Protein AF-0000000066935241 (afdb_homodimer)

Structure (mmCIF, N/CA/C/O backbone):
data_AF-0000000066935241-model_v1
#
loop_
_entity.id
_entity.type
_entity.pdbx_description
1 polymer '2-dehydropantoate 2-reductase'
#
loop_
_atom_site.group_PDB
_atom_site.id
_atom_site.type_symbol
_atom_site.label_atom_id
_atom_site.label_alt_id
_atom_site.label_comp_id
_atom_site.label_asym_id
_atom_site.label_entity_id
_atom_site.label_seq_id
_atom_site.pdbx_PDB_ins_code
_atom_site.Cartn_x
_atom_site.Cartn_y
_atom_site.Cartn_z
_atom_site.occupancy
_atom_site.B_iso_or_equiv
_atom_site.auth_seq_id
_atom_site.auth_comp_id
_atom_site.auth_asym_id
_atom_site.auth_atom_id
_atom_site.pdbx_PDB_model_num
ATOM 1 N N . MET A 1 1 ? -4.367 -52.125 -23.484 1 45.72 1 MET A N 1
ATOM 2 C CA . MET A 1 1 ? -5.031 -51.281 -22.484 1 45.72 1 MET A CA 1
ATOM 3 C C . MET A 1 1 ? -4.117 -50.156 -22.047 1 45.72 1 MET A C 1
ATOM 5 O O . MET A 1 1 ? -2.904 -50.312 -21.922 1 45.72 1 MET A O 1
ATOM 9 N N . ALA A 1 2 ? -4.574 -48.906 -22.266 1 66.19 2 ALA A N 1
ATOM 10 C CA . ALA A 1 2 ? -3.631 -47.844 -21.953 1 66.19 2 ALA A CA 1
ATOM 11 C C . ALA A 1 2 ? -3.115 -47.969 -20.516 1 66.19 2 ALA A C 1
ATOM 13 O O . ALA A 1 2 ? -3.828 -48.438 -19.641 1 66.19 2 ALA A O 1
ATOM 14 N N . GLN A 1 3 ? -1.865 -47.875 -20.266 1 82.25 3 GLN A N 1
ATOM 15 C CA . GLN A 1 3 ? -1.154 -48.062 -19 1 82.25 3 GLN A CA 1
ATOM 16 C C . GLN A 1 3 ? -1.685 -47.125 -17.922 1 82.25 3 GLN A C 1
ATOM 18 O O . GLN A 1 3 ? -1.908 -45.938 -18.172 1 82.25 3 GLN A O 1
ATOM 23 N N . ALA A 1 4 ? -2.121 -47.719 -16.844 1 93.06 4 ALA A N 1
ATOM 24 C CA . ALA A 1 4 ? -2.566 -46.969 -15.664 1 93.06 4 ALA A CA 1
ATOM 25 C C . ALA A 1 4 ? -1.464 -46.031 -15.156 1 93.06 4 ALA A C 1
ATOM 27 O O . ALA A 1 4 ? -0.285 -46.406 -15.172 1 93.06 4 ALA A O 1
ATOM 28 N N . LEU A 1 5 ? -1.83 -44.844 -14.805 1 98 5 LEU A N 1
ATOM 29 C CA . LEU A 1 5 ? -0.884 -43.844 -14.297 1 98 5 LEU A CA 1
ATOM 30 C C . LEU A 1 5 ? -1.206 -43.469 -12.859 1 98 5 LEU A C 1
ATOM 32 O O . LEU A 1 5 ? -2.336 -43.094 -12.547 1 98 5 LEU A O 1
ATOM 36 N N . ASN A 1 6 ? -0.258 -43.656 -11.984 1 98.38 6 ASN A N 1
ATOM 37 C CA . ASN A 1 6 ? -0.378 -43.125 -10.625 1 98.38 6 ASN A CA 1
ATOM 38 C C . ASN A 1 6 ? 0.001 -41.656 -10.555 1 98.38 6 ASN A C 1
ATOM 40 O O . ASN A 1 6 ? 1.149 -41.281 -10.812 1 98.38 6 ASN A O 1
ATOM 44 N N . VAL A 1 7 ? -0.96 -40.844 -10.211 1 98.81 7 VAL A N 1
ATOM 45 C CA . VAL A 1 7 ? -0.752 -39.375 -10.188 1 98.81 7 VAL A CA 1
ATOM 46 C C . VAL A 1 7 ? -1.022 -38.844 -8.781 1 98.81 7 VAL A C 1
ATOM 48 O O . VAL A 1 7 ? -2.057 -39.156 -8.18 1 98.81 7 VAL A O 1
ATOM 51 N N . MET A 1 8 ? -0.062 -38.125 -8.219 1 98.81 8 MET A N 1
ATOM 52 C CA . MET A 1 8 ? -0.289 -37.375 -6.977 1 98.81 8 MET A CA 1
ATOM 53 C C . MET A 1 8 ? -0.494 -35.906 -7.246 1 98.81 8 MET A C 1
ATOM 55 O O . MET A 1 8 ? 0.278 -35.281 -7.988 1 98.81 8 MET A O 1
ATOM 59 N N . LEU A 1 9 ? -1.529 -35.375 -6.754 1 98.75 9 LEU A N 1
ATOM 60 C CA . LEU A 1 9 ? -1.767 -33.938 -6.777 1 98.75 9 LEU A CA 1
ATOM 61 C C . LEU A 1 9 ? -1.5 -33.312 -5.41 1 98.75 9 LEU A C 1
ATOM 63 O O . LEU A 1 9 ? -2.172 -33.625 -4.434 1 98.75 9 LEU A O 1
ATOM 67 N N . TYR A 1 10 ? -0.496 -32.438 -5.363 1 98 10 TYR A N 1
ATOM 68 C CA . TYR A 1 10 ? -0.057 -31.781 -4.145 1 98 10 TYR A CA 1
ATOM 69 C C . TYR A 1 10 ? -0.556 -30.344 -4.105 1 98 10 TYR A C 1
ATOM 71 O O . TYR A 1 10 ? -0.134 -29.5 -4.914 1 98 10 TYR A O 1
ATOM 79 N N . GLY A 1 11 ? -1.459 -30 -3.166 1 96.06 11 GLY A N 1
ATOM 80 C CA . GLY A 1 11 ? -2.16 -28.734 -3.102 1 96.06 11 GLY A CA 1
ATOM 81 C C . GLY A 1 11 ? -3.594 -28.812 -3.594 1 96.06 11 GLY A C 1
ATOM 82 O O . GLY A 1 11 ? -3.842 -28.797 -4.801 1 96.06 11 GLY A O 1
ATOM 83 N N . LEU A 1 12 ? -4.512 -28.812 -2.656 1 96.81 12 LEU A N 1
ATOM 84 C CA . LEU A 1 12 ? -5.914 -29.016 -3.01 1 96.81 12 LEU A CA 1
ATOM 85 C C . LEU A 1 12 ? -6.73 -27.75 -2.736 1 96.81 12 LEU A C 1
ATOM 87 O O . LEU A 1 12 ? -7.848 -27.844 -2.221 1 96.81 12 LEU A O 1
ATOM 91 N N . GLY A 1 13 ? -6.141 -26.609 -3.033 1 94.88 13 GLY A N 1
ATOM 92 C CA . GLY A 1 13 ? -6.914 -25.391 -3.135 1 94.88 13 GLY A CA 1
ATOM 93 C C . GLY A 1 13 ? -7.789 -25.328 -4.375 1 94.88 13 GLY A C 1
ATOM 94 O O . GLY A 1 13 ? -8.039 -26.359 -5.008 1 94.88 13 GLY A O 1
ATOM 95 N N . ALA A 1 14 ? -8.203 -24.172 -4.719 1 95.25 14 ALA A N 1
ATOM 96 C CA . ALA A 1 14 ? -9.117 -24 -5.84 1 95.25 14 ALA A CA 1
ATOM 97 C C . ALA A 1 14 ? -8.516 -24.547 -7.133 1 95.25 14 ALA A C 1
ATOM 99 O O . ALA A 1 14 ? -9.148 -25.344 -7.832 1 95.25 14 ALA A O 1
ATOM 100 N N . ILE A 1 15 ? -7.266 -24.141 -7.41 1 96.62 15 ILE A N 1
ATOM 101 C CA . ILE A 1 15 ? -6.613 -24.531 -8.656 1 96.62 15 ILE A CA 1
ATOM 102 C C . ILE A 1 15 ? -6.301 -26.016 -8.633 1 96.62 15 ILE A C 1
ATOM 104 O O . ILE A 1 15 ? -6.562 -26.734 -9.609 1 96.62 15 ILE A O 1
ATOM 108 N N . GLY A 1 16 ? -5.758 -26.484 -7.504 1 97.75 16 GLY A N 1
ATOM 109 C CA . GLY A 1 16 ? -5.473 -27.891 -7.387 1 97.75 16 GLY A CA 1
ATOM 110 C C . GLY A 1 16 ? -6.707 -28.766 -7.52 1 97.75 16 GLY A C 1
ATOM 111 O O . GLY A 1 16 ? -6.668 -29.812 -8.172 1 97.75 16 GLY A O 1
ATOM 112 N N . SER A 1 17 ? -7.766 -28.328 -6.961 1 97.81 17 SER A N 1
ATOM 113 C CA . SER A 1 17 ? -9.023 -29.062 -7.043 1 97.81 17 SER A CA 1
ATOM 114 C C . SER A 1 17 ? -9.539 -29.109 -8.477 1 97.81 17 SER A C 1
ATOM 116 O O . SER A 1 17 ? -10.086 -30.125 -8.914 1 97.81 17 SER A O 1
ATOM 118 N N . PHE A 1 18 ? -9.383 -28.047 -9.148 1 98.25 18 PHE A N 1
ATOM 119 C CA . PHE A 1 18 ? -9.789 -28.016 -10.547 1 98.25 18 PHE A CA 1
ATOM 120 C C . PHE A 1 18 ? -9.008 -29.047 -11.359 1 98.25 18 PHE A C 1
ATOM 122 O O . PHE A 1 18 ? -9.586 -29.797 -12.133 1 98.25 18 PHE A O 1
ATOM 129 N N . TYR A 1 19 ? -7.754 -29.141 -11.141 1 98.62 19 TYR A N 1
ATOM 130 C CA . TYR A 1 19 ? -6.949 -30.062 -11.922 1 98.62 19 TYR A CA 1
ATOM 131 C C . TYR A 1 19 ? -7.117 -31.5 -11.422 1 98.62 19 TYR A C 1
ATOM 133 O O . TYR A 1 19 ? -6.965 -32.438 -12.188 1 98.62 19 TYR A O 1
ATOM 141 N N . ALA A 1 20 ? -7.438 -31.656 -10.141 1 98.56 20 ALA A N 1
ATOM 142 C CA . ALA A 1 20 ? -7.855 -32.969 -9.68 1 98.56 20 ALA A CA 1
ATOM 143 C C . ALA A 1 20 ? -9.07 -33.469 -10.453 1 98.56 20 ALA A C 1
ATOM 145 O O . ALA A 1 20 ? -9.117 -34.625 -10.883 1 98.56 20 ALA A O 1
ATOM 146 N N . PHE A 1 21 ? -10.016 -32.594 -10.617 1 98.56 21 PHE A N 1
ATOM 147 C CA . PHE A 1 21 ? -11.211 -32.906 -11.398 1 98.56 21 PHE A CA 1
ATOM 148 C C . PHE A 1 21 ? -10.852 -33.25 -12.836 1 98.56 21 PHE A C 1
ATOM 150 O O . PHE A 1 21 ? -11.266 -34.281 -13.344 1 98.56 21 PHE A O 1
ATOM 157 N N . VAL A 1 22 ? -10.016 -32.438 -13.484 1 98.62 22 VAL A N 1
ATOM 158 C CA . VAL A 1 22 ? -9.609 -32.625 -14.875 1 98.62 22 VAL A CA 1
ATOM 159 C C . VAL A 1 22 ? -8.938 -34 -15.031 1 98.62 22 VAL A C 1
ATOM 161 O O . VAL A 1 22 ? -9.297 -34.781 -15.922 1 98.62 22 VAL A O 1
ATOM 164 N N . LEU A 1 23 ? -8 -34.344 -14.141 1 98.62 23 LEU A N 1
ATOM 165 C CA . LEU A 1 23 ? -7.219 -35.562 -14.234 1 98.62 23 LEU A CA 1
ATOM 166 C C . LEU A 1 23 ? -8.086 -36.781 -13.938 1 98.62 23 LEU A C 1
ATOM 168 O O . LEU A 1 23 ? -7.867 -37.844 -14.508 1 98.62 23 LEU A O 1
ATOM 172 N N . SER A 1 24 ? -9.016 -36.625 -13.094 1 97.75 24 SER A N 1
ATOM 173 C CA . SER A 1 24 ? -9.875 -37.719 -12.695 1 97.75 24 SER A CA 1
ATOM 174 C C . SER A 1 24 ? -10.781 -38.188 -13.836 1 97.75 24 SER A C 1
ATOM 176 O O . SER A 1 24 ? -11.359 -39.25 -13.781 1 97.75 24 SER A O 1
ATOM 178 N N . ARG A 1 25 ? -10.883 -37.406 -14.812 1 97.31 25 ARG A N 1
ATOM 179 C CA . ARG A 1 25 ? -11.734 -37.719 -15.945 1 97.31 25 ARG A CA 1
ATOM 180 C C . ARG A 1 25 ? -11.086 -38.781 -16.844 1 97.31 25 ARG A C 1
ATOM 182 O O . ARG A 1 25 ? -11.75 -39.375 -17.688 1 97.31 25 ARG A O 1
ATOM 189 N N . SER A 1 26 ? -9.82 -38.938 -16.719 1 97.31 26 SER A N 1
ATOM 190 C CA . SER A 1 26 ? -9.133 -39.969 -17.453 1 97.31 26 SER A CA 1
ATOM 191 C C . SER A 1 26 ? -9.227 -41.312 -16.719 1 97.31 26 SER A C 1
ATOM 193 O O . SER A 1 26 ? -8.898 -41.406 -15.539 1 97.31 26 SER A O 1
ATOM 195 N N . GLN A 1 27 ? -9.523 -42.375 -17.422 1 95.31 27 GLN A N 1
ATOM 196 C CA . GLN A 1 27 ? -9.656 -43.719 -16.844 1 95.31 27 GLN A CA 1
ATOM 197 C C . GLN A 1 27 ? -8.289 -44.312 -16.547 1 95.31 27 GLN A C 1
ATOM 199 O O . GLN A 1 27 ? -8.188 -45.281 -15.805 1 95.31 27 GLN A O 1
ATOM 204 N N . ARG A 1 28 ? -7.301 -43.656 -17.016 1 96.5 28 ARG A N 1
ATOM 205 C CA . ARG A 1 28 ? -5.945 -44.156 -16.812 1 96.5 28 ARG A CA 1
ATOM 206 C C . ARG A 1 28 ? -5.379 -43.688 -15.484 1 96.5 28 ARG A C 1
ATOM 208 O O . ARG A 1 28 ? -4.379 -44.25 -15 1 96.5 28 ARG A O 1
ATOM 215 N N . VAL A 1 29 ? -6.031 -42.719 -14.93 1 98.38 29 VAL A N 1
ATOM 216 C CA . VAL A 1 29 ? -5.406 -42.031 -13.805 1 98.38 29 VAL A CA 1
ATOM 217 C C . VAL A 1 29 ? -5.906 -42.625 -12.492 1 98.38 29 VAL A C 1
ATOM 219 O O . VAL A 1 29 ? -7.113 -42.688 -12.242 1 98.38 29 VAL A O 1
ATOM 222 N N . ARG A 1 30 ? -5.07 -43.188 -11.742 1 98.44 30 ARG A N 1
ATOM 223 C CA . ARG A 1 30 ? -5.293 -43.406 -10.312 1 98.44 30 ARG A CA 1
ATOM 224 C C . ARG A 1 30 ? -4.812 -42.219 -9.492 1 98.44 30 ARG A C 1
ATOM 226 O O . ARG A 1 30 ? -3.611 -42.031 -9.297 1 98.44 30 ARG A O 1
ATOM 233 N N . LEU A 1 31 ? -5.754 -41.469 -8.977 1 98.62 31 LEU A N 1
ATOM 234 C CA . LEU A 1 31 ? -5.461 -40.125 -8.422 1 98.62 31 LEU A CA 1
ATOM 235 C C . LEU A 1 31 ? -5.328 -40.188 -6.906 1 98.62 31 LEU A C 1
ATOM 237 O O . LEU A 1 31 ? -6.227 -40.688 -6.219 1 98.62 31 LEU A O 1
ATOM 241 N N . THR A 1 32 ? -4.207 -39.781 -6.395 1 98.56 32 THR A N 1
ATOM 242 C CA . THR A 1 32 ? -3.988 -39.5 -4.984 1 98.56 32 THR A CA 1
ATOM 243 C C . THR A 1 32 ? -3.904 -38 -4.75 1 98.56 32 THR A C 1
ATOM 245 O O . THR A 1 32 ? -3.168 -37.281 -5.445 1 98.56 32 THR A O 1
ATOM 248 N N . VAL A 1 33 ? -4.656 -37.469 -3.781 1 98.62 33 VAL A N 1
ATOM 249 C CA . VAL A 1 33 ? -4.594 -36.031 -3.484 1 98.62 33 VAL A CA 1
ATOM 250 C C . VAL A 1 33 ? -4.055 -35.844 -2.072 1 98.62 33 VAL A C 1
ATOM 252 O O . VAL A 1 33 ? -4.367 -36.594 -1.159 1 98.62 33 VAL A O 1
ATOM 255 N N . VAL A 1 34 ? -3.168 -34.875 -1.985 1 98.06 34 VAL A N 1
ATOM 256 C CA . VAL A 1 34 ? -2.682 -34.438 -0.679 1 98.06 34 VAL A CA 1
ATOM 257 C C . VAL A 1 34 ? -3.494 -33.25 -0.198 1 98.06 34 VAL A C 1
ATOM 259 O O . VAL A 1 34 ? -3.445 -32.156 -0.805 1 98.06 34 VAL A O 1
ATOM 262 N N . ALA A 1 35 ? -4.258 -33.438 0.781 1 94.44 35 ALA A N 1
ATOM 263 C CA . ALA A 1 35 ? -5.152 -32.406 1.329 1 94.44 35 ALA A CA 1
ATOM 264 C C . ALA A 1 35 ? -4.758 -32.031 2.758 1 94.44 35 ALA A C 1
ATOM 266 O O . ALA A 1 35 ? -4.316 -32.906 3.523 1 94.44 35 ALA A O 1
ATOM 267 N N . ARG A 1 36 ? -4.797 -30.781 3.041 1 89.5 36 ARG A N 1
ATOM 268 C CA . ARG A 1 36 ? -4.547 -30.344 4.406 1 89.5 36 ARG A CA 1
ATOM 269 C C . ARG A 1 36 ? -5.828 -29.828 5.062 1 89.5 36 ARG A C 1
ATOM 271 O O . ARG A 1 36 ? -6.609 -30.609 5.602 1 89.5 36 ARG A O 1
ATOM 278 N N . SER A 1 37 ? -6.227 -28.594 4.805 1 87.12 37 SER A N 1
ATOM 279 C CA . SER A 1 37 ? -7.359 -27.984 5.488 1 87.12 37 SER A CA 1
ATOM 280 C C . SER A 1 37 ? -8.68 -28.625 5.078 1 87.12 37 SER A C 1
ATOM 282 O O . SER A 1 37 ? -9.633 -28.656 5.855 1 87.12 37 SER A O 1
ATOM 284 N N . ASN A 1 38 ? -8.672 -29.219 3.916 1 91.5 38 ASN A N 1
ATOM 285 C CA . ASN A 1 38 ? -9.938 -29.781 3.459 1 91.5 38 ASN A CA 1
ATOM 286 C C . ASN A 1 38 ? -9.898 -31.312 3.439 1 91.5 38 ASN A C 1
ATOM 288 O O . ASN A 1 38 ? -10.719 -31.953 2.785 1 91.5 38 ASN A O 1
ATOM 292 N N . TYR A 1 39 ? -9 -31.891 4.188 1 95.62 39 TYR A N 1
ATOM 293 C CA . TYR A 1 39 ? -8.789 -33.344 4.215 1 95.62 39 TYR A CA 1
ATOM 294 C C . TYR A 1 39 ? -10.078 -34.062 4.574 1 95.62 39 TYR A C 1
ATOM 296 O O . TYR A 1 39 ? -10.523 -34.938 3.834 1 95.62 39 TYR A O 1
ATOM 304 N N . GLU A 1 40 ? -10.703 -33.719 5.648 1 96.12 40 GLU A N 1
ATOM 305 C CA . GLU A 1 40 ? -11.883 -34.406 6.137 1 96.12 40 GLU A CA 1
ATOM 306 C C . GLU A 1 40 ? -13.039 -34.312 5.148 1 96.12 40 GLU A C 1
ATOM 308 O O . GLU A 1 40 ? -13.727 -35.312 4.875 1 96.12 40 GLU A O 1
ATOM 313 N N . ALA A 1 41 ? -13.148 -33.125 4.633 1 96.25 41 ALA A N 1
ATOM 314 C CA . ALA A 1 41 ? -14.25 -32.906 3.699 1 96.25 41 ALA A CA 1
ATOM 315 C C . ALA A 1 41 ? -14.102 -33.75 2.443 1 96.25 41 ALA A C 1
ATOM 317 O O . ALA A 1 41 ? -15.055 -34.406 2.012 1 96.25 41 ALA A O 1
ATOM 318 N N . VAL A 1 42 ? -12.938 -33.812 1.947 1 97.62 42 VAL A N 1
ATOM 319 C CA . VAL A 1 42 ? -12.695 -34.5 0.691 1 97.62 42 VAL A CA 1
ATOM 320 C C . VAL A 1 42 ? -12.711 -36 0.929 1 97.62 42 VAL A C 1
ATOM 322 O O . VAL A 1 42 ? -13.211 -36.781 0.097 1 97.62 42 VAL A O 1
ATOM 325 N N . LYS A 1 43 ? -12.18 -36.438 2.035 1 97 43 LYS A N 1
ATOM 326 C CA . LYS A 1 43 ? -12.156 -37.844 2.371 1 97 43 LYS A CA 1
ATOM 327 C C . LYS A 1 43 ? -13.57 -38.406 2.551 1 97 43 LYS A C 1
ATOM 329 O O . LYS A 1 43 ? -13.883 -39.5 2.09 1 97 43 LYS A O 1
ATOM 334 N N . GLN A 1 44 ? -14.422 -37.625 3.113 1 96.62 44 GLN A N 1
ATOM 335 C CA . GLN A 1 44 ? -15.758 -38.094 3.471 1 96.62 44 GLN A CA 1
ATOM 336 C C . GLN A 1 44 ? -16.734 -37.906 2.305 1 96.62 44 GLN A C 1
ATOM 338 O O . GLN A 1 44 ? -17.578 -38.781 2.064 1 96.62 44 GLN A O 1
ATOM 343 N N . HIS A 1 45 ? -16.578 -36.781 1.604 1 96.56 45 HIS A N 1
ATOM 344 C CA . HIS A 1 45 ? -17.672 -36.438 0.691 1 96.56 45 HIS A CA 1
ATOM 345 C C . HIS A 1 45 ? -17.156 -36.281 -0.74 1 96.56 45 HIS A C 1
ATOM 347 O O . HIS A 1 45 ? -17.953 -36.062 -1.665 1 96.56 45 HIS A O 1
ATOM 353 N N . GLY A 1 46 ? -15.859 -36.5 -0.914 1 97.75 46 GLY A N 1
ATOM 354 C CA . GLY A 1 46 ? -15.289 -36.219 -2.225 1 97.75 46 GLY A CA 1
ATOM 355 C C . GLY A 1 46 ? -15.078 -34.719 -2.477 1 97.75 46 GLY A C 1
ATOM 356 O O . GLY A 1 46 ? -15.398 -33.875 -1.626 1 97.75 46 GLY A O 1
ATOM 357 N N . LEU A 1 47 ? -14.492 -34.438 -3.594 1 98 47 LEU A N 1
ATOM 358 C CA . LEU A 1 47 ? -14.258 -33.062 -4.035 1 98 47 LEU A CA 1
ATOM 359 C C . LEU A 1 47 ? -15.383 -32.594 -4.941 1 98 47 LEU A C 1
ATOM 361 O O . LEU A 1 47 ? -15.602 -33.156 -6.02 1 98 47 LEU A O 1
ATOM 365 N N . HIS A 1 48 ? -16.109 -31.609 -4.496 1 98.19 48 HIS A N 1
ATOM 366 C CA . HIS A 1 48 ? -17.234 -31.062 -5.25 1 98.19 48 HIS A CA 1
ATOM 367 C C . HIS A 1 48 ? -16.797 -29.891 -6.121 1 98.19 48 HIS A C 1
ATOM 369 O O . HIS A 1 48 ? -16.328 -28.859 -5.609 1 98.19 48 HIS A O 1
ATOM 375 N N . ILE A 1 49 ? -16.922 -30 -7.445 1 97.69 49 ILE A N 1
ATOM 376 C CA . ILE A 1 49 ? -16.562 -28.953 -8.383 1 97.69 49 ILE A CA 1
ATOM 377 C C . ILE A 1 49 ? -17.828 -28.422 -9.086 1 97.69 49 ILE A C 1
ATOM 379 O O . ILE A 1 49 ? -18.531 -29.188 -9.75 1 97.69 49 ILE A O 1
ATOM 383 N N . LYS A 1 50 ? -18.094 -27.219 -8.883 1 98.19 50 LYS A N 1
ATOM 384 C CA . LYS A 1 50 ? -19.125 -26.5 -9.625 1 98.19 50 LYS A CA 1
ATOM 385 C C . LYS A 1 50 ? -18.516 -25.609 -10.703 1 98.19 50 LYS A C 1
ATOM 387 O O . LYS A 1 50 ? -18.141 -24.469 -10.445 1 98.19 50 LYS A O 1
ATOM 392 N N . SER A 1 51 ? -18.531 -26.156 -11.93 1 98.12 51 SER A N 1
ATOM 393 C CA . SER A 1 51 ? -17.828 -25.5 -13.023 1 98.12 51 SER A CA 1
ATOM 394 C C . SER A 1 51 ? -18.812 -24.844 -14 1 98.12 51 SER A C 1
ATOM 396 O O . SER A 1 51 ? -19.781 -25.484 -14.43 1 98.12 51 SER A O 1
ATOM 398 N N . GLU A 1 52 ? -18.531 -23.625 -14.359 1 97.69 52 GLU A N 1
ATOM 399 C CA . GLU A 1 52 ? -19.344 -22.984 -15.383 1 97.69 52 GLU A CA 1
ATOM 400 C C . GLU A 1 52 ? -19.094 -23.594 -16.766 1 97.69 52 GLU A C 1
ATOM 402 O O . GLU A 1 52 ? -19.922 -23.469 -17.656 1 97.69 52 GLU A O 1
ATOM 407 N N . ASN A 1 53 ? -18 -24.281 -16.906 1 98.06 53 ASN A N 1
ATOM 408 C CA . ASN A 1 53 ? -17.656 -24.859 -18.203 1 98.06 53 ASN A CA 1
ATOM 409 C C . ASN A 1 53 ? -17.984 -26.344 -18.25 1 98.06 53 ASN A C 1
ATOM 411 O O . ASN A 1 53 ? -18.297 -26.875 -19.328 1 98.06 53 ASN A O 1
ATOM 415 N N . HIS A 1 54 ? -17.922 -27.062 -17.094 1 98.25 54 HIS A N 1
ATOM 416 C CA . HIS A 1 54 ? -17.922 -28.516 -17.125 1 98.25 54 HIS A CA 1
ATOM 417 C C . HIS A 1 54 ? -19.125 -29.078 -16.375 1 98.25 54 HIS A C 1
ATOM 419 O O . HIS A 1 54 ? -19.359 -30.297 -16.406 1 98.25 54 HIS A O 1
ATOM 425 N N . GLY A 1 55 ? -19.891 -28.203 -15.672 1 97.94 55 GLY A N 1
ATOM 426 C CA . GLY A 1 55 ? -21.047 -28.656 -14.914 1 97.94 55 GLY A CA 1
ATOM 427 C C . GLY A 1 55 ? -20.719 -29.031 -13.484 1 97.94 55 GLY A C 1
ATOM 428 O O . GLY A 1 55 ? -19.656 -28.656 -12.969 1 97.94 55 GLY A O 1
ATOM 429 N N . ASP A 1 56 ? -21.609 -29.734 -12.82 1 98 56 ASP A N 1
ATOM 430 C CA . ASP A 1 56 ? -21.531 -30.094 -11.406 1 98 56 ASP A CA 1
ATOM 431 C C . ASP A 1 56 ? -21.047 -31.531 -11.242 1 98 56 ASP A C 1
ATOM 433 O O . ASP A 1 56 ? -21.656 -32.469 -11.75 1 98 56 ASP A O 1
ATOM 437 N N . HIS A 1 57 ? -19.891 -31.734 -10.57 1 98.12 57 HIS A N 1
ATOM 438 C CA . HIS A 1 57 ? -19.281 -33.031 -10.438 1 98.12 57 HIS A CA 1
ATOM 439 C C . HIS A 1 57 ? -18.766 -33.281 -9.023 1 98.12 57 HIS A C 1
ATOM 441 O O . HIS A 1 57 ? -18.438 -32.344 -8.312 1 98.12 57 HIS A O 1
ATOM 447 N N . ILE A 1 58 ? -18.734 -34.5 -8.625 1 98.25 58 ILE A N 1
ATOM 448 C CA . ILE A 1 58 ? -18.062 -34.906 -7.406 1 98.25 58 ILE A CA 1
ATOM 449 C C . ILE A 1 58 ? -16.938 -35.906 -7.758 1 98.25 58 ILE A C 1
ATOM 451 O O . ILE A 1 58 ? -17.188 -36.906 -8.414 1 98.25 58 ILE A O 1
ATOM 455 N N . VAL A 1 59 ? -15.773 -35.594 -7.363 1 97.75 59 VAL A N 1
ATOM 456 C CA . VAL A 1 59 ? -14.602 -36.406 -7.625 1 97.75 59 VAL A CA 1
ATOM 457 C C . VAL A 1 59 ? -14.25 -37.219 -6.371 1 97.75 59 VAL A C 1
ATOM 459 O O . VAL A 1 59 ? -14.156 -36.656 -5.277 1 97.75 59 VAL A O 1
ATOM 462 N N . HIS A 1 60 ? -14.109 -38.5 -6.555 1 97.38 60 HIS A N 1
ATOM 463 C CA . HIS A 1 60 ? -13.602 -39.344 -5.48 1 97.38 60 HIS A CA 1
ATOM 464 C C . HIS A 1 60 ? -12.211 -39.875 -5.801 1 97.38 60 HIS A C 1
ATOM 466 O O . HIS A 1 60 ? -12.062 -40.875 -6.488 1 97.38 60 HIS A O 1
ATOM 472 N N . PRO A 1 61 ? -11.172 -39.25 -5.27 1 98 61 PRO A N 1
ATOM 473 C CA . PRO A 1 61 ? -9.812 -39.75 -5.508 1 98 61 PRO A CA 1
ATOM 474 C C . PRO A 1 61 ? -9.594 -41.156 -4.977 1 98 61 PRO A C 1
ATOM 476 O O . PRO A 1 61 ? -10.242 -41.562 -4.012 1 98 61 PRO A O 1
ATOM 479 N N . ALA A 1 62 ? -8.688 -41.875 -5.602 1 97.5 62 ALA A N 1
ATOM 480 C CA . ALA A 1 62 ? -8.359 -43.219 -5.152 1 97.5 62 ALA A CA 1
ATOM 481 C C . ALA A 1 62 ? -7.805 -43.219 -3.73 1 97.5 62 ALA A C 1
ATOM 483 O O . ALA A 1 62 ? -8.039 -44.125 -2.953 1 97.5 62 ALA A O 1
ATOM 484 N N . LYS A 1 63 ? -7.039 -42.125 -3.434 1 97.88 63 LYS A N 1
ATOM 485 C CA . LYS A 1 63 ? -6.473 -41.938 -2.102 1 97.88 63 LYS A CA 1
ATOM 486 C C . LYS A 1 63 ? -6.492 -40.469 -1.699 1 97.88 63 LYS A C 1
ATOM 488 O O . LYS A 1 63 ? -6.211 -39.594 -2.518 1 97.88 63 LYS A O 1
ATOM 493 N N . VAL A 1 64 ? -6.875 -40.25 -0.489 1 98.38 64 VAL A N 1
ATOM 494 C CA . VAL A 1 64 ? -6.777 -38.938 0.141 1 98.38 64 VAL A CA 1
ATOM 495 C C . VAL A 1 64 ? -5.844 -39 1.346 1 98.38 64 VAL A C 1
ATOM 497 O O . VAL A 1 64 ? -6.07 -39.781 2.27 1 98.38 64 VAL A O 1
ATOM 500 N N . VAL A 1 65 ? -4.766 -38.219 1.295 1 98.31 65 VAL A N 1
ATOM 501 C CA . VAL A 1 65 ? -3.783 -38.281 2.371 1 98.31 65 VAL A CA 1
ATOM 502 C C . VAL A 1 65 ? -3.473 -36.875 2.885 1 98.31 65 VAL A C 1
ATOM 504 O O . VAL A 1 65 ? -3.777 -35.906 2.219 1 98.31 65 VAL A O 1
ATOM 507 N N . ARG A 1 66 ? -2.818 -36.781 4.051 1 97 66 ARG A N 1
ATOM 508 C CA . ARG A 1 66 ? -2.447 -35.5 4.625 1 97 66 ARG A CA 1
ATOM 509 C C . ARG A 1 66 ? -1.047 -35.094 4.184 1 97 66 ARG A C 1
ATOM 511 O O . ARG A 1 66 ? -0.751 -33.906 4.07 1 97 66 ARG A O 1
ATOM 518 N N . THR A 1 67 ? -0.188 -36.094 3.975 1 97.25 67 THR A N 1
ATOM 519 C CA . THR A 1 67 ? 1.182 -35.875 3.533 1 97.25 67 THR A CA 1
ATOM 520 C C . THR A 1 67 ? 1.579 -36.844 2.443 1 97.25 67 THR A C 1
ATOM 522 O O . THR A 1 67 ? 1.032 -37.969 2.369 1 97.25 67 THR A O 1
ATOM 525 N N . PRO A 1 68 ? 2.543 -36.469 1.604 1 98.12 68 PRO A N 1
ATOM 526 C CA . PRO A 1 68 ? 3.016 -37.406 0.587 1 98.12 68 PRO A CA 1
ATOM 527 C C . PRO A 1 68 ? 3.551 -38.688 1.188 1 98.12 68 PRO A C 1
ATOM 529 O O . PRO A 1 68 ? 3.34 -39.781 0.624 1 98.12 68 PRO A O 1
ATOM 532 N N . ALA A 1 69 ? 4.156 -38.625 2.297 1 97.69 69 ALA A N 1
ATOM 533 C CA . ALA A 1 69 ? 4.73 -39.781 2.957 1 97.69 69 ALA A CA 1
ATOM 534 C C . ALA A 1 69 ? 3.643 -40.781 3.334 1 97.69 69 ALA A C 1
ATOM 536 O O . ALA A 1 69 ? 3.863 -42 3.279 1 97.69 69 ALA A O 1
ATOM 537 N N . GLU A 1 70 ? 2.533 -40.281 3.693 1 97.62 70 GLU A N 1
ATOM 538 C CA . GLU A 1 70 ? 1.424 -41.125 4.125 1 97.62 70 GLU A CA 1
ATOM 539 C C . GLU A 1 70 ? 0.917 -42 2.977 1 97.62 70 GLU A C 1
ATOM 541 O O . GLU A 1 70 ? 0.282 -43.031 3.207 1 97.62 70 GLU A O 1
ATOM 546 N N . ALA A 1 71 ? 1.184 -41.594 1.757 1 97.12 71 ALA A N 1
ATOM 547 C CA . ALA A 1 71 ? 0.696 -42.344 0.601 1 97.12 71 ALA A CA 1
ATOM 548 C C . ALA A 1 71 ? 1.424 -43.688 0.465 1 97.12 71 ALA A C 1
ATOM 550 O O . ALA A 1 71 ? 0.871 -44.625 -0.069 1 97.12 71 ALA A O 1
ATOM 551 N N . GLY A 1 72 ? 2.73 -43.719 0.81 1 96.75 72 GLY A N 1
ATOM 552 C CA . GLY A 1 72 ? 3.477 -44.938 0.901 1 96.75 72 GLY A CA 1
ATOM 553 C C . GLY A 1 72 ? 3.9 -45.5 -0.45 1 96.75 72 GLY A C 1
ATOM 554 O O . GLY A 1 72 ? 4.133 -46.688 -0.597 1 96.75 72 GLY A O 1
ATOM 555 N N . GLU A 1 73 ? 3.885 -44.719 -1.448 1 97.62 73 GLU A N 1
ATOM 556 C CA . GLU A 1 73 ? 4.289 -45.125 -2.789 1 97.62 73 GLU A CA 1
ATOM 557 C C . GLU A 1 73 ? 4.828 -43.938 -3.59 1 97.62 73 GLU A C 1
ATOM 559 O O . GLU A 1 73 ? 4.727 -42.781 -3.154 1 97.62 73 GLU A O 1
ATOM 564 N N . THR A 1 74 ? 5.488 -44.25 -4.711 1 98.31 74 THR A N 1
ATOM 565 C CA . THR A 1 74 ? 5.949 -43.25 -5.637 1 98.31 74 THR A CA 1
ATOM 566 C C . THR A 1 74 ? 5.02 -43.125 -6.844 1 98.31 74 THR A C 1
ATOM 568 O O . THR A 1 74 ? 4.133 -43.969 -7.02 1 98.31 74 THR A O 1
ATOM 571 N N . TYR A 1 75 ? 5.242 -42.125 -7.617 1 98.75 75 TYR A N 1
ATOM 572 C CA . TYR A 1 75 ? 4.215 -41.781 -8.602 1 98.75 75 TYR A CA 1
ATOM 573 C C . TYR A 1 75 ? 4.832 -41.562 -9.977 1 98.75 75 TYR A C 1
ATOM 575 O O . TYR A 1 75 ? 6.02 -41.25 -10.086 1 98.75 75 TYR A O 1
ATOM 583 N N . ASP A 1 76 ? 3.951 -41.781 -10.977 1 98.62 76 ASP A N 1
ATOM 584 C CA . ASP A 1 76 ? 4.363 -41.438 -12.328 1 98.62 76 ASP A CA 1
ATOM 585 C C . ASP A 1 76 ? 4.426 -39.906 -12.508 1 98.62 76 ASP A C 1
ATOM 587 O O . ASP A 1 76 ? 5.324 -39.406 -13.172 1 98.62 76 ASP A O 1
ATOM 591 N N . TYR A 1 77 ? 3.471 -39.25 -11.961 1 98.81 77 TYR A N 1
ATOM 592 C CA . TYR A 1 77 ? 3.406 -37.812 -11.969 1 98.81 77 TYR A CA 1
ATOM 593 C C . TYR A 1 77 ? 3.139 -37.25 -10.57 1 98.81 77 TYR A C 1
ATOM 595 O O . TYR A 1 77 ? 2.314 -37.812 -9.836 1 98.81 77 TYR A O 1
ATOM 603 N N . VAL A 1 78 ? 3.867 -36.281 -10.219 1 98.81 78 VAL A N 1
ATOM 604 C CA . VAL A 1 78 ? 3.562 -35.406 -9.07 1 98.81 78 VAL A CA 1
ATOM 605 C C . VAL A 1 78 ? 3.207 -34 -9.547 1 98.81 78 VAL A C 1
ATOM 607 O O . VAL A 1 78 ? 4.066 -33.281 -10.055 1 98.81 78 VAL A O 1
ATOM 610 N N . VAL A 1 79 ? 1.931 -33.656 -9.414 1 98.81 79 VAL A N 1
ATOM 611 C CA . VAL A 1 79 ? 1.407 -32.375 -9.867 1 98.81 79 VAL A CA 1
ATOM 612 C C . VAL A 1 79 ? 1.361 -31.391 -8.695 1 98.81 79 VAL A C 1
ATOM 614 O O . VAL A 1 79 ? 0.626 -31.609 -7.727 1 98.81 79 VAL A O 1
ATOM 617 N N . CYS A 1 80 ? 2.152 -30.375 -8.828 1 98.25 80 CYS A N 1
ATOM 618 C CA . CYS A 1 80 ? 2.252 -29.375 -7.785 1 98.25 80 CYS A CA 1
ATOM 619 C C . CYS A 1 80 ? 1.377 -28.156 -8.102 1 98.25 80 CYS A C 1
ATOM 621 O O . CYS A 1 80 ? 1.737 -27.328 -8.938 1 98.25 80 CYS A O 1
ATOM 623 N N . ALA A 1 81 ? 0.283 -28.062 -7.391 1 97.25 81 ALA A N 1
ATOM 624 C CA . ALA A 1 81 ? -0.652 -26.953 -7.602 1 97.25 81 ALA A CA 1
ATOM 625 C C . ALA A 1 81 ? -0.835 -26.141 -6.324 1 97.25 81 ALA A C 1
ATOM 627 O O . ALA A 1 81 ? -1.772 -25.344 -6.219 1 97.25 81 ALA A O 1
ATOM 628 N N . HIS A 1 82 ? 0.025 -26.375 -5.332 1 95.19 82 HIS A N 1
ATOM 629 C CA . HIS A 1 82 ? 0.015 -25.594 -4.094 1 95.19 82 HIS A CA 1
ATOM 630 C C . HIS A 1 82 ? 0.547 -24.188 -4.324 1 95.19 82 HIS A C 1
ATOM 632 O O . HIS A 1 82 ? 1.278 -23.953 -5.289 1 95.19 82 HIS A O 1
ATOM 638 N N . LYS A 1 83 ? 0.197 -23.266 -3.492 1 93.12 83 LYS A N 1
ATOM 639 C CA . LYS A 1 83 ? 0.76 -21.906 -3.568 1 93.12 83 LYS A CA 1
ATOM 640 C C . LYS A 1 83 ? 2.277 -21.938 -3.402 1 93.12 83 LYS A C 1
ATOM 642 O O . LYS A 1 83 ? 2.799 -22.672 -2.557 1 93.12 83 LYS A O 1
ATOM 647 N N . ALA A 1 84 ? 2.883 -21.094 -4.199 1 93.62 84 ALA A N 1
ATOM 648 C CA . ALA A 1 84 ? 4.344 -21.062 -4.211 1 93.62 84 ALA A CA 1
ATOM 649 C C . ALA A 1 84 ? 4.879 -20.109 -3.146 1 93.62 84 ALA A C 1
ATOM 651 O O . ALA A 1 84 ? 5.402 -19.031 -3.469 1 93.62 84 ALA A O 1
ATOM 652 N N . ILE A 1 85 ? 4.957 -20.406 -1.905 1 91.25 85 ILE A N 1
ATOM 653 C CA . ILE A 1 85 ? 5.387 -19.562 -0.799 1 91.25 85 ILE A CA 1
ATOM 654 C C . ILE A 1 85 ? 6.621 -20.156 -0.135 1 91.25 85 ILE A C 1
ATOM 656 O O . ILE A 1 85 ? 7.512 -19.438 0.313 1 91.25 85 ILE A O 1
ATOM 660 N N . ASN A 1 86 ? 6.848 -21.391 -0.019 1 84.19 86 ASN A N 1
ATOM 661 C CA . ASN A 1 86 ? 7.996 -22.094 0.54 1 84.19 86 ASN A CA 1
ATOM 662 C C . ASN A 1 86 ? 8.32 -23.344 -0.256 1 84.19 86 ASN A C 1
ATOM 664 O O . ASN A 1 86 ? 8.102 -24.469 0.221 1 84.19 86 ASN A O 1
ATOM 668 N N . GLN A 1 87 ? 9.008 -23.062 -1.3 1 85.69 87 GLN A N 1
ATOM 669 C CA . GLN A 1 87 ? 9.188 -24.156 -2.248 1 85.69 87 GLN A CA 1
ATOM 670 C C . GLN A 1 87 ? 10.203 -25.172 -1.729 1 85.69 87 GLN A C 1
ATOM 672 O O . GLN A 1 87 ? 10.125 -26.359 -2.049 1 85.69 87 GLN A O 1
ATOM 677 N N . ALA A 1 88 ? 11.094 -24.719 -0.926 1 85.88 88 ALA A N 1
ATOM 678 C CA . ALA A 1 88 ? 12.07 -25.641 -0.349 1 85.88 88 ALA A CA 1
ATOM 679 C C . ALA A 1 88 ? 11.391 -26.672 0.559 1 85.88 88 ALA A C 1
ATOM 681 O O . ALA A 1 88 ? 11.727 -27.859 0.537 1 85.88 88 ALA A O 1
ATOM 682 N N . SER A 1 89 ? 10.484 -26.188 1.256 1 91.31 89 SER A N 1
ATOM 683 C CA . SER A 1 89 ? 9.742 -27.078 2.137 1 91.31 89 SER A CA 1
ATOM 684 C C . SER A 1 89 ? 8.883 -28.062 1.339 1 91.31 89 SER A C 1
ATOM 686 O O . SER A 1 89 ? 8.773 -29.234 1.704 1 91.31 89 SER A O 1
ATOM 688 N N . ALA A 1 90 ? 8.359 -27.609 0.249 1 94.19 90 ALA A N 1
ATOM 689 C CA . ALA A 1 90 ? 7.492 -28.453 -0.577 1 94.19 90 ALA A CA 1
ATOM 690 C C . ALA A 1 90 ? 8.273 -29.625 -1.181 1 94.19 90 ALA A C 1
ATOM 692 O O . ALA A 1 90 ? 7.789 -30.75 -1.187 1 94.19 90 ALA A O 1
ATOM 693 N N . THR A 1 91 ? 9.461 -29.344 -1.631 1 97.12 91 THR A N 1
ATOM 694 C CA . THR A 1 91 ? 10.25 -30.391 -2.271 1 97.12 91 THR A CA 1
ATOM 695 C C . THR A 1 91 ? 10.656 -31.453 -1.26 1 97.12 91 THR A C 1
ATOM 697 O O . THR A 1 91 ? 10.695 -32.656 -1.583 1 97.12 91 THR A O 1
ATOM 700 N N . LYS A 1 92 ? 10.906 -31.016 -0.04 1 97.31 92 LYS A N 1
ATOM 701 C CA . LYS A 1 92 ? 11.234 -31.969 1.016 1 97.31 92 LYS A CA 1
ATOM 702 C C . LYS A 1 92 ? 10.047 -32.875 1.326 1 97.31 92 LYS A C 1
ATOM 704 O O . LYS A 1 92 ? 10.211 -34.094 1.509 1 97.31 92 LYS A O 1
ATOM 709 N N . GLN A 1 93 ? 8.93 -32.312 1.345 1 97.12 93 GLN A N 1
ATOM 710 C CA . GLN A 1 93 ? 7.719 -33.062 1.652 1 97.12 93 GLN A CA 1
ATOM 711 C C . GLN A 1 93 ? 7.371 -34.031 0.529 1 97.12 93 GLN A C 1
ATOM 713 O O . GLN A 1 93 ? 6.805 -35.125 0.778 1 97.12 93 GLN A O 1
ATOM 718 N N . LEU A 1 94 ? 7.754 -33.75 -0.624 1 98.19 94 LEU A N 1
ATOM 719 C CA . LEU A 1 94 ? 7.371 -34.5 -1.8 1 98.19 94 LEU A CA 1
ATOM 720 C C . LEU A 1 94 ? 8.352 -35.656 -2.039 1 98.19 94 LEU A C 1
ATOM 722 O O . LEU A 1 94 ? 8.055 -36.594 -2.799 1 98.19 94 LEU A O 1
ATOM 726 N N . ALA A 1 95 ? 9.469 -35.594 -1.387 1 98.06 95 ALA A N 1
ATOM 727 C CA . ALA A 1 95 ? 10.578 -36.5 -1.658 1 98.06 95 ALA A CA 1
ATOM 728 C C . ALA A 1 95 ? 10.125 -37.969 -1.583 1 98.06 95 ALA A C 1
ATOM 730 O O . ALA A 1 95 ? 10.469 -38.781 -2.449 1 98.06 95 ALA A O 1
ATOM 731 N N . PRO A 1 96 ? 9.289 -38.344 -0.592 1 98.19 96 PRO A N 1
ATOM 732 C CA . PRO A 1 96 ? 8.875 -39.75 -0.486 1 98.19 96 PRO A CA 1
ATOM 733 C C . PRO A 1 96 ? 8.016 -40.188 -1.662 1 98.19 96 PRO A C 1
ATOM 735 O O . PRO A 1 96 ? 7.848 -41.406 -1.884 1 98.19 96 PRO A O 1
ATOM 738 N N . ALA A 1 97 ? 7.484 -39.281 -2.43 1 98.5 97 ALA A N 1
ATOM 739 C CA . ALA A 1 97 ? 6.559 -39.594 -3.514 1 98.5 97 ALA A CA 1
ATOM 740 C C . ALA A 1 97 ? 7.281 -39.625 -4.859 1 98.5 97 ALA A C 1
ATOM 742 O O . ALA A 1 97 ? 6.691 -39.969 -5.879 1 98.5 97 ALA A O 1
ATOM 743 N N . VAL A 1 98 ? 8.539 -39.25 -4.883 1 98.56 98 VAL A N 1
ATOM 744 C CA . VAL A 1 98 ? 9.266 -39.062 -6.137 1 98.56 98 VAL A CA 1
ATOM 745 C C . VAL A 1 98 ? 10.312 -40.156 -6.289 1 98.56 98 VAL A C 1
ATOM 747 O O . VAL A 1 98 ? 11.133 -40.375 -5.391 1 98.56 98 VAL A O 1
ATOM 750 N N . ASP A 1 99 ? 10.18 -40.875 -7.344 1 97.5 99 ASP A N 1
ATOM 751 C CA . ASP A 1 99 ? 11.227 -41.781 -7.832 1 97.5 99 ASP A CA 1
ATOM 752 C C . ASP A 1 99 ? 12.008 -41.125 -8.977 1 97.5 99 ASP A C 1
ATOM 754 O O . ASP A 1 99 ? 11.477 -40.969 -10.078 1 97.5 99 ASP A O 1
ATOM 758 N N . GLY A 1 100 ? 13.242 -40.812 -8.828 1 92.69 100 GLY A N 1
ATOM 759 C CA . GLY A 1 100 ? 14.062 -40.094 -9.789 1 92.69 100 GLY A CA 1
ATOM 760 C C . GLY A 1 100 ? 14.148 -40.781 -11.133 1 92.69 100 GLY A C 1
ATOM 761 O O . GLY A 1 100 ? 14.414 -40.156 -12.156 1 92.69 100 GLY A O 1
ATOM 762 N N . SER A 1 101 ? 13.906 -42 -11.195 1 92.5 101 SER A N 1
ATOM 763 C CA . SER A 1 101 ? 14.023 -42.781 -12.422 1 92.5 101 SER A CA 1
ATOM 764 C C . SER A 1 101 ? 12.695 -42.875 -13.156 1 92.5 101 SER A C 1
ATOM 766 O O . SER A 1 101 ? 12.641 -43.312 -14.312 1 92.5 101 SER A O 1
ATOM 768 N N . LYS A 1 102 ? 11.641 -42.344 -12.516 1 94.69 102 LYS A N 1
ATOM 769 C CA . LYS A 1 102 ? 10.32 -42.625 -13.078 1 94.69 102 LYS A CA 1
ATOM 770 C C . LYS A 1 102 ? 9.43 -41.375 -13.008 1 94.69 102 LYS A C 1
ATOM 772 O O . LYS A 1 102 ? 8.688 -41.094 -13.953 1 94.69 102 LYS A O 1
ATOM 777 N N . THR A 1 103 ? 9.469 -40.625 -11.953 1 98.44 103 THR A N 1
ATOM 778 C CA . THR A 1 103 ? 8.469 -39.594 -11.625 1 98.44 103 THR A CA 1
ATOM 779 C C . THR A 1 103 ? 8.719 -38.312 -12.43 1 98.44 103 THR A C 1
ATOM 781 O O . THR A 1 103 ? 9.844 -37.844 -12.492 1 98.44 103 THR A O 1
ATOM 784 N N . CYS A 1 104 ? 7.699 -37.844 -13.102 1 98.75 104 CYS A N 1
ATOM 785 C CA . CYS A 1 104 ? 7.676 -36.5 -13.719 1 98.75 104 CYS A CA 1
ATOM 786 C C . CYS A 1 104 ? 6.984 -35.5 -12.805 1 98.75 104 CYS A C 1
ATOM 788 O O . CYS A 1 104 ? 5.898 -35.781 -12.289 1 98.75 104 CYS A O 1
ATOM 790 N N . VAL A 1 105 ? 7.66 -34.344 -12.586 1 98.75 105 VAL A N 1
ATOM 791 C CA . VAL A 1 105 ? 7.074 -33.312 -11.766 1 98.75 105 VAL A CA 1
ATOM 792 C C . VAL A 1 105 ? 6.375 -32.281 -12.656 1 98.75 105 VAL A C 1
ATOM 794 O O . VAL A 1 105 ? 6.945 -31.828 -13.648 1 98.75 105 VAL A O 1
ATOM 797 N N . VAL A 1 106 ? 5.129 -32 -12.367 1 98.88 106 VAL A N 1
ATOM 798 C CA . VAL A 1 106 ? 4.344 -31 -13.086 1 98.88 106 VAL A CA 1
ATOM 799 C C . VAL A 1 106 ? 4.055 -29.812 -12.18 1 98.88 106 VAL A C 1
ATOM 801 O O . VAL A 1 106 ? 3.461 -29.969 -11.109 1 98.88 106 VAL A O 1
ATOM 804 N N . ILE A 1 107 ? 4.465 -28.625 -12.617 1 98.56 107 ILE A N 1
ATOM 805 C CA . ILE A 1 107 ? 4.352 -27.438 -11.781 1 98.56 107 ILE A CA 1
ATOM 806 C C . ILE A 1 107 ? 3.264 -26.516 -12.328 1 98.56 107 ILE A C 1
ATOM 808 O O . ILE A 1 107 ? 3.428 -25.922 -13.398 1 98.56 107 ILE A O 1
ATOM 812 N N . ILE A 1 108 ? 2.139 -26.406 -11.609 1 98.31 108 ILE A N 1
ATOM 813 C CA . ILE A 1 108 ? 1.04 -25.5 -11.938 1 98.31 108 ILE A CA 1
ATOM 814 C C . ILE A 1 108 ? 0.951 -24.406 -10.883 1 98.31 108 ILE A C 1
ATOM 816 O O . ILE A 1 108 ? 0.125 -24.469 -9.969 1 98.31 108 ILE A O 1
ATOM 820 N N . GLN A 1 109 ? 1.814 -23.422 -11 1 97.38 109 GLN A N 1
ATOM 821 C CA . GLN A 1 109 ? 1.954 -22.344 -10.008 1 97.38 109 GLN A CA 1
ATOM 822 C C . GLN A 1 109 ? 2.195 -21 -10.688 1 97.38 109 GLN A C 1
ATOM 824 O O . GLN A 1 109 ? 2.674 -20.953 -11.82 1 97.38 109 GLN A O 1
ATOM 829 N N . ASN A 1 110 ? 1.821 -19.969 -10.031 1 96.56 110 ASN A N 1
ATOM 830 C CA . ASN A 1 110 ? 2.146 -18.625 -10.508 1 96.56 110 ASN A CA 1
ATOM 831 C C . ASN A 1 110 ? 3.621 -18.297 -10.297 1 96.56 110 ASN A C 1
ATOM 833 O O . ASN A 1 110 ? 4.297 -18.953 -9.5 1 96.56 110 ASN A O 1
ATOM 837 N N . GLY A 1 111 ? 4.039 -17.328 -11.086 1 97.62 111 GLY A N 1
ATOM 838 C CA . GLY A 1 111 ? 5.355 -16.766 -10.836 1 97.62 111 GLY A CA 1
ATOM 839 C C . GLY A 1 111 ? 6.43 -17.344 -11.742 1 97.62 111 GLY A C 1
ATOM 840 O O . GLY A 1 111 ? 6.125 -18.062 -12.688 1 97.62 111 GLY A O 1
ATOM 841 N N . VAL A 1 112 ? 7.621 -16.953 -11.5 1 98.12 112 VAL A N 1
ATOM 842 C CA . VAL A 1 112 ? 8.797 -17.422 -12.234 1 98.12 112 VAL A CA 1
ATOM 843 C C . VAL A 1 112 ? 9.852 -17.922 -11.258 1 98.12 112 VAL A C 1
ATOM 845 O O . VAL A 1 112 ? 9.852 -17.547 -10.086 1 98.12 112 VAL A O 1
ATOM 848 N N . GLY A 1 113 ? 10.641 -18.844 -11.695 1 95.88 113 GLY A N 1
ATOM 849 C CA . GLY A 1 113 ? 11.672 -19.453 -10.859 1 95.88 113 GLY A CA 1
ATOM 850 C C . GLY A 1 113 ? 11.156 -20.594 -10.008 1 95.88 113 GLY A C 1
ATOM 851 O O . GLY A 1 113 ? 11.898 -21.156 -9.211 1 95.88 113 GLY A O 1
ATOM 852 N N . ASN A 1 114 ? 9.977 -21.016 -10.25 1 96 114 ASN A N 1
ATOM 853 C CA . ASN A 1 114 ? 9.328 -22.047 -9.453 1 96 114 ASN A CA 1
ATOM 854 C C . ASN A 1 114 ? 10 -23.406 -9.641 1 96 114 ASN A C 1
ATOM 856 O O . ASN A 1 114 ? 9.992 -24.25 -8.734 1 96 114 ASN A O 1
ATOM 860 N N . GLU A 1 115 ? 10.586 -23.609 -10.797 1 96.88 115 GLU A N 1
ATOM 861 C CA . GLU A 1 115 ? 11.102 -24.922 -11.195 1 96.88 115 GLU A CA 1
ATOM 862 C C . GLU A 1 115 ? 12.43 -25.219 -10.508 1 96.88 115 GLU A C 1
ATOM 864 O O . GLU A 1 115 ? 12.75 -26.391 -10.25 1 96.88 115 GLU A O 1
ATOM 869 N N . ASP A 1 116 ? 13.109 -24.156 -10.133 1 96.06 116 ASP A N 1
ATOM 870 C CA . ASP A 1 116 ? 14.492 -24.281 -9.703 1 96.06 116 ASP A CA 1
ATOM 871 C C . ASP A 1 116 ? 14.609 -25.156 -8.461 1 96.06 116 ASP A C 1
ATOM 873 O O . ASP A 1 116 ? 15.422 -26.094 -8.422 1 96.06 116 ASP A O 1
ATOM 877 N N . PRO A 1 117 ? 13.797 -24.922 -7.473 1 96.81 117 PRO A N 1
ATOM 878 C CA . PRO A 1 117 ? 13.906 -25.781 -6.293 1 96.81 117 PRO A CA 1
ATOM 879 C C . PRO A 1 117 ? 13.594 -27.234 -6.598 1 96.81 117 PRO A C 1
ATOM 881 O O . PRO A 1 117 ? 14.195 -28.141 -6.004 1 96.81 117 PRO A O 1
ATOM 884 N N . PHE A 1 118 ? 12.688 -27.516 -7.477 1 97.44 118 PHE A N 1
ATOM 885 C CA . PHE A 1 118 ? 12.336 -28.875 -7.844 1 97.44 118 PHE A CA 1
ATOM 886 C C . PHE A 1 118 ? 13.469 -29.547 -8.617 1 97.44 118 PHE A C 1
ATOM 888 O O . PHE A 1 118 ? 13.758 -30.719 -8.422 1 97.44 118 PHE A O 1
ATOM 895 N N . ARG A 1 119 ? 14.07 -28.75 -9.539 1 97.5 119 ARG A N 1
ATOM 896 C CA . ARG A 1 119 ? 15.227 -29.266 -10.273 1 97.5 119 ARG A CA 1
ATOM 897 C C . ARG A 1 119 ? 16.359 -29.625 -9.32 1 97.5 119 ARG A C 1
ATOM 899 O O . ARG A 1 119 ? 17.016 -30.656 -9.492 1 97.5 119 ARG A O 1
ATOM 906 N N . GLU A 1 120 ? 16.594 -28.812 -8.336 1 96.88 120 GLU A N 1
ATOM 907 C CA . GLU A 1 120 ? 17.641 -29.062 -7.355 1 96.88 120 GLU A CA 1
ATOM 908 C C . GLU A 1 120 ? 17.328 -30.312 -6.531 1 96.88 120 GLU A C 1
ATOM 910 O O . GLU A 1 120 ? 18.219 -31.125 -6.293 1 96.88 120 GLU A O 1
ATOM 915 N N . ALA A 1 121 ? 16.141 -30.484 -6.129 1 97.31 121 ALA A N 1
ATOM 916 C CA . ALA A 1 121 ? 15.75 -31.578 -5.25 1 97.31 121 ALA A CA 1
ATOM 917 C C . ALA A 1 121 ? 15.648 -32.906 -6.016 1 97.31 121 ALA A C 1
ATOM 919 O O . ALA A 1 121 ? 15.922 -33.969 -5.465 1 97.31 121 ALA A O 1
ATOM 920 N N . PHE A 1 122 ? 15.242 -32.812 -7.293 1 97.44 122 PHE A N 1
ATOM 921 C CA . PHE A 1 122 ? 15 -34 -8.125 1 97.44 122 PHE A CA 1
ATOM 922 C C . PHE A 1 122 ? 15.719 -33.875 -9.469 1 97.44 122 PHE A C 1
ATOM 924 O O . PHE A 1 122 ? 15.07 -33.812 -10.516 1 97.44 122 PHE A O 1
ATOM 931 N N . PRO A 1 123 ? 16.984 -34 -9.539 1 97.06 123 PRO A N 1
ATOM 932 C CA . PRO A 1 123 ? 17.797 -33.656 -10.711 1 97.06 123 PRO A CA 1
ATOM 933 C C . PRO A 1 123 ? 17.562 -34.562 -11.898 1 97.06 123 PRO A C 1
ATOM 935 O O . PRO A 1 123 ? 17.859 -34.219 -13.039 1 97.06 123 PRO A O 1
ATOM 938 N N . LYS A 1 124 ? 16.969 -35.719 -11.672 1 95.88 124 LYS A N 1
ATOM 939 C CA . LYS A 1 124 ? 16.797 -36.656 -12.766 1 95.88 124 LYS A CA 1
ATOM 940 C C . LYS A 1 124 ? 15.352 -36.719 -13.242 1 95.88 124 LYS A C 1
ATOM 942 O O . LYS A 1 124 ? 15.047 -37.344 -14.242 1 95.88 124 LYS A O 1
ATOM 947 N N . SER A 1 125 ? 14.5 -36 -12.578 1 97.88 125 SER A N 1
ATOM 948 C CA . SER A 1 125 ? 13.086 -36 -12.938 1 97.88 125 SER A CA 1
ATOM 949 C C . SER A 1 125 ? 12.781 -35.031 -14.062 1 97.88 125 SER A C 1
ATOM 951 O O . SER A 1 125 ? 13.219 -33.875 -14.016 1 97.88 125 SER A O 1
ATOM 953 N N . PRO A 1 126 ? 12.039 -35.531 -15.133 1 98.5 126 PRO A N 1
ATOM 954 C CA . PRO A 1 126 ? 11.484 -34.5 -16.031 1 98.5 126 PRO A CA 1
ATOM 955 C C . PRO A 1 126 ? 10.57 -33.5 -15.312 1 98.5 126 PRO A C 1
ATOM 957 O O . PRO A 1 126 ? 9.867 -33.875 -14.375 1 98.5 126 PRO A O 1
ATOM 960 N N . ILE A 1 127 ? 10.641 -32.281 -15.727 1 98.75 127 ILE A N 1
ATOM 961 C CA . ILE A 1 127 ? 9.781 -31.266 -15.164 1 98.75 127 ILE A CA 1
ATOM 962 C C . ILE A 1 127 ? 8.945 -30.625 -16.266 1 98.75 127 ILE A C 1
ATOM 964 O O . ILE A 1 127 ? 9.484 -30.156 -17.266 1 98.75 127 ILE A O 1
ATOM 968 N N . LEU A 1 128 ? 7.633 -30.734 -16.141 1 98.88 128 LEU A N 1
ATOM 969 C CA . LEU A 1 128 ? 6.707 -29.953 -16.953 1 98.88 128 LEU A CA 1
ATOM 970 C C . LEU A 1 128 ? 6.25 -28.703 -16.203 1 98.88 128 LEU A C 1
ATOM 972 O O . LEU A 1 128 ? 5.875 -28.766 -15.031 1 98.88 128 LEU A O 1
ATOM 976 N N . SER A 1 129 ? 6.41 -27.578 -16.859 1 98.75 129 SER A N 1
ATOM 977 C CA . SER A 1 129 ? 6.016 -26.281 -16.312 1 98.75 129 SER A CA 1
ATOM 978 C C . SER A 1 129 ? 4.715 -25.797 -16.938 1 98.75 129 SER A C 1
ATOM 980 O O . SER A 1 129 ? 4.523 -25.891 -18.141 1 98.75 129 SER A O 1
ATOM 982 N N . CYS A 1 130 ? 3.791 -25.328 -16.062 1 98.81 130 CYS A N 1
ATOM 983 C CA . CYS A 1 130 ? 2.479 -24.906 -16.562 1 98.81 130 CYS A CA 1
ATOM 984 C C . CYS A 1 130 ? 2.143 -23.5 -16.094 1 98.81 130 CYS A C 1
ATOM 986 O O . CYS A 1 130 ? 2.457 -23.109 -14.969 1 98.81 130 CYS A O 1
ATOM 988 N N . VAL A 1 131 ? 1.586 -22.719 -16.984 1 98.5 131 VAL A N 1
ATOM 989 C CA . VAL A 1 131 ? 0.954 -21.438 -16.703 1 98.5 131 VAL A CA 1
ATOM 990 C C . VAL A 1 131 ? -0.562 -21.562 -16.844 1 98.5 131 VAL A C 1
ATOM 992 O O . VAL A 1 131 ? -1.068 -21.891 -17.922 1 98.5 131 VAL A O 1
ATOM 995 N N . THR A 1 132 ? -1.251 -21.375 -15.758 1 97.69 132 THR A N 1
ATOM 996 C CA . THR A 1 132 ? -2.688 -21.625 -15.805 1 97.69 132 THR A CA 1
ATOM 997 C C . THR A 1 132 ? -3.469 -20.312 -15.711 1 97.69 132 THR A C 1
ATOM 999 O O . THR A 1 132 ? -3.074 -19.406 -14.984 1 97.69 132 THR A O 1
ATOM 1002 N N . TRP A 1 133 ? -4.43 -20.125 -16.547 1 96.69 133 TRP A N 1
ATOM 1003 C CA . TRP A 1 133 ? -5.43 -19.062 -16.531 1 96.69 133 TRP A CA 1
ATOM 1004 C C . TRP A 1 133 ? -6.805 -19.625 -16.172 1 96.69 133 TRP A C 1
ATOM 1006 O O . TRP A 1 133 ? -7.676 -19.734 -17.031 1 96.69 133 TRP A O 1
ATOM 1016 N N . VAL A 1 134 ? -6.934 -20.031 -14.953 1 96.06 134 VAL A N 1
ATOM 1017 C CA . VAL A 1 134 ? -8.156 -20.625 -14.438 1 96.06 134 VAL A CA 1
ATOM 1018 C C . VAL A 1 134 ? -8.703 -19.781 -13.289 1 96.06 134 VAL A C 1
ATOM 1020 O O . VAL A 1 134 ? -7.969 -19.422 -12.375 1 96.06 134 VAL A O 1
ATOM 1023 N N . GLY A 1 135 ? -9.984 -19.375 -13.438 1 93.94 135 GLY A N 1
ATOM 1024 C CA . GLY A 1 135 ? -10.664 -18.672 -12.359 1 93.94 135 GLY A CA 1
ATOM 1025 C C . GLY A 1 135 ? -11.492 -19.578 -11.484 1 93.94 135 GLY A C 1
ATOM 1026 O O . GLY A 1 135 ? -12.469 -20.188 -11.945 1 93.94 135 GLY A O 1
ATOM 1027 N N . ALA A 1 136 ? -11.047 -19.734 -10.25 1 94.94 136 ALA A N 1
ATOM 1028 C CA . ALA A 1 136 ? -11.766 -20.609 -9.328 1 94.94 136 ALA A CA 1
ATOM 1029 C C . ALA A 1 136 ? -11.578 -20.156 -7.883 1 94.94 136 ALA A C 1
ATOM 1031 O O . ALA A 1 136 ? -10.633 -19.422 -7.574 1 94.94 136 ALA A O 1
ATOM 1032 N N . SER A 1 137 ? -12.5 -20.516 -7.074 1 93.69 137 SER A N 1
ATOM 1033 C CA . SER A 1 137 ? -12.414 -20.219 -5.648 1 93.69 137 SER A CA 1
ATOM 1034 C C . SER A 1 137 ? -12.922 -21.391 -4.812 1 93.69 137 SER A C 1
ATOM 1036 O O . SER A 1 137 ? -13.727 -22.188 -5.281 1 93.69 137 SER A O 1
ATOM 1038 N N . GLN A 1 138 ? -12.359 -21.516 -3.682 1 92.56 138 GLN A N 1
ATOM 1039 C CA . GLN A 1 138 ? -12.82 -22.469 -2.676 1 92.56 138 GLN A CA 1
ATOM 1040 C C . GLN A 1 138 ? -13.18 -21.766 -1.372 1 92.56 138 GLN A C 1
ATOM 1042 O O . GLN A 1 138 ? -12.32 -21.578 -0.507 1 92.56 138 GLN A O 1
ATOM 1047 N N . ASN A 1 139 ? -14.438 -21.484 -1.183 1 87.19 139 ASN A N 1
ATOM 1048 C CA . ASN A 1 139 ? -14.906 -20.781 0.01 1 87.19 139 ASN A CA 1
ATOM 1049 C C . ASN A 1 139 ? -15.336 -21.766 1.101 1 87.19 139 ASN A C 1
ATOM 1051 O O . ASN A 1 139 ? -15.445 -21.391 2.268 1 87.19 139 ASN A O 1
ATOM 1055 N N . THR A 1 140 ? -15.664 -22.984 0.699 1 91.12 140 THR A N 1
ATOM 1056 C CA . THR A 1 140 ? -16.016 -24.109 1.57 1 91.12 140 THR A CA 1
ATOM 1057 C C . THR A 1 140 ? -15.07 -25.281 1.336 1 91.12 140 THR A C 1
ATOM 1059 O O . THR A 1 140 ? -14.836 -25.688 0.192 1 91.12 140 THR A O 1
ATOM 1062 N N . PRO A 1 141 ? -14.539 -25.766 2.457 1 93 141 PRO A N 1
ATOM 1063 C CA . PRO A 1 141 ? -13.625 -26.891 2.27 1 93 141 PRO A CA 1
ATOM 1064 C C . PRO A 1 141 ? -14.219 -27.984 1.386 1 93 141 PRO A C 1
ATOM 1066 O O . PRO A 1 141 ? -15.328 -28.453 1.639 1 93 141 PRO A O 1
ATOM 1069 N N . GLY A 1 142 ? -13.484 -28.312 0.327 1 95.62 142 GLY A N 1
ATOM 1070 C CA . GLY A 1 142 ? -13.875 -29.422 -0.527 1 95.62 142 GLY A CA 1
ATOM 1071 C C . GLY A 1 142 ? -14.844 -29 -1.625 1 95.62 142 GLY A C 1
ATOM 1072 O O . GLY A 1 142 ? -15.219 -29.828 -2.465 1 95.62 142 GLY A O 1
ATOM 1073 N N . THR A 1 143 ? -15.25 -27.781 -1.601 1 96.94 143 THR A N 1
ATOM 1074 C CA . THR A 1 143 ? -16.156 -27.297 -2.639 1 96.94 143 THR A CA 1
ATOM 1075 C C . THR A 1 143 ? -15.516 -26.141 -3.41 1 96.94 143 THR A C 1
ATOM 1077 O O . THR A 1 143 ? -15.148 -25.125 -2.824 1 96.94 143 THR A O 1
ATOM 1080 N N . VAL A 1 144 ? -15.445 -26.312 -4.746 1 97.25 144 VAL A N 1
ATOM 1081 C CA . VAL A 1 144 ? -14.773 -25.328 -5.586 1 97.25 144 VAL A CA 1
ATOM 1082 C C . VAL A 1 144 ? -15.75 -24.781 -6.629 1 97.25 144 VAL A C 1
ATOM 1084 O O . VAL A 1 144 ? -16.516 -25.531 -7.219 1 97.25 144 VAL A O 1
ATOM 1087 N N . HIS A 1 145 ? -15.766 -23.5 -6.762 1 97.25 145 HIS A N 1
ATOM 1088 C CA . HIS A 1 145 ? -16.469 -22.828 -7.852 1 97.25 145 HIS A CA 1
ATOM 1089 C C . HIS A 1 145 ? -15.508 -22.406 -8.953 1 97.25 145 HIS A C 1
ATOM 1091 O O . HIS A 1 145 ? -14.578 -21.641 -8.711 1 97.25 145 HIS A O 1
ATOM 1097 N N . HIS A 1 146 ? -15.68 -22.969 -10.133 1 97.31 146 HIS A N 1
ATOM 1098 C CA . HIS A 1 146 ? -14.883 -22.641 -11.305 1 97.31 146 HIS A CA 1
ATOM 1099 C C . HIS A 1 146 ? -15.664 -21.766 -12.281 1 97.31 146 HIS A C 1
ATOM 1101 O O . HIS A 1 146 ? -16.75 -22.156 -12.734 1 97.31 146 HIS A O 1
ATOM 1107 N N . TRP A 1 147 ? -15.086 -20.656 -12.664 1 93.5 147 TRP A N 1
ATOM 1108 C CA . TRP A 1 147 ? -15.719 -19.719 -13.586 1 93.5 147 TRP A CA 1
ATOM 1109 C C . TRP A 1 147 ? -15.367 -20.047 -15.031 1 93.5 147 TRP A C 1
ATOM 1111 O O . TRP A 1 147 ? -14.859 -21.141 -15.312 1 93.5 147 TRP A O 1
ATOM 1121 N N . LYS A 1 148 ? -15.609 -19.109 -15.891 1 92.69 148 LYS A N 1
ATOM 1122 C CA . LYS A 1 148 ? -15.484 -19.344 -17.328 1 92.69 148 LYS A CA 1
ATOM 1123 C C . LYS A 1 148 ? -14.023 -19.375 -17.75 1 92.69 148 LYS A C 1
ATOM 1125 O O . LYS A 1 148 ? -13.656 -20.078 -18.688 1 92.69 148 LYS A O 1
ATOM 1130 N N . SER A 1 149 ? -13.172 -18.656 -17.078 1 93.75 149 SER A N 1
ATOM 1131 C CA . SER A 1 149 ? -11.758 -18.594 -17.438 1 93.75 149 SER A CA 1
ATOM 1132 C C . SER A 1 149 ? -11.086 -19.953 -17.266 1 93.75 149 SER A C 1
ATOM 1134 O O . SER A 1 149 ? -11.102 -20.531 -16.188 1 93.75 149 SER A O 1
ATOM 1136 N N . GLU A 1 150 ? -10.523 -20.453 -18.422 1 96.56 150 GLU A N 1
ATOM 1137 C CA . GLU A 1 150 ? -9.922 -21.781 -18.422 1 96.56 150 GLU A CA 1
ATOM 1138 C C . GLU A 1 150 ? -8.906 -21.922 -19.562 1 96.56 150 GLU A C 1
ATOM 1140 O O . GLU A 1 150 ? -9.266 -21.844 -20.734 1 96.56 150 GLU A O 1
ATOM 1145 N N . ASN A 1 151 ? -7.691 -22.078 -19.188 1 97.5 151 ASN A N 1
ATOM 1146 C CA . ASN A 1 151 ? -6.613 -22.359 -20.141 1 97.5 151 ASN A CA 1
ATOM 1147 C C . ASN A 1 151 ? -5.316 -22.719 -19.422 1 97.5 151 ASN A C 1
ATOM 1149 O O . ASN A 1 151 ? -5.051 -22.219 -18.312 1 97.5 151 ASN A O 1
ATOM 1153 N N . THR A 1 152 ? -4.586 -23.609 -19.953 1 98.38 152 THR A N 1
ATOM 1154 C CA . THR A 1 152 ? -3.271 -23.984 -19.453 1 98.38 152 THR A CA 1
ATOM 1155 C C . THR A 1 152 ? -2.229 -23.953 -20.562 1 98.38 152 THR A C 1
ATOM 1157 O O . THR A 1 152 ? -2.432 -24.531 -21.625 1 98.38 152 THR A O 1
ATOM 1160 N N . GLN A 1 153 ? -1.14 -23.234 -20.406 1 98.88 153 GLN A N 1
ATOM 1161 C CA . GLN A 1 153 ? 0.048 -23.281 -21.25 1 98.88 153 GLN A CA 1
ATOM 1162 C C . GLN A 1 153 ? 1.125 -24.172 -20.625 1 98.88 153 GLN A C 1
ATOM 1164 O O . GLN A 1 153 ? 1.488 -23.984 -19.453 1 98.88 153 GLN A O 1
ATOM 1169 N N . ILE A 1 154 ? 1.555 -25.234 -21.359 1 98.88 154 ILE A N 1
ATOM 1170 C CA . ILE A 1 154 ? 2.436 -26.234 -20.766 1 98.88 154 ILE A CA 1
ATOM 1171 C C . ILE A 1 154 ? 3.67 -26.422 -21.641 1 98.88 154 ILE A C 1
ATOM 1173 O O . ILE A 1 154 ? 3.586 -26.328 -22.875 1 98.88 154 ILE A O 1
ATOM 1177 N N . GLY A 1 155 ? 4.789 -26.578 -21.062 1 98.81 155 GLY A N 1
ATOM 1178 C CA . GLY A 1 155 ? 6.031 -26.875 -21.75 1 98.81 155 GLY A CA 1
ATOM 1179 C C . GLY A 1 155 ? 7.043 -27.594 -20.891 1 98.81 155 GLY A C 1
ATOM 1180 O O . GLY A 1 155 ? 6.824 -27.766 -19.688 1 98.81 155 GLY A O 1
ATOM 1181 N N . ILE A 1 156 ? 8.117 -28.094 -21.531 1 98.75 156 ILE A N 1
ATOM 1182 C CA . ILE A 1 156 ? 9.188 -28.812 -20.844 1 98.75 156 ILE A CA 1
ATOM 1183 C C . ILE A 1 156 ? 10.164 -27.828 -20.219 1 98.75 156 ILE A C 1
ATOM 1185 O O . ILE A 1 156 ? 10.586 -26.859 -20.859 1 98.75 156 ILE A O 1
ATOM 1189 N N . PHE A 1 157 ? 10.422 -27.906 -18.938 1 98.38 157 PHE A N 1
ATOM 1190 C CA . PHE A 1 157 ? 11.594 -27.266 -18.344 1 98.38 157 PHE A CA 1
ATOM 1191 C C . PHE A 1 157 ? 12.836 -28.125 -18.562 1 98.38 157 PHE A C 1
ATOM 1193 O O . PHE A 1 157 ? 13.141 -29.016 -17.766 1 98.38 157 PHE A O 1
ATOM 1200 N N . ARG A 1 158 ? 13.57 -27.797 -19.516 1 97.12 158 ARG A N 1
ATOM 1201 C CA . ARG A 1 158 ? 14.57 -28.672 -20.125 1 97.12 158 ARG A CA 1
ATOM 1202 C C . ARG A 1 158 ? 15.68 -29 -19.125 1 97.12 158 ARG A C 1
ATOM 1204 O O . ARG A 1 158 ? 16.141 -28.109 -18.391 1 97.12 158 ARG A O 1
ATOM 1211 N N . ASN A 1 159 ? 15.922 -30.188 -19.031 1 96.06 159 ASN A N 1
ATOM 1212 C CA . ASN A 1 159 ? 17.094 -30.703 -18.344 1 96.06 159 ASN A CA 1
ATOM 1213 C C . ASN A 1 159 ? 18.141 -31.203 -19.328 1 96.06 159 ASN A C 1
ATOM 1215 O O . ASN A 1 159 ? 17.953 -32.25 -19.984 1 96.06 159 ASN A O 1
ATOM 1219 N N . PRO A 1 160 ? 19.281 -30.547 -19.438 1 94.44 160 PRO A N 1
ATOM 1220 C CA . PRO A 1 160 ? 20.281 -30.953 -20.422 1 94.44 160 PRO A CA 1
ATOM 1221 C C . PRO A 1 160 ? 20.797 -32.375 -20.188 1 94.44 160 PRO A C 1
ATOM 1223 O O . PRO A 1 160 ? 21.344 -33 -21.094 1 94.44 160 PRO A O 1
ATOM 1226 N N . GLU A 1 161 ? 20.578 -32.906 -19.047 1 94.69 161 GLU A N 1
ATOM 1227 C CA . GLU A 1 161 ? 21.109 -34.219 -18.688 1 94.69 161 GLU A CA 1
ATOM 1228 C C . GLU A 1 161 ? 20.125 -35.312 -19.062 1 94.69 161 GLU A C 1
ATOM 1230 O O . GLU A 1 161 ? 20.469 -36.5 -19.016 1 94.69 161 GLU A O 1
ATOM 1235 N N . LEU A 1 162 ? 18.938 -34.969 -19.422 1 95.75 162 LEU A N 1
ATOM 1236 C CA . LEU A 1 162 ? 17.922 -35.938 -19.766 1 95.75 162 LEU A CA 1
ATOM 1237 C C . LEU A 1 162 ? 17.781 -36.062 -21.281 1 95.75 162 LEU A C 1
ATOM 1239 O O . LEU A 1 162 ? 17.953 -35.062 -22 1 95.75 162 LEU A O 1
ATOM 1243 N N . ASP A 1 163 ? 17.422 -37.25 -21.75 1 96.12 163 ASP A N 1
ATOM 1244 C CA . ASP A 1 163 ? 17.094 -37.469 -23.141 1 96.12 163 ASP A CA 1
ATOM 1245 C C . ASP A 1 163 ? 15.852 -36.656 -23.547 1 96.12 163 ASP A C 1
ATOM 1247 O O . ASP A 1 163 ? 14.781 -36.812 -22.953 1 96.12 163 ASP A O 1
ATOM 1251 N N . PRO A 1 164 ? 16 -35.812 -24.547 1 97.12 164 PRO A N 1
ATOM 1252 C CA . PRO A 1 164 ? 14.852 -35.031 -24.984 1 97.12 164 PRO A CA 1
ATOM 1253 C C . PRO A 1 164 ? 13.641 -35.906 -25.328 1 97.12 164 PRO A C 1
ATOM 1255 O O . PRO A 1 164 ? 12.5 -35.469 -25.141 1 97.12 164 PRO A O 1
ATOM 1258 N N . ALA A 1 165 ? 13.883 -37.031 -25.734 1 97.56 165 ALA A N 1
ATOM 1259 C CA . ALA A 1 165 ? 12.789 -37.906 -26.109 1 97.56 165 ALA A CA 1
ATOM 1260 C C . ALA A 1 165 ? 11.984 -38.312 -24.875 1 97.56 165 ALA A C 1
ATOM 1262 O O . ALA A 1 165 ? 10.766 -38.5 -24.953 1 97.56 165 ALA A O 1
ATOM 1263 N N . VAL A 1 166 ? 12.688 -38.469 -23.828 1 96.94 166 VAL A N 1
ATOM 1264 C CA . VAL A 1 166 ? 12.031 -38.844 -22.578 1 96.94 166 VAL A CA 1
ATOM 1265 C C . VAL A 1 166 ? 11.156 -37.688 -22.094 1 96.94 166 VAL A C 1
ATOM 1267 O O . VAL A 1 166 ? 10 -37.906 -21.719 1 96.94 166 VAL A O 1
ATOM 1270 N N . GLU A 1 167 ? 11.68 -36.531 -22.125 1 98.12 167 GLU A N 1
ATOM 1271 C CA . GLU A 1 167 ? 10.914 -35.344 -21.719 1 98.12 167 GLU A CA 1
ATOM 1272 C C . GLU A 1 167 ? 9.695 -35.156 -22.609 1 98.12 167 GLU A C 1
ATOM 1274 O O . GLU A 1 167 ? 8.602 -34.844 -22.125 1 98.12 167 GLU A O 1
ATOM 1279 N N . GLN A 1 168 ? 9.953 -35.312 -23.922 1 98.38 168 GLN A N 1
ATOM 1280 C CA . GLN A 1 168 ? 8.852 -35.156 -24.875 1 98.38 168 GLN A CA 1
ATOM 1281 C C . GLN A 1 168 ? 7.762 -36.188 -24.625 1 98.38 168 GLN A C 1
ATOM 1283 O O . GLN A 1 168 ? 6.574 -35.875 -24.719 1 98.38 168 GLN A O 1
ATOM 1288 N N . ALA A 1 169 ? 8.148 -37.375 -24.328 1 98.25 169 ALA A N 1
ATOM 1289 C CA . ALA A 1 169 ? 7.184 -38.438 -24.062 1 98.25 169 ALA A CA 1
ATOM 1290 C C . ALA A 1 169 ? 6.316 -38.125 -22.859 1 98.25 169 ALA A C 1
ATOM 1292 O O . ALA A 1 169 ? 5.113 -38.406 -22.844 1 98.25 169 ALA A O 1
ATOM 1293 N N . ARG A 1 170 ? 6.906 -37.562 -21.828 1 98.44 170 ARG A N 1
ATOM 1294 C CA . ARG A 1 170 ? 6.156 -37.156 -20.641 1 98.44 170 ARG A CA 1
ATOM 1295 C C . ARG A 1 170 ? 5.188 -36.031 -20.953 1 98.44 170 ARG A C 1
ATOM 1297 O O . ARG A 1 170 ? 4.051 -36.031 -20.484 1 98.44 170 ARG A O 1
ATOM 1304 N N . LEU A 1 171 ? 5.684 -35.062 -21.719 1 98.81 171 LEU A N 1
ATOM 1305 C CA . LEU A 1 171 ? 4.816 -33.969 -22.141 1 98.81 171 LEU A CA 1
ATOM 1306 C C . LEU A 1 171 ? 3.615 -34.5 -22.922 1 98.81 171 LEU A C 1
ATOM 1308 O O . LEU A 1 171 ? 2.479 -34.125 -22.656 1 98.81 171 LEU A O 1
ATOM 1312 N N . ASP A 1 172 ? 3.881 -35.406 -23.859 1 98.69 172 ASP A N 1
ATOM 1313 C CA . ASP A 1 172 ? 2.82 -35.969 -24.688 1 98.69 172 ASP A CA 1
ATOM 1314 C C . ASP A 1 172 ? 1.818 -36.75 -23.828 1 98.69 172 ASP A C 1
ATOM 1316 O O . ASP A 1 172 ? 0.607 -36.656 -24.031 1 98.69 172 ASP A O 1
ATOM 1320 N N . GLU A 1 173 ? 2.361 -37.531 -22.969 1 98.5 173 GLU A N 1
ATOM 1321 C CA . GLU A 1 173 ? 1.497 -38.312 -22.094 1 98.5 173 GLU A CA 1
ATOM 1322 C C . GLU A 1 173 ? 0.644 -37.438 -21.203 1 98.5 173 GLU A C 1
ATOM 1324 O O . GLU A 1 173 ? -0.57 -37.625 -21.109 1 98.5 173 GLU A O 1
ATOM 1329 N N . PHE A 1 174 ? 1.192 -36.438 -20.594 1 98.75 174 PHE A N 1
ATOM 1330 C CA . PHE A 1 174 ? 0.452 -35.594 -19.672 1 98.75 174 PHE A CA 1
ATOM 1331 C C . PHE A 1 174 ? -0.586 -34.75 -20.422 1 98.75 174 PHE A C 1
ATOM 1333 O O . PHE A 1 174 ? -1.7 -34.562 -19.938 1 98.75 174 PHE A O 1
ATOM 1340 N N . THR A 1 175 ? -0.229 -34.219 -21.594 1 98.69 175 THR A N 1
ATOM 1341 C CA . THR A 1 175 ? -1.181 -33.438 -22.375 1 98.69 175 THR A CA 1
ATOM 1342 C C . THR A 1 175 ? -2.334 -34.312 -22.859 1 98.69 175 THR A C 1
ATOM 1344 O O . THR A 1 175 ? -3.453 -33.812 -23.047 1 98.69 175 THR A O 1
ATOM 1347 N N . SER A 1 176 ? -2.074 -35.625 -23.109 1 98.44 176 SER A N 1
ATOM 1348 C CA . SER A 1 176 ? -3.178 -36.5 -23.438 1 98.44 176 SER A CA 1
ATOM 1349 C C . SER A 1 176 ? -4.176 -36.594 -22.281 1 98.44 176 SER A C 1
ATOM 1351 O O . SER A 1 176 ? -5.379 -36.75 -22.516 1 98.44 176 SER A O 1
ATOM 1353 N N . LEU A 1 177 ? -3.697 -36.5 -21.031 1 98.44 177 LEU A N 1
ATOM 1354 C CA . LEU A 1 177 ? -4.586 -36.5 -19.875 1 98.44 177 LEU A CA 1
ATOM 1355 C C . LEU A 1 177 ? -5.422 -35.219 -19.844 1 98.44 177 LEU A C 1
ATOM 1357 O O . LEU A 1 177 ? -6.605 -35.25 -19.516 1 98.44 177 LEU A O 1
ATOM 1361 N N . LEU A 1 178 ? -4.812 -34.031 -20.188 1 98.62 178 LEU A N 1
ATOM 1362 C CA . LEU A 1 178 ? -5.551 -32.781 -20.266 1 98.62 178 LEU A CA 1
ATOM 1363 C C . LEU A 1 178 ? -6.637 -32.844 -21.328 1 98.62 178 LEU A C 1
ATOM 1365 O O . LEU A 1 178 ? -7.746 -32.344 -21.125 1 98.62 178 LEU A O 1
ATOM 1369 N N . ARG A 1 179 ? -6.266 -33.469 -22.438 1 98.38 179 ARG A N 1
ATOM 1370 C CA . ARG A 1 179 ? -7.23 -33.625 -23.516 1 98.38 179 ARG A CA 1
ATOM 1371 C C . ARG A 1 179 ? -8.398 -34.531 -23.078 1 98.38 179 ARG A C 1
ATOM 1373 O O . ARG A 1 179 ? -9.555 -34.188 -23.312 1 98.38 179 ARG A O 1
ATOM 1380 N N . GLU A 1 180 ? -8.102 -35.625 -22.438 1 97.88 180 GLU A N 1
ATOM 1381 C CA . GLU A 1 180 ? -9.125 -36.531 -21.922 1 97.88 180 GLU A CA 1
ATOM 1382 C C . GLU A 1 180 ? -9.984 -35.844 -20.859 1 97.88 180 GLU A C 1
ATOM 1384 O O . GLU A 1 180 ? -11.172 -36.156 -20.719 1 97.88 180 GLU A O 1
ATOM 1389 N N . GLY A 1 181 ? -9.367 -34.906 -20.156 1 97.81 181 GLY A N 1
ATOM 1390 C CA . GLY A 1 181 ? -10.07 -34.125 -19.141 1 97.81 181 GLY A CA 1
ATOM 1391 C C . GLY A 1 181 ? -10.906 -33.031 -19.734 1 97.81 181 GLY A C 1
ATOM 1392 O O . GLY A 1 181 ? -11.648 -32.344 -19.016 1 97.81 181 GLY A O 1
ATOM 1393 N N . HIS A 1 182 ? -10.773 -32.75 -21.016 1 98 182 HIS A N 1
ATOM 1394 C CA . HIS A 1 182 ? -11.555 -31.781 -21.781 1 98 182 HIS A CA 1
ATOM 1395 C C . HIS A 1 182 ? -11.258 -30.359 -21.344 1 98 182 HIS A C 1
ATOM 1397 O O . HIS A 1 182 ? -12.18 -29.547 -21.203 1 98 182 HIS A O 1
ATOM 1403 N N . THR A 1 183 ? -10.07 -30.016 -20.984 1 98 183 THR A N 1
ATOM 1404 C CA . THR A 1 183 ? -9.656 -28.656 -20.672 1 98 183 THR A CA 1
ATOM 1405 C C . THR A 1 183 ? -8.766 -28.109 -21.797 1 98 183 THR A C 1
ATOM 1407 O O . THR A 1 183 ? -7.957 -28.828 -22.375 1 98 183 THR A O 1
ATOM 1410 N N . PRO A 1 184 ? -9.008 -26.891 -22.219 1 98.44 184 PRO A N 1
ATOM 1411 C CA . PRO A 1 184 ? -8.141 -26.312 -23.25 1 98.44 184 PRO A CA 1
ATOM 1412 C C . PRO A 1 184 ? -6.703 -26.109 -22.781 1 98.44 184 PRO A C 1
ATOM 1414 O O . PRO A 1 184 ? -6.484 -25.75 -21.609 1 98.44 184 PRO A O 1
ATOM 1417 N N . PHE A 1 185 ? -5.75 -26.359 -23.625 1 98.62 185 PHE A N 1
ATOM 1418 C CA . PHE A 1 185 ? -4.344 -26.125 -23.328 1 98.62 185 PHE A CA 1
ATOM 1419 C C . PHE A 1 185 ? -3.545 -25.875 -24.594 1 98.62 185 PHE A C 1
ATOM 1421 O O . PHE A 1 185 ? -4.031 -26.141 -25.703 1 98.62 185 PHE A O 1
ATOM 1428 N N . SER A 1 186 ? -2.406 -25.344 -24.5 1 98.75 186 SER A N 1
ATOM 1429 C CA . SER A 1 186 ? -1.429 -25.203 -25.578 1 98.75 186 SER A CA 1
ATOM 1430 C C . SER A 1 186 ? -0.052 -25.688 -25.141 1 98.75 186 SER A C 1
ATOM 1432 O O . SER A 1 186 ? 0.297 -25.594 -23.953 1 98.75 186 SER A O 1
ATOM 1434 N N . VAL A 1 187 ? 0.691 -26.281 -26.016 1 98.81 187 VAL A N 1
ATOM 1435 C CA . VAL A 1 187 ? 2.062 -26.719 -25.766 1 98.81 187 VAL A CA 1
ATOM 1436 C C . VAL A 1 187 ? 3.035 -25.641 -26.25 1 98.81 187 VAL A C 1
ATOM 1438 O O . VAL A 1 187 ? 2.967 -25.188 -27.391 1 98.81 187 VAL A O 1
ATOM 1441 N N . GLU A 1 188 ? 3.881 -25.219 -25.328 1 98.69 188 GLU A N 1
ATOM 1442 C CA . GLU A 1 188 ? 4.805 -24.109 -25.609 1 98.69 188 GLU A CA 1
ATOM 1443 C C . GLU A 1 188 ? 6.234 -24.625 -25.766 1 98.69 188 GLU A C 1
ATOM 1445 O O . GLU A 1 188 ? 6.719 -25.406 -24.938 1 98.69 188 GLU A O 1
ATOM 1450 N N . ASP A 1 189 ? 6.883 -24.234 -26.812 1 97.44 189 ASP A N 1
ATOM 1451 C CA . ASP A 1 189 ? 8.281 -24.609 -27.016 1 97.44 189 ASP A CA 1
ATOM 1452 C C . ASP A 1 189 ? 9.164 -24.047 -25.906 1 97.44 189 ASP A C 1
ATOM 1454 O O . ASP A 1 189 ? 10.062 -24.719 -25.406 1 97.44 189 ASP A O 1
ATOM 1458 N N . ASN A 1 190 ? 8.914 -22.797 -25.594 1 97.31 190 ASN A N 1
ATOM 1459 C CA . ASN A 1 190 ? 9.562 -22.109 -24.484 1 97.31 190 ASN A CA 1
ATOM 1460 C C . ASN A 1 190 ? 8.539 -21.547 -23.484 1 97.31 190 ASN A C 1
ATOM 1462 O O . ASN A 1 190 ? 8.156 -20.391 -23.578 1 97.31 190 ASN A O 1
ATOM 1466 N N . VAL A 1 191 ? 8.211 -22.344 -22.484 1 98.06 191 VAL A N 1
ATOM 1467 C CA . VAL A 1 191 ? 7.129 -22.016 -21.562 1 98.06 191 VAL A CA 1
ATOM 1468 C C . VAL A 1 191 ? 7.531 -20.828 -20.688 1 98.06 191 VAL A C 1
ATOM 1470 O O . VAL A 1 191 ? 6.672 -20.156 -20.109 1 98.06 191 VAL A O 1
ATOM 1473 N N . GLN A 1 192 ? 8.844 -20.484 -20.625 1 98.25 192 GLN A N 1
ATOM 1474 C CA . GLN A 1 192 ? 9.305 -19.344 -19.844 1 98.25 192 GLN A CA 1
ATOM 1475 C C . GLN A 1 192 ? 8.719 -18.031 -20.359 1 98.25 192 GLN A C 1
ATOM 1477 O O . GLN A 1 192 ? 8.492 -17.109 -19.594 1 98.25 192 GLN A O 1
ATOM 1482 N N . ILE A 1 193 ? 8.453 -17.984 -21.703 1 98.69 193 ILE A N 1
ATOM 1483 C CA . ILE A 1 193 ? 7.828 -16.797 -22.281 1 98.69 193 ILE A CA 1
ATOM 1484 C C . ILE A 1 193 ? 6.449 -16.594 -21.656 1 98.69 193 ILE A C 1
ATOM 1486 O O . ILE A 1 193 ? 6.133 -15.492 -21.188 1 98.69 193 ILE A O 1
ATOM 1490 N N . GLN A 1 194 ? 5.676 -17.641 -21.594 1 98.5 194 GLN A N 1
ATOM 1491 C CA . GLN A 1 194 ? 4.332 -17.562 -21.031 1 98.5 194 GLN A CA 1
ATOM 1492 C C . GLN A 1 194 ? 4.375 -17.297 -19.531 1 98.5 194 GLN A C 1
ATOM 1494 O O . GLN A 1 194 ? 3.535 -16.578 -19 1 98.5 194 GLN A O 1
ATOM 1499 N N . ARG A 1 195 ? 5.324 -17.891 -18.797 1 98.56 195 ARG A N 1
ATOM 1500 C CA . ARG A 1 195 ? 5.469 -17.641 -17.375 1 98.56 195 ARG A CA 1
ATOM 1501 C C . ARG A 1 195 ? 5.723 -16.172 -17.094 1 98.56 195 ARG A C 1
ATOM 1503 O O . ARG A 1 195 ? 5.039 -15.555 -16.281 1 98.56 195 ARG A O 1
ATOM 1510 N N . TRP A 1 196 ? 6.645 -15.594 -17.844 1 98.88 196 TRP A N 1
ATOM 1511 C CA . TRP A 1 196 ? 7.012 -14.203 -17.625 1 98.88 196 TRP A CA 1
ATOM 1512 C C . TRP A 1 196 ? 5.898 -13.266 -18.094 1 98.88 196 TRP A C 1
ATOM 1514 O O . TRP A 1 196 ? 5.676 -12.211 -17.484 1 98.88 196 TRP A O 1
ATOM 1524 N N . GLU A 1 197 ? 5.223 -13.648 -19.188 1 98.81 197 GLU A N 1
ATOM 1525 C CA . GLU A 1 197 ? 4.07 -12.867 -19.625 1 98.81 197 GLU A CA 1
ATOM 1526 C C . GLU A 1 197 ? 3.021 -12.781 -18.516 1 98.81 197 GLU A C 1
ATOM 1528 O O . GLU A 1 197 ? 2.486 -11.703 -18.25 1 98.81 197 GLU A O 1
ATOM 1533 N N . LYS A 1 198 ? 2.754 -13.812 -17.875 1 98.69 198 LYS A N 1
ATOM 1534 C CA . LYS A 1 198 ? 1.772 -13.805 -16.797 1 98.69 198 LYS A CA 1
ATOM 1535 C C . LYS A 1 198 ? 2.297 -13.031 -15.586 1 98.69 198 LYS A C 1
ATOM 1537 O O . LYS A 1 198 ? 1.526 -12.383 -14.875 1 98.69 198 LYS A O 1
ATOM 1542 N N . VAL A 1 199 ? 3.582 -13.117 -15.336 1 98.81 199 VAL A N 1
ATOM 1543 C CA . VAL A 1 199 ? 4.16 -12.336 -14.242 1 98.81 199 VAL A CA 1
ATOM 1544 C C . VAL A 1 199 ? 3.971 -10.844 -14.516 1 98.81 199 VAL A C 1
ATOM 1546 O O . VAL A 1 199 ? 3.709 -10.07 -13.602 1 98.81 199 VAL A O 1
ATOM 1549 N N . VAL A 1 200 ? 4.148 -10.43 -15.797 1 98.94 200 VAL A N 1
ATOM 1550 C CA . VAL A 1 200 ? 3.893 -9.031 -16.141 1 98.94 200 VAL A CA 1
ATOM 1551 C C . VAL A 1 200 ? 2.463 -8.656 -15.758 1 98.94 200 VAL A C 1
ATOM 1553 O O . VAL A 1 200 ? 2.225 -7.586 -15.195 1 98.94 200 VAL A O 1
ATOM 1556 N N . TRP A 1 201 ? 1.521 -9.555 -16 1 98.69 201 TRP A N 1
ATOM 1557 C CA . TRP A 1 201 ? 0.121 -9.375 -15.641 1 98.69 201 TRP A CA 1
ATOM 1558 C C . TRP A 1 201 ? -0.043 -9.352 -14.125 1 98.69 201 TRP A C 1
ATOM 1560 O O . TRP A 1 201 ? -0.66 -8.43 -13.578 1 98.69 201 TRP A O 1
ATOM 1570 N N . ASN A 1 202 ? 0.518 -10.297 -13.43 1 98.56 202 ASN A N 1
ATOM 1571 C CA . ASN A 1 202 ? 0.305 -10.5 -12 1 98.56 202 ASN A CA 1
ATOM 1572 C C . ASN A 1 202 ? 0.983 -9.406 -11.172 1 98.56 202 ASN A C 1
ATOM 1574 O O . ASN A 1 202 ? 0.47 -9 -10.133 1 98.56 202 ASN A O 1
ATOM 1578 N N . VAL A 1 203 ? 2.156 -8.977 -11.602 1 98.75 203 VAL A N 1
ATOM 1579 C CA . VAL A 1 203 ? 2.867 -7.949 -10.844 1 98.75 203 VAL A CA 1
ATOM 1580 C C . VAL A 1 203 ? 2.031 -6.672 -10.789 1 98.75 203 VAL A C 1
ATOM 1582 O O . VAL A 1 203 ? 2.008 -5.984 -9.766 1 98.75 203 VAL A O 1
ATOM 1585 N N . ALA A 1 204 ? 1.411 -6.371 -11.898 1 98.75 204 ALA A N 1
ATOM 1586 C CA . ALA A 1 204 ? 0.574 -5.176 -11.93 1 98.75 204 ALA A CA 1
ATOM 1587 C C . ALA A 1 204 ? -0.669 -5.352 -11.062 1 98.75 204 ALA A C 1
ATOM 1589 O O . ALA A 1 204 ? -0.869 -4.613 -10.094 1 98.75 204 ALA A O 1
ATOM 1590 N N . TRP A 1 205 ? -1.447 -6.391 -11.344 1 98.75 205 TRP A N 1
ATOM 1591 C CA . TRP A 1 205 ? -2.783 -6.449 -10.758 1 98.75 205 TRP A CA 1
ATOM 1592 C C . TRP A 1 205 ? -2.736 -7.031 -9.344 1 98.75 205 TRP A C 1
ATOM 1594 O O . TRP A 1 205 ? -3.43 -6.551 -8.445 1 98.75 205 TRP A O 1
ATOM 1604 N N . ASN A 1 206 ? -1.937 -8.102 -9.102 1 98.62 206 ASN A N 1
ATOM 1605 C CA . ASN A 1 206 ? -1.829 -8.641 -7.75 1 98.62 206 ASN A CA 1
ATOM 1606 C C . ASN A 1 206 ? -1.3 -7.605 -6.766 1 98.62 206 ASN A C 1
ATOM 1608 O O . ASN A 1 206 ? -1.818 -7.473 -5.656 1 98.62 206 ASN A O 1
ATOM 1612 N N . SER A 1 207 ? -0.263 -6.812 -7.164 1 98.81 207 SER A N 1
ATOM 1613 C CA . SER A 1 207 ? 0.346 -5.844 -6.258 1 98.81 207 SER A CA 1
ATOM 1614 C C . SER A 1 207 ? -0.582 -4.66 -6.008 1 98.81 207 SER A C 1
ATOM 1616 O O . SER A 1 207 ? -0.873 -4.324 -4.859 1 98.81 207 SER A O 1
ATOM 1618 N N . LEU A 1 208 ? -1.103 -4.09 -7.098 1 98.94 208 LEU A N 1
ATOM 1619 C CA . LEU A 1 208 ? -1.81 -2.814 -7.008 1 98.94 208 LEU A CA 1
ATOM 1620 C C . LEU A 1 208 ? -3.178 -2.998 -6.359 1 98.94 208 LEU A C 1
ATOM 1622 O O . LEU A 1 208 ? -3.594 -2.18 -5.539 1 98.94 208 LEU A O 1
ATOM 1626 N N . THR A 1 209 ? -3.9 -4.094 -6.668 1 98.88 209 THR A N 1
ATOM 1627 C CA . THR A 1 209 ? -5.195 -4.332 -6.043 1 98.88 209 THR A CA 1
ATOM 1628 C C . THR A 1 209 ? -5.031 -4.703 -4.57 1 98.88 209 THR A C 1
ATOM 1630 O O . THR A 1 209 ? -5.867 -4.348 -3.738 1 98.88 209 THR A O 1
ATOM 1633 N N . THR A 1 210 ? -3.938 -5.391 -4.258 1 98.75 210 THR A N 1
ATOM 1634 C CA . THR A 1 210 ? -3.709 -5.82 -2.883 1 98.75 210 THR A CA 1
ATOM 1635 C C . THR A 1 210 ? -3.367 -4.629 -1.994 1 98.75 210 THR A C 1
ATOM 1637 O O . THR A 1 210 ? -3.941 -4.469 -0.915 1 98.75 210 THR A O 1
ATOM 1640 N N . LEU A 1 211 ? -2.525 -3.773 -2.471 1 98.88 211 LEU A N 1
ATOM 1641 C CA . LEU A 1 211 ? -2.076 -2.643 -1.667 1 98.88 211 LEU A CA 1
ATOM 1642 C C . LEU A 1 211 ? -3.182 -1.601 -1.53 1 98.88 211 LEU A C 1
ATOM 1644 O O . LEU A 1 211 ? -3.252 -0.892 -0.524 1 98.88 211 LEU A O 1
ATOM 1648 N N . THR A 1 212 ? -4.09 -1.518 -2.492 1 98.75 212 THR A N 1
ATOM 1649 C CA . THR A 1 212 ? -5.078 -0.446 -2.49 1 98.75 212 THR A CA 1
ATOM 1650 C C . THR A 1 212 ? -6.449 -0.977 -2.082 1 98.75 212 THR A C 1
ATOM 1652 O O . THR A 1 212 ? -7.352 -0.2 -1.763 1 98.75 212 THR A O 1
ATOM 1655 N N . MET A 1 213 ? -6.68 -2.289 -2.182 1 98.25 213 MET A N 1
ATOM 1656 C CA . MET A 1 213 ? -7.949 -2.965 -1.928 1 98.25 213 MET A CA 1
ATOM 1657 C C . MET A 1 213 ? -9.023 -2.48 -2.895 1 98.25 213 MET A C 1
ATOM 1659 O O . MET A 1 213 ? -10.211 -2.465 -2.553 1 98.25 213 MET A O 1
ATOM 1663 N N . LEU A 1 214 ? -8.586 -1.992 -4.082 1 98.62 214 LEU A N 1
ATOM 1664 C CA . LEU A 1 214 ? -9.469 -1.628 -5.184 1 98.62 214 LEU A CA 1
ATOM 1665 C C . LEU A 1 214 ? -9.461 -2.705 -6.262 1 98.62 214 LEU A C 1
ATOM 1667 O O . LEU A 1 214 ? -8.516 -3.496 -6.352 1 98.62 214 LEU A O 1
ATOM 1671 N N . ASP A 1 215 ? -10.57 -2.795 -7.008 1 98.44 215 ASP A N 1
ATOM 1672 C CA . ASP A 1 215 ? -10.508 -3.631 -8.203 1 98.44 215 ASP A CA 1
ATOM 1673 C C . ASP A 1 215 ? -9.695 -2.961 -9.305 1 98.44 215 ASP A C 1
ATOM 1675 O O . ASP A 1 215 ? -9.242 -1.826 -9.141 1 98.44 215 ASP A O 1
ATOM 1679 N N . THR A 1 216 ? -9.445 -3.605 -10.367 1 98.62 216 THR A N 1
ATOM 1680 C CA . THR A 1 216 ? -8.547 -3.184 -11.438 1 98.62 216 THR A CA 1
ATOM 1681 C C . THR A 1 216 ? -9.016 -1.866 -12.047 1 98.62 216 THR A C 1
ATOM 1683 O O . THR A 1 216 ? -8.211 -0.963 -12.281 1 98.62 216 THR A O 1
ATOM 1686 N N . HIS A 1 217 ? -10.297 -1.716 -12.273 1 98.69 217 HIS A N 1
ATOM 1687 C CA . HIS A 1 217 ? -10.82 -0.52 -12.922 1 98.69 217 HIS A CA 1
ATOM 1688 C C . HIS A 1 217 ? -10.82 0.67 -11.969 1 98.69 217 HIS A C 1
ATOM 1690 O O . HIS A 1 217 ? -10.492 1.79 -12.367 1 98.69 217 HIS A O 1
ATOM 1696 N N . ALA A 1 218 ? -11.219 0.426 -10.742 1 98.56 218 ALA A N 1
ATOM 1697 C CA . ALA A 1 218 ? -11.172 1.491 -9.742 1 98.56 218 ALA A CA 1
ATOM 1698 C C . ALA A 1 218 ? -9.75 1.996 -9.539 1 98.56 218 ALA A C 1
ATOM 1700 O O . ALA A 1 218 ? -9.523 3.201 -9.406 1 98.56 218 ALA A O 1
ATOM 1701 N N . TRP A 1 219 ? -8.719 1.127 -9.539 1 98.75 219 TRP A N 1
ATOM 1702 C CA . TRP A 1 219 ? -7.312 1.523 -9.477 1 98.75 219 TRP A CA 1
ATOM 1703 C C . TRP A 1 219 ? -6.949 2.434 -10.641 1 98.75 219 TRP A C 1
ATOM 1705 O O . TRP A 1 219 ? -6.402 3.521 -10.445 1 98.75 219 TRP A O 1
ATOM 1715 N N . LEU A 1 220 ? -7.277 1.965 -11.844 1 98.69 220 LEU A N 1
ATOM 1716 C CA . LEU A 1 220 ? -6.855 2.68 -13.047 1 98.69 220 LEU A CA 1
ATOM 1717 C C . LEU A 1 220 ? -7.512 4.055 -13.117 1 98.69 220 LEU A C 1
ATOM 1719 O O . LEU A 1 220 ? -6.961 4.98 -13.719 1 98.69 220 LEU A O 1
ATOM 1723 N N . ARG A 1 221 ? -8.633 4.238 -12.43 1 97.88 221 ARG A N 1
ATOM 1724 C CA . ARG A 1 221 ? -9.375 5.496 -12.477 1 97.88 221 ARG A CA 1
ATOM 1725 C C . ARG A 1 221 ? -9.078 6.348 -11.242 1 97.88 221 ARG A C 1
ATOM 1727 O O . ARG A 1 221 ? -9.594 7.457 -11.109 1 97.88 221 ARG A O 1
ATOM 1734 N N . SER A 1 222 ? -8.273 5.867 -10.352 1 98 222 SER A N 1
ATOM 1735 C CA . SER A 1 222 ? -8.102 6.492 -9.039 1 98 222 SER A CA 1
ATOM 1736 C C . SER A 1 222 ? -7.375 7.828 -9.164 1 98 222 SER A C 1
ATOM 1738 O O . SER A 1 222 ? -7.547 8.711 -8.328 1 98 222 SER A O 1
ATOM 1740 N N . SER A 1 223 ? -6.516 7.961 -10.125 1 98.12 223 SER A N 1
ATOM 1741 C CA . SER A 1 223 ? -5.77 9.195 -10.367 1 98.12 223 SER A CA 1
ATOM 1742 C C . SER A 1 223 ? -5.148 9.195 -11.758 1 98.12 223 SER A C 1
ATOM 1744 O O . SER A 1 223 ? -5.051 8.148 -12.406 1 98.12 223 SER A O 1
ATOM 1746 N N . PRO A 1 224 ? -4.664 10.312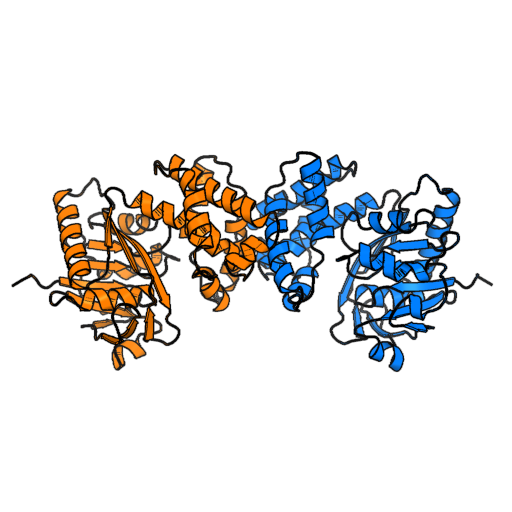 -12.234 1 98.19 224 PRO A N 1
ATOM 1747 C CA . PRO A 1 224 ? -4.008 10.375 -13.547 1 98.19 224 PRO A CA 1
ATOM 1748 C C . PRO A 1 224 ? -2.688 9.609 -13.578 1 98.19 224 PRO A C 1
ATOM 1750 O O . PRO A 1 224 ? -2.188 9.289 -14.664 1 98.19 224 PRO A O 1
ATOM 1753 N N . ASP A 1 225 ? -2.203 9.258 -12.414 1 98.5 225 ASP A N 1
ATOM 1754 C CA . ASP A 1 225 ? -0.889 8.625 -12.352 1 98.5 225 ASP A CA 1
ATOM 1755 C C . ASP A 1 225 ? -1.011 7.105 -12.352 1 98.5 225 ASP A C 1
ATOM 1757 O O . ASP A 1 225 ? -0.023 6.398 -12.562 1 98.5 225 ASP A O 1
ATOM 1761 N N . ALA A 1 226 ? -2.217 6.59 -12.141 1 98.81 226 ALA A N 1
ATOM 1762 C CA . ALA A 1 226 ? -2.402 5.152 -11.969 1 98.81 226 ALA A CA 1
ATOM 1763 C C . ALA A 1 226 ? -2.004 4.395 -13.234 1 98.81 226 ALA A C 1
ATOM 1765 O O . ALA A 1 226 ? -1.245 3.424 -13.172 1 98.81 226 ALA A O 1
ATOM 1766 N N . MET A 1 227 ? -2.463 4.859 -14.391 1 98.75 227 MET A N 1
ATOM 1767 C CA . MET A 1 227 ? -2.193 4.188 -15.664 1 98.75 227 MET A CA 1
ATOM 1768 C C . MET A 1 227 ? -0.709 4.246 -16 1 98.75 227 MET A C 1
ATOM 1770 O O . MET A 1 227 ? -0.08 3.213 -16.234 1 98.75 227 MET A O 1
ATOM 1774 N N . PRO A 1 228 ? -0.099 5.441 -15.938 1 98.81 228 PRO A N 1
ATOM 1775 C CA . PRO A 1 228 ? 1.337 5.488 -16.234 1 98.81 228 PRO A CA 1
ATOM 1776 C C . PRO A 1 228 ? 2.158 4.621 -15.273 1 98.81 228 PRO A C 1
ATOM 1778 O O . PRO A 1 228 ? 3.109 3.963 -15.703 1 98.81 228 PRO A O 1
ATOM 1781 N N . LEU A 1 229 ? 1.84 4.621 -14.031 1 98.88 229 LEU A N 1
ATOM 1782 C CA . LEU A 1 229 ? 2.562 3.799 -13.062 1 98.88 229 LEU A CA 1
ATOM 1783 C C . LEU A 1 229 ? 2.447 2.318 -13.414 1 98.88 229 LEU A C 1
ATOM 1785 O O . LEU A 1 229 ? 3.438 1.585 -13.367 1 98.88 229 LEU A O 1
ATOM 1789 N N . THR A 1 230 ? 1.237 1.888 -13.797 1 98.94 230 THR A N 1
ATOM 1790 C CA . THR A 1 230 ? 0.991 0.493 -14.148 1 98.94 230 THR A CA 1
ATOM 1791 C C . THR A 1 230 ? 1.815 0.088 -15.367 1 98.94 230 THR A C 1
ATOM 1793 O O . THR A 1 230 ? 2.465 -0.959 -15.359 1 98.94 230 THR A O 1
ATOM 1796 N N . ARG A 1 231 ? 1.791 0.914 -16.391 1 98.94 231 ARG A N 1
ATOM 1797 C CA . ARG A 1 231 ? 2.527 0.635 -17.625 1 98.94 231 ARG A CA 1
ATOM 1798 C C . ARG A 1 231 ? 4.027 0.555 -17.359 1 98.94 231 ARG A C 1
ATOM 1800 O O . ARG A 1 231 ? 4.707 -0.334 -17.875 1 98.94 231 ARG A O 1
ATOM 1807 N N . ASN A 1 232 ? 4.5 1.489 -16.547 1 98.94 232 ASN A N 1
ATOM 1808 C CA . ASN A 1 232 ? 5.922 1.496 -16.234 1 98.94 232 ASN A CA 1
ATOM 1809 C C . ASN A 1 232 ? 6.32 0.271 -15.414 1 98.94 232 ASN A C 1
ATOM 1811 O O . ASN A 1 232 ? 7.414 -0.265 -15.586 1 98.94 232 ASN A O 1
ATOM 1815 N N . LEU A 1 233 ? 5.445 -0.127 -14.484 1 98.94 233 LEU A N 1
ATOM 1816 C CA . LEU A 1 233 ? 5.672 -1.344 -13.711 1 98.94 233 LEU A CA 1
ATOM 1817 C C . LEU A 1 233 ? 5.809 -2.553 -14.633 1 98.94 233 LEU A C 1
ATOM 1819 O O . LEU A 1 233 ? 6.75 -3.338 -14.5 1 98.94 233 LEU A O 1
ATOM 1823 N N . MET A 1 234 ? 4.863 -2.689 -15.578 1 98.94 234 MET A N 1
ATOM 1824 C CA . MET A 1 234 ? 4.91 -3.783 -16.547 1 98.94 234 MET A CA 1
ATOM 1825 C C . MET A 1 234 ? 6.199 -3.73 -17.359 1 98.94 234 MET A C 1
ATOM 1827 O O . MET A 1 234 ? 6.836 -4.762 -17.578 1 98.94 234 MET A O 1
ATOM 1831 N N . ARG A 1 235 ? 6.605 -2.58 -17.75 1 98.94 235 ARG A N 1
ATOM 1832 C CA . ARG A 1 235 ? 7.816 -2.41 -18.547 1 98.94 235 ARG A CA 1
ATOM 1833 C C . ARG A 1 235 ? 9.055 -2.83 -17.766 1 98.94 235 ARG A C 1
ATOM 1835 O O . ARG A 1 235 ? 9.969 -3.441 -18.328 1 98.94 235 ARG A O 1
ATOM 1842 N N . GLU A 1 236 ? 9.125 -2.422 -16.453 1 98.94 236 GLU A N 1
ATOM 1843 C CA . GLU A 1 236 ? 10.242 -2.838 -15.617 1 98.94 236 GLU A CA 1
ATOM 1844 C C . GLU A 1 236 ? 10.398 -4.355 -15.609 1 98.94 236 GLU A C 1
ATOM 1846 O O . GLU A 1 236 ? 11.508 -4.875 -15.688 1 98.94 236 GLU A O 1
ATOM 1851 N N . VAL A 1 237 ? 9.289 -5.051 -15.516 1 98.94 237 VAL A N 1
ATOM 1852 C CA . VAL A 1 237 ? 9.328 -6.508 -15.469 1 98.94 237 VAL A CA 1
ATOM 1853 C C . VAL A 1 237 ? 9.773 -7.051 -16.828 1 98.94 237 VAL A C 1
ATOM 1855 O O . VAL A 1 237 ? 10.547 -8.016 -16.891 1 98.94 237 VAL A O 1
ATOM 1858 N N . ILE A 1 238 ? 9.281 -6.477 -17.922 1 98.94 238 ILE A N 1
ATOM 1859 C CA . ILE A 1 238 ? 9.688 -6.879 -19.266 1 98.94 238 ILE A CA 1
ATOM 1860 C C . ILE A 1 238 ? 11.188 -6.664 -19.438 1 98.94 238 ILE A C 1
ATOM 1862 O O . ILE A 1 238 ? 11.883 -7.512 -20 1 98.94 238 ILE A O 1
ATOM 1866 N N . ASP A 1 239 ? 11.711 -5.516 -18.922 1 98.94 239 ASP A N 1
ATOM 1867 C CA . ASP A 1 239 ? 13.148 -5.262 -18.969 1 98.94 239 ASP A CA 1
ATOM 1868 C C . ASP A 1 239 ? 13.93 -6.387 -18.297 1 98.94 239 ASP A C 1
ATOM 1870 O O . ASP A 1 239 ? 14.938 -6.855 -18.828 1 98.94 239 ASP A O 1
ATOM 1874 N N . VAL A 1 240 ? 13.461 -6.793 -17.141 1 98.94 240 VAL A N 1
ATOM 1875 C CA . VAL A 1 240 ? 14.133 -7.859 -16.406 1 98.94 240 VAL A CA 1
ATOM 1876 C C . VAL A 1 240 ? 14.07 -9.156 -17.203 1 98.94 240 VAL A C 1
ATOM 1878 O O . VAL A 1 240 ? 15.078 -9.844 -17.375 1 98.94 240 VAL A O 1
ATOM 1881 N N . ALA A 1 241 ? 12.852 -9.531 -17.719 1 98.88 241 ALA A N 1
ATOM 1882 C CA . ALA A 1 241 ? 12.664 -10.766 -18.484 1 98.88 241 ALA A CA 1
ATOM 1883 C C . ALA A 1 241 ? 13.602 -10.82 -19.672 1 98.88 241 ALA A C 1
ATOM 1885 O O . ALA A 1 241 ? 14.258 -11.836 -19.922 1 98.88 241 ALA A O 1
ATOM 1886 N N . ARG A 1 242 ? 13.688 -9.719 -20.391 1 98.81 242 ARG A N 1
ATOM 1887 C CA . ARG A 1 242 ? 14.523 -9.656 -21.594 1 98.81 242 ARG A CA 1
ATOM 1888 C C . ARG A 1 242 ? 15.992 -9.875 -21.234 1 98.81 242 ARG A C 1
ATOM 1890 O O . ARG A 1 242 ? 16.719 -10.555 -21.969 1 98.81 242 ARG A O 1
ATOM 1897 N N . ARG A 1 243 ? 16.422 -9.359 -20.141 1 98.5 243 ARG A N 1
ATOM 1898 C CA . ARG A 1 243 ? 17.812 -9.516 -19.719 1 98.5 243 ARG A CA 1
ATOM 1899 C C . ARG A 1 243 ? 18.062 -10.914 -19.156 1 98.5 243 ARG A C 1
ATOM 1901 O O . ARG A 1 243 ? 19.203 -11.344 -19.031 1 98.5 243 ARG A O 1
ATOM 1908 N N . CYS A 1 244 ? 17 -11.625 -18.828 1 97.5 244 CYS A N 1
ATOM 1909 C CA . CYS A 1 244 ? 17.078 -13.031 -18.453 1 97.5 244 CYS A CA 1
ATOM 1910 C C . CYS A 1 244 ? 16.906 -13.93 -19.672 1 97.5 244 CYS A C 1
ATOM 1912 O O . CYS A 1 244 ? 16.578 -15.109 -19.547 1 97.5 244 CYS A O 1
ATOM 1914 N N . ASP A 1 245 ? 16.984 -13.367 -20.859 1 97.19 245 ASP A N 1
ATOM 1915 C CA . ASP A 1 245 ? 16.953 -14.062 -22.141 1 97.19 245 ASP A CA 1
ATOM 1916 C C . ASP A 1 245 ? 15.555 -14.609 -22.438 1 97.19 245 ASP A C 1
ATOM 1918 O O . ASP A 1 245 ? 15.406 -15.688 -23 1 97.19 245 ASP A O 1
ATOM 1922 N N . VAL A 1 246 ? 14.562 -14.047 -21.859 1 98.38 246 VAL A N 1
ATOM 1923 C CA . VAL A 1 246 ? 13.172 -14.289 -22.234 1 98.38 246 VAL A CA 1
ATOM 1924 C C . VAL A 1 246 ? 12.664 -13.156 -23.109 1 98.38 246 VAL A C 1
ATOM 1926 O O . VAL A 1 246 ? 12.477 -12.031 -22.641 1 98.38 246 VAL A O 1
ATOM 1929 N N . PRO A 1 247 ? 12.438 -13.469 -24.375 1 98.19 247 PRO A N 1
ATOM 1930 C CA . PRO A 1 247 ? 12.234 -12.398 -25.344 1 98.19 247 PRO A CA 1
ATOM 1931 C C . PRO A 1 247 ? 10.805 -11.859 -25.344 1 98.19 247 PRO A C 1
ATOM 1933 O O . PRO A 1 247 ? 10.094 -11.977 -26.344 1 98.19 247 PRO A O 1
ATOM 1936 N N . LEU A 1 248 ? 10.398 -11.172 -24.359 1 98.75 248 LEU A N 1
ATOM 1937 C CA . LEU A 1 248 ? 9.102 -10.508 -24.312 1 98.75 248 LEU A CA 1
ATOM 1938 C C . LEU A 1 248 ? 9.102 -9.25 -25.172 1 98.75 248 LEU A C 1
ATOM 1940 O O . LEU A 1 248 ? 10.125 -8.562 -25.266 1 98.75 248 LEU A O 1
ATOM 1944 N N . ARG A 1 249 ? 8.008 -9.008 -25.812 1 98.19 249 ARG A N 1
ATOM 1945 C CA . ARG A 1 249 ? 7.832 -7.789 -26.594 1 98.19 249 ARG A CA 1
ATOM 1946 C C . ARG A 1 249 ? 7.254 -6.668 -25.734 1 98.19 249 ARG A C 1
ATOM 1948 O O . ARG A 1 249 ? 6.387 -6.91 -24.891 1 98.19 249 ARG A O 1
ATOM 1955 N N . TYR A 1 250 ? 7.742 -5.434 -25.953 1 98.62 250 TYR A N 1
ATOM 1956 C CA . TYR A 1 250 ? 7.254 -4.301 -25.172 1 98.62 250 TYR A CA 1
ATOM 1957 C C . TYR A 1 250 ? 5.785 -4.031 -25.469 1 98.62 250 TYR A C 1
ATOM 1959 O O . TYR A 1 250 ? 5.074 -3.459 -24.641 1 98.62 250 TYR A O 1
ATOM 1967 N N . GLU A 1 251 ? 5.242 -4.41 -26.625 1 98.69 251 GLU A N 1
ATOM 1968 C CA . GLU A 1 251 ? 3.844 -4.266 -27.016 1 98.69 251 GLU A CA 1
ATOM 1969 C C . GLU A 1 251 ? 2.926 -5.035 -26.062 1 98.69 251 GLU A C 1
ATOM 1971 O O . GLU A 1 251 ? 1.72 -4.781 -26.016 1 98.69 251 GLU A O 1
ATOM 1976 N N . LEU A 1 252 ? 3.537 -5.957 -25.328 1 98.81 252 LEU A N 1
ATOM 1977 C CA . LEU A 1 252 ? 2.783 -6.738 -24.344 1 98.81 252 LEU A CA 1
ATOM 1978 C C . LEU A 1 252 ? 2.076 -5.824 -23.359 1 98.81 252 LEU A C 1
ATOM 1980 O O . LEU A 1 252 ? 0.973 -6.133 -22.891 1 98.81 252 LEU A O 1
ATOM 1984 N N . VAL A 1 253 ? 2.707 -4.691 -23.016 1 98.88 253 VAL A N 1
ATOM 1985 C CA . VAL A 1 253 ? 2.115 -3.744 -22.078 1 98.88 253 VAL A CA 1
ATOM 1986 C C . VAL A 1 253 ? 0.748 -3.297 -22.578 1 98.88 253 VAL A C 1
ATOM 1988 O O . VAL A 1 253 ? -0.25 -3.383 -21.859 1 98.88 253 VAL A O 1
ATOM 1991 N N . ASP A 1 254 ? 0.699 -2.832 -23.844 1 98.81 254 ASP A N 1
ATOM 1992 C CA . ASP A 1 254 ? -0.55 -2.363 -24.422 1 98.81 254 ASP A CA 1
ATOM 1993 C C . ASP A 1 254 ? -1.569 -3.496 -24.531 1 98.81 254 ASP A C 1
ATOM 1995 O O . ASP A 1 254 ? -2.764 -3.285 -24.312 1 98.81 254 ASP A O 1
ATOM 1999 N N . GLU A 1 255 ? -1.11 -4.629 -24.875 1 98.69 255 GLU A N 1
ATOM 2000 C CA . GLU A 1 255 ? -1.979 -5.797 -25 1 98.69 255 GLU A CA 1
ATOM 2001 C C . GLU A 1 255 ? -2.643 -6.145 -23.672 1 98.69 255 GLU A C 1
ATOM 2003 O O . GLU A 1 255 ? -3.85 -6.395 -23.625 1 98.69 255 GLU A O 1
ATOM 2008 N N . LEU A 1 256 ? -1.893 -6.16 -22.656 1 98.62 256 LEU A N 1
ATOM 2009 C CA . LEU A 1 256 ? -2.41 -6.547 -21.344 1 98.62 256 LEU A CA 1
ATOM 2010 C C . LEU A 1 256 ? -3.32 -5.465 -20.781 1 98.62 256 LEU A C 1
ATOM 2012 O O . LEU A 1 256 ? -4.301 -5.766 -20.094 1 98.62 256 LEU A O 1
ATOM 2016 N N . ILE A 1 257 ? -2.938 -4.164 -21.031 1 98.75 257 ILE A N 1
ATOM 2017 C CA . ILE A 1 257 ? -3.795 -3.068 -20.594 1 98.75 257 ILE A CA 1
ATOM 2018 C C . ILE A 1 257 ? -5.141 -3.148 -21.312 1 98.75 257 ILE A C 1
ATOM 2020 O O . ILE A 1 257 ? -6.195 -2.996 -20.688 1 98.75 257 ILE A O 1
ATOM 2024 N N . THR A 1 258 ? -5.141 -3.41 -22.594 1 98.56 258 THR A N 1
ATOM 2025 C CA . THR A 1 258 ? -6.371 -3.58 -23.359 1 98.56 258 THR A CA 1
ATOM 2026 C C . THR A 1 258 ? -7.191 -4.742 -22.812 1 98.56 258 THR A C 1
ATOM 2028 O O . THR A 1 258 ? -8.414 -4.629 -22.656 1 98.56 258 THR A O 1
ATOM 2031 N N . LYS A 1 259 ? -6.551 -5.859 -22.531 1 97.31 259 LYS A N 1
ATOM 2032 C CA . LYS A 1 259 ? -7.215 -7.051 -22.016 1 97.31 259 LYS A CA 1
ATOM 2033 C C . LYS A 1 259 ? -7.977 -6.734 -20.734 1 97.31 259 LYS A C 1
ATOM 2035 O O . LYS A 1 259 ? -9.148 -7.086 -20.594 1 97.31 259 LYS A O 1
ATOM 2040 N N . ILE A 1 260 ? -7.34 -6.039 -19.766 1 97.94 260 ILE A N 1
ATOM 2041 C CA . ILE A 1 260 ? -7.984 -5.77 -18.484 1 97.94 260 ILE A CA 1
ATOM 2042 C C . ILE A 1 260 ? -9.148 -4.801 -18.688 1 97.94 260 ILE A C 1
ATOM 2044 O O . ILE A 1 260 ? -10.164 -4.887 -18 1 97.94 260 ILE A O 1
ATOM 2048 N N . GLN A 1 261 ? -8.945 -3.828 -19.547 1 97.56 261 GLN A N 1
ATOM 2049 C CA . GLN A 1 261 ? -9.984 -2.834 -19.797 1 97.56 261 GLN A CA 1
ATOM 2050 C C . GLN A 1 261 ? -11.219 -3.471 -20.422 1 97.56 261 GLN A C 1
ATOM 2052 O O . GLN A 1 261 ? -12.336 -2.984 -20.234 1 97.56 261 GLN A O 1
ATOM 2057 N N . GLU A 1 262 ? -11.031 -4.551 -21.094 1 96.81 262 GLU A N 1
ATOM 2058 C CA . GLU A 1 262 ? -12.125 -5.242 -21.766 1 96.81 262 GLU A CA 1
ATOM 2059 C C . GLU A 1 262 ? -12.82 -6.219 -20.828 1 96.81 262 GLU A C 1
ATOM 2061 O O . GLU A 1 262 ? -13.93 -6.68 -21.109 1 96.81 262 GLU A O 1
ATOM 2066 N N . MET A 1 263 ? -12.258 -6.508 -19.766 1 94.19 263 MET A N 1
ATOM 2067 C CA . MET A 1 263 ? -12.836 -7.395 -18.766 1 94.19 263 MET A CA 1
ATOM 2068 C C . MET A 1 263 ? -13.703 -6.609 -17.781 1 94.19 263 MET A C 1
ATOM 2070 O O . MET A 1 263 ? -13.633 -5.379 -17.734 1 94.19 263 MET A O 1
ATOM 2074 N N . GLN A 1 264 ? -14.547 -7.34 -17.078 1 95.31 264 GLN A N 1
ATOM 2075 C CA . GLN A 1 264 ? -15.188 -6.727 -15.922 1 95.31 264 GLN A CA 1
ATOM 2076 C C . GLN A 1 264 ? -14.164 -6.41 -14.828 1 95.31 264 GLN A C 1
ATOM 2078 O O . GLN A 1 264 ? -13.094 -7.02 -14.781 1 95.31 264 GLN A O 1
ATOM 2083 N N . PRO A 1 265 ? -14.5 -5.426 -13.953 1 97.19 265 PRO A N 1
ATOM 2084 C CA . PRO A 1 265 ? -13.594 -5.172 -12.836 1 97.19 265 PRO A CA 1
ATOM 2085 C C . PRO A 1 265 ? -13.375 -6.406 -11.961 1 97.19 265 PRO A C 1
ATOM 2087 O O . PRO A 1 265 ? -14.336 -7.113 -11.641 1 97.19 265 PRO A O 1
ATOM 2090 N N . ILE A 1 266 ? -12.195 -6.672 -11.625 1 95 266 ILE A N 1
ATOM 2091 C CA . ILE A 1 266 ? -11.898 -7.848 -10.82 1 95 266 ILE A CA 1
ATOM 2092 C C . ILE A 1 266 ? -10.836 -7.492 -9.773 1 95 266 ILE A C 1
ATOM 2094 O O . ILE A 1 266 ? -10.102 -6.516 -9.93 1 95 266 ILE A O 1
ATOM 2098 N N . GLY A 1 267 ? -10.844 -8.266 -8.648 1 96.12 267 GLY A N 1
ATOM 2099 C CA . GLY A 1 267 ? -9.672 -8.312 -7.785 1 96.12 267 GLY A CA 1
ATOM 2100 C C . GLY A 1 267 ? -8.648 -9.344 -8.227 1 96.12 267 GLY A C 1
ATOM 2101 O O . GLY A 1 267 ? -8.742 -9.883 -9.336 1 96.12 267 GLY A O 1
ATOM 2102 N N . SER A 1 268 ? -7.672 -9.516 -7.438 1 96.69 268 SER A N 1
ATOM 2103 C CA . SER A 1 268 ? -6.648 -10.508 -7.734 1 96.69 268 SER A CA 1
ATOM 2104 C C . SER A 1 268 ? -6.621 -11.609 -6.672 1 96.69 268 SER A C 1
ATOM 2106 O O . SER A 1 268 ? -7.242 -11.469 -5.617 1 96.69 268 SER A O 1
ATOM 2108 N N . SER A 1 269 ? -6.031 -12.719 -7 1 94.88 269 SER A N 1
ATOM 2109 C CA . SER A 1 269 ? -5.906 -13.82 -6.047 1 94.88 269 SER A CA 1
ATOM 2110 C C . SER A 1 269 ? -5.109 -13.391 -4.82 1 94.88 269 SER A C 1
ATOM 2112 O O . SER A 1 269 ? -5.414 -13.805 -3.699 1 94.88 269 SER A O 1
ATOM 2114 N N . MET A 1 270 ? -4.121 -12.531 -5.012 1 97.19 270 MET A N 1
ATOM 2115 C CA . MET A 1 270 ? -3.324 -12.039 -3.889 1 97.19 270 MET A CA 1
ATOM 2116 C C . MET A 1 270 ? -4.156 -11.125 -2.99 1 97.19 270 MET A C 1
ATOM 2118 O O . MET A 1 270 ? -4.02 -11.164 -1.765 1 97.19 270 MET A O 1
ATOM 2122 N N . GLN A 1 271 ? -4.973 -10.266 -3.574 1 97.56 271 GLN A N 1
ATOM 2123 C CA . GLN A 1 271 ? -5.891 -9.43 -2.801 1 97.56 271 GLN A CA 1
ATOM 2124 C C . GLN A 1 271 ? -6.812 -10.281 -1.934 1 97.56 271 GLN A C 1
ATOM 2126 O O . GLN A 1 271 ? -7.043 -9.961 -0.766 1 97.56 271 GLN A O 1
ATOM 2131 N N . THR A 1 272 ? -7.34 -11.422 -2.496 1 94.5 272 THR A N 1
ATOM 2132 C CA . THR A 1 272 ? -8.195 -12.352 -1.766 1 94.5 272 THR A CA 1
ATOM 2133 C C . THR A 1 272 ? -7.445 -12.953 -0.579 1 94.5 272 THR A C 1
ATOM 2135 O O . THR A 1 272 ? -7.988 -13.039 0.523 1 94.5 272 THR A O 1
ATOM 2138 N N . ASP A 1 273 ? -6.199 -13.352 -0.848 1 94.62 273 ASP A N 1
ATOM 2139 C CA . ASP A 1 273 ? -5.387 -13.906 0.23 1 94.62 273 ASP A CA 1
ATOM 2140 C C . ASP A 1 273 ? -5.195 -12.891 1.353 1 94.62 273 ASP A C 1
ATOM 2142 O O . ASP A 1 273 ? -5.312 -13.234 2.531 1 94.62 273 ASP A O 1
ATOM 2146 N N . ALA A 1 274 ? -4.906 -11.664 0.995 1 96.81 274 ALA A N 1
ATOM 2147 C CA . ALA A 1 274 ? -4.723 -10.602 1.981 1 96.81 274 ALA A CA 1
ATOM 2148 C C . ALA A 1 274 ? -5.988 -10.391 2.807 1 96.81 274 ALA A C 1
ATOM 2150 O O . ALA A 1 274 ? -5.926 -10.281 4.031 1 96.81 274 ALA A O 1
ATOM 2151 N N . LYS A 1 275 ? -7.137 -10.359 2.156 1 94.88 275 LYS A N 1
ATOM 2152 C CA . LYS A 1 275 ? -8.422 -10.188 2.83 1 94.88 275 LYS A CA 1
ATOM 2153 C C . LYS A 1 275 ? -8.688 -11.328 3.805 1 94.88 275 LYS A C 1
ATOM 2155 O O . LYS A 1 275 ? -9.289 -11.117 4.863 1 94.88 275 LYS A O 1
ATOM 2160 N N . MET A 1 276 ? -8.211 -12.477 3.455 1 92.38 276 MET A N 1
ATOM 2161 C CA . MET A 1 276 ? -8.508 -13.672 4.234 1 92.38 276 MET A CA 1
ATOM 2162 C C . MET A 1 276 ? -7.418 -13.93 5.27 1 92.38 276 MET A C 1
ATOM 2164 O O . MET A 1 276 ? -7.477 -14.922 6.008 1 92.38 276 MET A O 1
ATOM 2168 N N . GLY A 1 277 ? -6.441 -13.102 5.246 1 93.88 277 GLY A N 1
ATOM 2169 C CA . GLY A 1 277 ? -5.355 -13.266 6.195 1 93.88 277 GLY A CA 1
ATOM 2170 C C . GLY A 1 277 ? -4.473 -14.469 5.887 1 93.88 277 GLY A C 1
ATOM 2171 O O . GLY A 1 277 ? -4.012 -15.156 6.801 1 93.88 277 GLY A O 1
ATOM 2172 N N . ARG A 1 278 ? -4.219 -14.789 4.586 1 92.31 278 ARG A N 1
ATOM 2173 C CA . ARG A 1 278 ? -3.414 -15.922 4.137 1 92.31 278 ARG A CA 1
ATOM 2174 C C . ARG A 1 278 ? -2.09 -15.445 3.541 1 92.31 278 ARG A C 1
ATOM 2176 O O . ARG A 1 278 ? -2.002 -14.336 3.014 1 92.31 278 ARG A O 1
ATOM 2183 N N . PRO A 1 279 ? -1.031 -16.312 3.631 1 94.62 279 PRO A N 1
ATOM 2184 C CA . PRO A 1 279 ? 0.231 -15.961 2.975 1 94.62 279 PRO A CA 1
ATOM 2185 C C . PRO A 1 279 ? 0.067 -15.711 1.477 1 94.62 279 PRO A C 1
ATOM 2187 O O . PRO A 1 279 ? -0.769 -16.344 0.829 1 94.62 279 PRO A O 1
ATOM 2190 N N . MET A 1 280 ? 0.895 -14.875 1.015 1 96.75 280 MET A N 1
ATOM 2191 C CA . MET A 1 280 ? 0.78 -14.445 -0.375 1 96.75 280 MET A CA 1
ATOM 2192 C C . MET A 1 280 ? 1.992 -14.891 -1.186 1 96.75 280 MET A C 1
ATOM 2194 O O . MET A 1 280 ? 3.068 -15.117 -0.629 1 96.75 280 MET A O 1
ATOM 2198 N N . GLU A 1 281 ? 1.829 -15.016 -2.461 1 97.12 281 GLU A N 1
ATOM 2199 C CA . GLU A 1 281 ? 2.885 -15.43 -3.383 1 97.12 281 GLU A CA 1
ATOM 2200 C C . GLU A 1 281 ? 3.73 -14.234 -3.82 1 97.12 281 GLU A C 1
ATOM 2202 O O . GLU A 1 281 ? 3.963 -14.039 -5.016 1 97.12 281 GLU A O 1
ATOM 2207 N N . VAL A 1 282 ? 4.293 -13.547 -2.912 1 98 282 VAL A N 1
ATOM 2208 C CA . VAL A 1 282 ? 5.016 -12.305 -3.174 1 98 282 VAL A CA 1
ATOM 2209 C C . VAL A 1 282 ? 6.352 -12.617 -3.84 1 98 282 VAL A C 1
ATOM 2211 O O . VAL A 1 282 ? 6.719 -11.984 -4.832 1 98 282 VAL A O 1
ATOM 2214 N N . ASP A 1 283 ? 7.039 -13.617 -3.43 1 96.5 283 ASP A N 1
ATOM 2215 C CA . ASP A 1 283 ? 8.406 -13.891 -3.871 1 96.5 283 ASP A CA 1
ATOM 2216 C C . ASP A 1 283 ? 8.43 -14.336 -5.332 1 96.5 283 ASP A C 1
ATOM 2218 O O . ASP A 1 283 ? 9.188 -13.797 -6.137 1 96.5 283 ASP A O 1
ATOM 2222 N N . VAL A 1 284 ? 7.535 -15.25 -5.695 1 97.19 284 VAL A N 1
ATOM 2223 C CA . VAL A 1 284 ? 7.598 -15.828 -7.031 1 97.19 284 VAL A CA 1
ATOM 2224 C C . VAL A 1 284 ? 7.039 -14.836 -8.047 1 97.19 284 VAL A C 1
ATOM 2226 O O . VAL A 1 284 ? 7.391 -14.883 -9.234 1 97.19 284 VAL A O 1
ATOM 2229 N N . ILE A 1 285 ? 6.203 -13.914 -7.586 1 98.44 285 ILE A N 1
ATOM 2230 C CA . ILE A 1 285 ? 5.594 -12.969 -8.508 1 98.44 285 ILE A CA 1
ATOM 2231 C C . ILE A 1 285 ? 6.445 -11.703 -8.594 1 98.44 285 ILE A C 1
ATOM 2233 O O . ILE A 1 285 ? 6.66 -11.164 -9.68 1 98.44 285 ILE A O 1
ATOM 2237 N N . LEU A 1 286 ? 6.973 -11.25 -7.445 1 98.75 286 LEU A N 1
ATOM 2238 C CA . LEU A 1 286 ? 7.719 -9.992 -7.426 1 98.75 286 LEU A CA 1
ATOM 2239 C C . LEU A 1 286 ? 9.172 -10.234 -7.035 1 98.75 286 LEU A C 1
ATOM 2241 O O . LEU A 1 286 ? 10.086 -9.617 -7.594 1 98.75 286 LEU A O 1
ATOM 2245 N N . GLY A 1 287 ? 9.406 -11.102 -6.09 1 98.38 287 GLY A N 1
ATOM 2246 C CA . GLY A 1 287 ? 10.727 -11.297 -5.527 1 98.38 287 GLY A CA 1
ATOM 2247 C C . GLY A 1 287 ? 11.75 -11.766 -6.551 1 98.38 287 GLY A C 1
ATOM 2248 O O . GLY A 1 287 ? 12.867 -11.242 -6.602 1 98.38 287 GLY A O 1
ATOM 2249 N N . THR A 1 288 ? 11.375 -12.758 -7.309 1 98.12 288 THR A N 1
ATOM 2250 C CA . THR A 1 288 ? 12.289 -13.281 -8.312 1 98.12 288 THR A CA 1
ATOM 2251 C C . THR A 1 288 ? 12.656 -12.211 -9.336 1 98.12 288 THR A C 1
ATOM 2253 O O . THR A 1 288 ? 13.828 -11.969 -9.602 1 98.12 288 THR A O 1
ATOM 2256 N N . PRO A 1 289 ? 11.656 -11.461 -9.922 1 98.81 289 PRO A N 1
ATOM 2257 C CA . PRO A 1 289 ? 12.023 -10.359 -10.82 1 98.81 289 PRO A CA 1
ATOM 2258 C C . PRO A 1 289 ? 12.914 -9.328 -10.148 1 98.81 289 PRO A C 1
ATOM 2260 O O . PRO A 1 289 ? 13.852 -8.82 -10.773 1 98.81 289 PRO A O 1
ATOM 2263 N N . VAL A 1 290 ? 12.695 -8.977 -8.898 1 98.88 290 VAL A N 1
ATOM 2264 C CA . VAL A 1 290 ? 13.492 -7.988 -8.18 1 98.88 290 VAL A CA 1
ATOM 2265 C C . VAL A 1 290 ? 14.93 -8.484 -8.031 1 98.88 290 VAL A C 1
ATOM 2267 O O . VAL A 1 290 ? 15.875 -7.75 -8.336 1 98.88 290 VAL A O 1
ATOM 2270 N N . ARG A 1 291 ? 15.078 -9.719 -7.555 1 98.44 291 ARG A N 1
ATOM 2271 C CA . ARG A 1 291 ? 16.406 -10.281 -7.375 1 98.44 291 ARG A CA 1
ATOM 2272 C C . ARG A 1 291 ? 17.172 -10.312 -8.695 1 98.44 291 ARG A C 1
ATOM 2274 O O . ARG A 1 291 ? 18.344 -9.922 -8.75 1 98.44 291 ARG A O 1
ATOM 2281 N N . LYS A 1 292 ? 16.516 -10.789 -9.75 1 98.62 292 LYS A N 1
ATOM 2282 C CA . LYS A 1 292 ? 17.156 -10.844 -11.062 1 98.62 292 LYS A CA 1
ATOM 2283 C C . LYS A 1 292 ? 17.5 -9.438 -11.562 1 98.62 292 LYS A C 1
ATOM 2285 O O . LYS A 1 292 ? 18.578 -9.211 -12.102 1 98.62 292 LYS A O 1
ATOM 2290 N N . GLY A 1 293 ? 16.547 -8.516 -11.453 1 98.81 293 GLY A N 1
ATOM 2291 C CA . GLY A 1 293 ? 16.812 -7.137 -11.836 1 98.81 293 GLY A CA 1
ATOM 2292 C C . GLY A 1 293 ? 18.016 -6.535 -11.133 1 98.81 293 GLY A C 1
ATOM 2293 O O . GLY A 1 293 ? 18.859 -5.898 -11.773 1 98.81 293 GLY A O 1
ATOM 2294 N N . ARG A 1 294 ? 18.109 -6.766 -9.844 1 98.62 294 ARG A N 1
ATOM 2295 C CA . ARG A 1 294 ? 19.234 -6.27 -9.055 1 98.62 294 ARG A CA 1
ATOM 2296 C C . ARG A 1 294 ? 20.547 -6.883 -9.523 1 98.62 294 ARG A C 1
ATOM 2298 O O . ARG A 1 294 ? 21.547 -6.176 -9.703 1 98.62 294 ARG A O 1
ATOM 2305 N N . GLU A 1 295 ? 20.547 -8.164 -9.68 1 98.44 295 GLU A N 1
ATOM 2306 C CA . GLU A 1 295 ? 21.734 -8.875 -10.141 1 98.44 295 GLU A CA 1
ATOM 2307 C C . GLU A 1 295 ? 22.219 -8.328 -11.477 1 98.44 295 GLU A C 1
ATOM 2309 O O . GLU A 1 295 ? 23.422 -8.273 -11.727 1 98.44 295 GLU A O 1
ATOM 2314 N N . LEU A 1 296 ? 21.328 -7.938 -12.258 1 98.5 296 LEU A N 1
ATOM 2315 C CA . LEU A 1 296 ? 21.656 -7.508 -13.609 1 98.5 296 LEU A CA 1
ATOM 2316 C C . LEU A 1 296 ? 21.859 -6 -13.672 1 98.5 296 LEU A C 1
ATOM 2318 O O . LEU A 1 296 ? 22.109 -5.445 -14.742 1 98.5 296 LEU A O 1
ATOM 2322 N N . GLY A 1 297 ? 21.703 -5.293 -12.562 1 98.44 297 GLY A N 1
ATOM 2323 C CA . GLY A 1 297 ? 21.969 -3.867 -12.469 1 98.44 297 GLY A CA 1
ATOM 2324 C C . GLY A 1 297 ? 20.906 -3.021 -13.141 1 98.44 297 GLY A C 1
ATOM 2325 O O . GLY A 1 297 ? 21.188 -1.919 -13.617 1 98.44 297 GLY A O 1
ATOM 2326 N N . LEU A 1 298 ? 19.703 -3.5 -13.242 1 98.62 298 LEU A N 1
ATOM 2327 C CA . LEU A 1 298 ? 18.609 -2.777 -13.883 1 98.62 298 LEU A CA 1
ATOM 2328 C C . LEU A 1 298 ? 17.938 -1.827 -12.898 1 98.62 298 LEU A C 1
ATOM 2330 O O . LEU A 1 298 ? 17.859 -2.117 -11.703 1 98.62 298 LEU A O 1
ATOM 2334 N N . SER A 1 299 ? 17.5 -0.643 -13.414 1 98.44 299 SER A N 1
ATOM 2335 C CA . SER A 1 299 ? 16.688 0.267 -12.625 1 98.44 299 SER A CA 1
ATOM 2336 C C . SER A 1 299 ? 15.219 -0.163 -12.633 1 98.44 299 SER A C 1
ATOM 2338 O O . SER A 1 299 ? 14.523 -0.015 -13.641 1 98.44 299 SER A O 1
ATOM 2340 N N . ILE A 1 300 ? 14.711 -0.696 -11.539 1 98.75 300 ILE A N 1
ATOM 2341 C CA . ILE A 1 300 ? 13.344 -1.176 -11.43 1 98.75 300 ILE A CA 1
ATOM 2342 C C . ILE A 1 300 ? 12.695 -0.609 -10.172 1 98.75 300 ILE A C 1
ATOM 2344 O O . ILE A 1 300 ? 12.141 -1.356 -9.359 1 98.75 300 ILE A O 1
ATOM 2348 N N . PRO A 1 301 ? 12.656 0.704 -9.992 1 98.81 301 PRO A N 1
ATOM 2349 C CA . PRO A 1 301 ? 12.258 1.317 -8.727 1 98.81 301 PRO A CA 1
ATOM 2350 C C . PRO A 1 301 ? 10.82 0.995 -8.336 1 98.81 301 PRO A C 1
ATOM 2352 O O . PRO A 1 301 ? 10.523 0.793 -7.16 1 98.81 301 PRO A O 1
ATOM 2355 N N . ILE A 1 302 ? 9.875 1.006 -9.305 1 98.94 302 ILE A N 1
ATOM 2356 C CA . ILE A 1 302 ? 8.484 0.734 -8.984 1 98.94 302 ILE A CA 1
ATOM 2357 C C . ILE A 1 302 ? 8.344 -0.688 -8.438 1 98.94 302 ILE A C 1
ATOM 2359 O O . ILE A 1 302 ? 7.719 -0.905 -7.402 1 98.94 302 ILE A O 1
ATOM 2363 N N . LEU A 1 303 ? 8.977 -1.631 -9.133 1 98.94 303 LEU A N 1
ATOM 2364 C CA . LEU A 1 303 ? 8.953 -3.037 -8.75 1 98.94 303 LEU A CA 1
ATOM 2365 C C . LEU A 1 303 ? 9.539 -3.229 -7.352 1 98.94 303 LEU A C 1
ATOM 2367 O O . LEU A 1 303 ? 8.984 -3.98 -6.543 1 98.94 303 LEU A O 1
ATOM 2371 N N . GLU A 1 304 ? 10.617 -2.553 -7.031 1 98.88 304 GLU A N 1
ATOM 2372 C CA . GLU A 1 304 ? 11.273 -2.678 -5.734 1 98.88 304 GLU A CA 1
ATOM 2373 C C . GLU A 1 304 ? 10.398 -2.121 -4.617 1 98.88 304 GLU A C 1
ATOM 2375 O O . GLU A 1 304 ? 10.32 -2.705 -3.533 1 98.88 304 GLU A O 1
ATOM 2380 N N . VAL A 1 305 ? 9.766 -0.983 -4.852 1 98.94 305 VAL A N 1
ATOM 2381 C CA . VAL A 1 305 ? 8.898 -0.38 -3.846 1 98.94 305 VAL A CA 1
ATOM 2382 C C . VAL A 1 305 ? 7.723 -1.308 -3.557 1 98.94 305 VAL A C 1
ATOM 2384 O O . VAL A 1 305 ? 7.422 -1.595 -2.395 1 98.94 305 VAL A O 1
ATOM 2387 N N . LEU A 1 306 ? 7.074 -1.819 -4.621 1 98.94 306 LEU A N 1
ATOM 2388 C CA . LEU A 1 306 ? 5.918 -2.693 -4.457 1 98.94 306 LEU A CA 1
ATOM 2389 C C . LEU A 1 306 ? 6.309 -3.99 -3.756 1 98.94 306 LEU A C 1
ATOM 2391 O O . LEU A 1 306 ? 5.582 -4.477 -2.891 1 98.94 306 LEU A O 1
ATOM 2395 N N . TYR A 1 307 ? 7.469 -4.516 -4.16 1 98.94 307 TYR A N 1
ATOM 2396 C CA . TYR A 1 307 ? 7.961 -5.734 -3.529 1 98.94 307 TYR A CA 1
ATOM 2397 C C . TYR A 1 307 ? 8.141 -5.535 -2.029 1 98.94 307 TYR A C 1
ATOM 2399 O O . TYR A 1 307 ? 7.664 -6.34 -1.228 1 98.94 307 TYR A O 1
ATOM 2407 N N . THR A 1 308 ? 8.773 -4.445 -1.616 1 98.94 308 THR A N 1
ATOM 2408 C CA . THR A 1 308 ? 9.055 -4.16 -0.214 1 98.94 308 THR A CA 1
ATOM 2409 C C . THR A 1 308 ? 7.766 -3.973 0.575 1 98.94 308 THR A C 1
ATOM 2411 O O . THR A 1 308 ? 7.621 -4.504 1.677 1 98.94 308 THR A O 1
ATOM 2414 N N . LEU A 1 309 ? 6.82 -3.234 0.016 1 98.94 309 LEU A N 1
ATOM 2415 C CA . LEU A 1 309 ? 5.539 -3.008 0.672 1 98.94 309 LEU A CA 1
ATOM 2416 C C . LEU A 1 309 ? 4.785 -4.32 0.865 1 98.94 309 LEU A C 1
ATOM 2418 O O . LEU A 1 309 ? 4.219 -4.566 1.933 1 98.94 309 LEU A O 1
ATOM 2422 N N . LEU A 1 310 ? 4.789 -5.176 -0.135 1 98.88 310 LEU A N 1
ATOM 2423 C CA . LEU A 1 310 ? 3.994 -6.398 -0.081 1 98.88 310 LEU A CA 1
ATOM 2424 C C . LEU A 1 310 ? 4.629 -7.418 0.854 1 98.88 310 LEU A C 1
ATOM 2426 O O . LEU A 1 310 ? 3.928 -8.219 1.475 1 98.88 310 LEU A O 1
ATOM 2430 N N . LEU A 1 311 ? 5.98 -7.445 0.951 1 98.56 311 LEU A N 1
ATOM 2431 C CA . LEU A 1 311 ? 6.613 -8.266 1.979 1 98.56 311 LEU A CA 1
ATOM 2432 C C . LEU A 1 311 ? 6.117 -7.871 3.367 1 98.56 311 LEU A C 1
ATOM 2434 O O . LEU A 1 311 ? 5.871 -8.734 4.211 1 98.56 311 LEU A O 1
ATOM 2438 N N . ALA A 1 312 ? 5.988 -6.594 3.568 1 98.69 312 ALA A N 1
ATOM 2439 C CA . ALA A 1 312 ? 5.504 -6.094 4.852 1 98.69 312 ALA A CA 1
ATOM 2440 C C . ALA A 1 312 ? 4.062 -6.531 5.105 1 98.69 312 ALA A C 1
ATOM 2442 O O . ALA A 1 312 ? 3.732 -7.004 6.195 1 98.69 312 ALA A O 1
ATOM 2443 N N . VAL A 1 313 ? 3.193 -6.359 4.133 1 98.56 313 VAL A N 1
ATOM 2444 C CA . VAL A 1 313 ? 1.805 -6.789 4.266 1 98.56 313 VAL A CA 1
ATOM 2445 C C . VAL A 1 313 ? 1.752 -8.289 4.543 1 98.56 313 VAL A C 1
ATOM 2447 O O . VAL A 1 313 ? 0.979 -8.742 5.391 1 98.56 313 VAL A O 1
ATOM 2450 N N . ASP A 1 314 ? 2.574 -9.031 3.791 1 97.88 314 ASP A N 1
ATOM 2451 C CA . ASP A 1 314 ? 2.617 -10.477 3.938 1 97.88 314 ASP A CA 1
ATOM 2452 C C . ASP A 1 314 ? 3.07 -10.875 5.34 1 97.88 314 ASP A C 1
ATOM 2454 O O . ASP A 1 314 ? 2.686 -11.93 5.848 1 97.88 314 ASP A O 1
ATOM 2458 N N . SER A 1 315 ? 3.889 -10.102 5.977 1 96.44 315 SER A N 1
ATOM 2459 C CA . SER A 1 315 ? 4.406 -10.398 7.309 1 96.44 315 SER A CA 1
ATOM 2460 C C . SER A 1 315 ? 3.287 -10.406 8.344 1 96.44 315 SER A C 1
ATOM 2462 O O . SER A 1 315 ? 3.432 -10.992 9.422 1 96.44 315 SER A O 1
ATOM 2464 N N . ARG A 1 316 ? 2.186 -9.727 8.062 1 92.69 316 ARG A N 1
ATOM 2465 C CA . ARG A 1 316 ? 1.034 -9.727 8.953 1 92.69 316 ARG A CA 1
ATOM 2466 C C . ARG A 1 316 ? 0.38 -11.102 9.008 1 92.69 316 ARG A C 1
ATOM 2468 O O . ARG A 1 316 ? -0.354 -11.414 9.945 1 92.69 316 ARG A O 1
ATOM 2475 N N . MET A 1 317 ? 0.52 -11.867 7.855 1 86.5 317 MET A N 1
ATOM 2476 C CA . MET A 1 317 ? -0.182 -13.133 7.668 1 86.5 317 MET A CA 1
ATOM 2477 C C . MET A 1 317 ? 0.591 -14.281 8.305 1 86.5 317 MET A C 1
ATOM 2479 O O . MET A 1 317 ? 0.057 -15.383 8.469 1 86.5 317 MET A O 1
ATOM 2483 N N . LYS A 1 318 ? 1.874 -14.008 8.484 1 73.56 318 LYS A N 1
ATOM 2484 C CA . LYS A 1 318 ? 2.705 -15.078 9.039 1 73.56 318 LYS A CA 1
ATOM 2485 C C . LYS A 1 318 ? 2.475 -15.227 10.539 1 73.56 318 LYS A C 1
ATOM 2487 O O . LYS A 1 318 ? 2.369 -14.234 11.266 1 73.56 318 LYS A O 1
ATOM 2492 N N . PRO A 1 319 ? 1.967 -16.453 11 1 60.94 319 PRO A N 1
ATOM 2493 C CA . PRO A 1 319 ? 1.771 -16.672 12.43 1 60.94 319 PRO A CA 1
ATOM 2494 C C . PRO A 1 319 ? 2.955 -16.203 13.273 1 60.94 319 PRO A C 1
ATOM 2496 O O . PRO A 1 319 ? 4.094 -16.203 12.797 1 60.94 319 PRO A O 1
ATOM 2499 N N . SER A 1 320 ? 2.738 -15.219 14.312 1 46.25 320 SER A N 1
ATOM 2500 C CA . SER A 1 320 ? 3.783 -14.867 15.266 1 46.25 320 SER A CA 1
ATOM 2501 C C . SER A 1 320 ? 4.578 -16.094 15.695 1 46.25 320 SER A C 1
ATOM 2503 O O . SER A 1 320 ? 4.004 -17.141 15.984 1 46.25 320 SER A O 1
ATOM 2505 N N . SER A 1 321 ? 5.762 -16.312 15.164 1 37.81 321 SER A N 1
ATOM 2506 C CA . SER A 1 321 ? 6.52 -17.375 15.82 1 37.81 321 SER A CA 1
ATOM 2507 C C . SER A 1 321 ? 6.27 -17.391 17.328 1 37.81 321 SER A C 1
ATOM 2509 O O . SER A 1 321 ? 6.621 -16.438 18.031 1 37.81 321 SER A O 1
ATOM 2511 N N . SER A 1 322 ? 5.141 -17.844 17.828 1 28.09 322 SER A N 1
ATOM 2512 C CA . SER A 1 322 ? 5.27 -18.219 19.234 1 28.09 322 SER A CA 1
ATOM 2513 C C . SER A 1 322 ? 6.434 -19.188 19.438 1 28.09 322 SER A C 1
ATOM 2515 O O . SER A 1 322 ? 6.684 -20.047 18.594 1 28.09 322 SER A O 1
ATOM 2517 N N . MET B 1 1 ? -5.695 47.344 30.641 1 45.47 1 MET B N 1
ATOM 2518 C CA . MET B 1 1 ? -6.258 46 30.531 1 45.47 1 MET B CA 1
ATOM 2519 C C . MET B 1 1 ? -5.922 45.375 29.188 1 45.47 1 MET B C 1
ATOM 2521 O O . MET B 1 1 ? -5.887 46.062 28.172 1 45.47 1 MET B O 1
ATOM 2525 N N . ALA B 1 2 ? -5.223 44.219 29.234 1 66.12 2 ALA B N 1
ATOM 2526 C CA . ALA B 1 2 ? -4.801 43.719 27.938 1 66.12 2 ALA B CA 1
ATOM 2527 C C . ALA B 1 2 ? -5.992 43.562 27 1 66.12 2 ALA B C 1
ATOM 2529 O O . ALA B 1 2 ? -7.113 43.312 27.438 1 66.12 2 ALA B O 1
ATOM 2530 N N . GLN B 1 3 ? -5.934 44 25.781 1 81.62 3 GLN B N 1
ATOM 2531 C CA . GLN B 1 3 ? -6.973 44.062 24.766 1 81.62 3 GLN B CA 1
ATOM 2532 C C . GLN B 1 3 ? -7.555 42.688 24.484 1 81.62 3 GLN B C 1
ATOM 2534 O O . GLN B 1 3 ? -6.816 41.688 24.359 1 81.62 3 GLN B O 1
ATOM 2539 N N . ALA B 1 4 ? -8.844 42.562 24.656 1 92.88 4 ALA B N 1
ATOM 2540 C CA . ALA B 1 4 ? -9.57 41.344 24.328 1 92.88 4 ALA B CA 1
ATOM 2541 C C . ALA B 1 4 ? -9.359 40.969 22.859 1 92.88 4 ALA B C 1
ATOM 2543 O O . ALA B 1 4 ? -9.297 41.812 21.984 1 92.88 4 ALA B O 1
ATOM 2544 N N . LEU B 1 5 ? -9.148 39.688 22.625 1 98 5 LEU B N 1
ATOM 2545 C CA . LEU B 1 5 ? -8.93 39.188 21.281 1 98 5 LEU B CA 1
ATOM 2546 C C . LEU B 1 5 ? -10.055 38.219 20.875 1 98 5 LEU B C 1
ATOM 2548 O O . LEU B 1 5 ? -10.344 37.25 21.594 1 98 5 LEU B O 1
ATOM 2552 N N . ASN B 1 6 ? -10.711 38.5 19.797 1 98.38 6 ASN B N 1
ATOM 2553 C CA . ASN B 1 6 ? -11.641 37.562 19.203 1 98.38 6 ASN B CA 1
ATOM 2554 C C . ASN B 1 6 ? -10.922 36.531 18.328 1 98.38 6 ASN B C 1
ATOM 2556 O O . ASN B 1 6 ? -10.32 36.875 17.312 1 98.38 6 ASN B O 1
ATOM 2560 N N . VAL B 1 7 ? -10.992 35.281 18.734 1 98.81 7 VAL B N 1
ATOM 2561 C CA . VAL B 1 7 ? -10.281 34.219 18.047 1 98.81 7 VAL B CA 1
ATOM 2562 C C . VAL B 1 7 ? -11.281 33.156 17.562 1 98.81 7 VAL B C 1
ATOM 2564 O O . VAL B 1 7 ? -12.125 32.688 18.328 1 98.81 7 VAL B O 1
ATOM 2567 N N . MET B 1 8 ? -11.227 32.844 16.266 1 98.81 8 MET B N 1
ATOM 2568 C CA . MET B 1 8 ? -11.984 31.719 15.734 1 98.81 8 MET B CA 1
ATOM 2569 C C . MET B 1 8 ? -11.078 30.516 15.484 1 98.81 8 MET B C 1
ATOM 2571 O O . MET B 1 8 ? -10.008 30.656 14.891 1 98.81 8 MET B O 1
ATOM 2575 N N . LEU B 1 9 ? -11.438 29.406 16 1 98.69 9 LEU B N 1
ATOM 2576 C CA . LEU B 1 9 ? -10.766 28.156 15.711 1 98.69 9 LEU B CA 1
ATOM 2577 C C . LEU B 1 9 ? -11.586 27.297 14.75 1 98.69 9 LEU B C 1
ATOM 2579 O O . LEU B 1 9 ? -12.711 26.906 15.07 1 98.69 9 LEU B O 1
ATOM 2583 N N . TYR B 1 10 ? -11.031 27.078 13.578 1 98 10 TYR B N 1
ATOM 2584 C CA . TYR B 1 10 ? -11.672 26.328 12.508 1 98 10 TYR B CA 1
ATOM 2585 C C . TYR B 1 10 ? -11.102 24.922 12.422 1 98 10 TYR B C 1
ATOM 2587 O O . TYR B 1 10 ? -9.93 24.734 12.078 1 98 10 TYR B O 1
ATOM 2595 N N . GLY B 1 11 ? -11.914 23.875 12.719 1 96.06 11 GLY B N 1
ATOM 2596 C CA . GLY B 1 11 ? -11.484 22.5 12.852 1 96.06 11 GLY B CA 1
ATOM 2597 C C . GLY B 1 11 ? -11.359 22.047 14.297 1 96.06 11 GLY B C 1
ATOM 2598 O O . GLY B 1 11 ? -10.359 22.312 14.953 1 96.06 11 GLY B O 1
ATOM 2599 N N . LEU B 1 12 ? -12.328 21.281 14.734 1 96.75 12 LEU B N 1
ATOM 2600 C CA . LEU B 1 12 ? -12.375 20.891 16.141 1 96.75 12 LEU B CA 1
ATOM 2601 C C . LEU B 1 12 ? -12.156 19.391 16.297 1 96.75 12 LEU B C 1
ATOM 2603 O O . LEU B 1 12 ? -12.836 18.734 17.094 1 96.75 12 LEU B O 1
ATOM 2607 N N . GLY B 1 13 ? -11.25 18.859 15.5 1 94.88 13 GLY B N 1
ATOM 2608 C CA . GLY B 1 13 ? -10.711 17.531 15.773 1 94.88 13 GLY B CA 1
ATOM 2609 C C . GLY B 1 13 ? -9.781 17.5 16.969 1 94.88 13 GLY B C 1
ATOM 2610 O O . GLY B 1 13 ? -9.773 18.422 17.781 1 94.88 13 GLY B O 1
ATOM 2611 N N . ALA B 1 14 ? -9.008 16.484 17.047 1 95.25 14 ALA B N 1
ATOM 2612 C CA . ALA B 1 14 ? -8.133 16.297 18.203 1 95.25 14 ALA B CA 1
ATOM 2613 C C . ALA B 1 14 ? -7.176 17.484 18.359 1 95.25 14 ALA B C 1
ATOM 2615 O O . ALA B 1 14 ? -7.07 18.062 19.453 1 95.25 14 ALA B O 1
ATOM 2616 N N . ILE B 1 15 ? -6.516 17.844 17.25 1 96.62 15 ILE B N 1
ATOM 2617 C CA . ILE B 1 15 ? -5.516 18.906 17.297 1 96.62 15 ILE B CA 1
ATOM 2618 C C . ILE B 1 15 ? -6.195 20.25 17.547 1 96.62 15 ILE B C 1
ATOM 2620 O O . ILE B 1 15 ? -5.75 21.031 18.391 1 96.62 15 ILE B O 1
ATOM 2624 N N . GLY B 1 16 ? -7.277 20.5 16.812 1 97.75 16 GLY B N 1
ATOM 2625 C CA . GLY B 1 16 ? -8.008 21.734 17.016 1 97.75 16 GLY B CA 1
ATOM 2626 C C . GLY B 1 16 ? -8.547 21.891 18.422 1 97.75 16 GLY B C 1
ATOM 2627 O O . GLY B 1 16 ? -8.484 22.984 19 1 97.75 16 GLY B O 1
ATOM 2628 N N . SER B 1 17 ? -9.008 20.828 18.969 1 97.81 17 SER B N 1
ATOM 2629 C CA . SER B 1 17 ? -9.523 20.844 20.328 1 97.81 17 SER B CA 1
ATOM 2630 C C . SER B 1 17 ? -8.414 21.125 21.344 1 97.81 17 SER B C 1
ATOM 2632 O O . SER B 1 17 ? -8.633 21.844 22.328 1 97.81 17 SER B O 1
ATOM 2634 N N . PHE B 1 18 ? -7.297 20.578 21.094 1 98.25 18 PHE B N 1
ATOM 2635 C CA . PHE B 1 18 ? -6.156 20.859 21.953 1 98.25 18 PHE B CA 1
ATOM 2636 C C . PHE B 1 18 ? -5.816 22.344 21.953 1 98.25 18 PHE B C 1
ATOM 2638 O O . PHE B 1 18 ? -5.617 22.938 23.016 1 98.25 18 PHE B O 1
ATOM 2645 N N . TYR B 1 19 ? -5.824 22.938 20.828 1 98.56 19 TYR B N 1
ATOM 2646 C CA . TYR B 1 19 ? -5.449 24.344 20.766 1 98.56 19 TYR B CA 1
ATOM 2647 C C . TYR B 1 19 ? -6.598 25.234 21.219 1 98.56 19 TYR B C 1
ATOM 2649 O O . TYR B 1 19 ? -6.375 26.344 21.703 1 98.56 19 TYR B O 1
ATOM 2657 N N . ALA B 1 20 ? -7.824 24.766 21.062 1 98.56 20 ALA B N 1
ATOM 2658 C CA . ALA B 1 20 ? -8.938 25.453 21.703 1 98.56 20 ALA B CA 1
ATOM 2659 C C . ALA B 1 20 ? -8.734 25.531 23.219 1 98.56 20 ALA B C 1
ATOM 2661 O O . ALA B 1 20 ? -8.938 26.594 23.828 1 98.56 20 ALA B O 1
ATOM 2662 N N . PHE B 1 21 ? -8.344 24.438 23.766 1 98.56 21 PHE B N 1
ATOM 2663 C CA . PHE B 1 21 ? -8.039 24.375 25.203 1 98.56 21 PHE B CA 1
ATOM 2664 C C . PHE B 1 21 ? -6.906 25.344 25.547 1 98.56 21 PHE B C 1
ATOM 2666 O O . PHE B 1 21 ? -7.043 26.156 26.469 1 98.56 21 PHE B O 1
ATOM 2673 N N . VAL B 1 22 ? -5.816 25.312 24.797 1 98.62 22 VAL B N 1
ATOM 2674 C CA . VAL B 1 22 ? -4.641 26.156 25.047 1 98.62 22 VAL B CA 1
ATOM 2675 C C . VAL B 1 22 ? -5.035 27.625 25.016 1 98.62 22 VAL B C 1
ATOM 2677 O O . VAL B 1 22 ? -4.715 28.391 25.922 1 98.62 22 VAL B O 1
ATOM 2680 N N . LEU B 1 23 ? -5.797 28.031 23.984 1 98.62 23 LEU B N 1
ATOM 2681 C CA . LEU B 1 23 ? -6.164 29.438 23.781 1 98.62 23 LEU B CA 1
ATOM 2682 C C . LEU B 1 23 ? -7.164 29.891 24.844 1 98.62 23 LEU B C 1
ATOM 2684 O O . LEU B 1 23 ? -7.152 31.062 25.234 1 98.62 23 LEU B O 1
ATOM 2688 N N . SER B 1 24 ? -7.973 29.016 25.266 1 97.75 24 SER B N 1
ATOM 2689 C CA . SER B 1 24 ? -9.016 29.359 26.234 1 97.75 24 SER B CA 1
ATOM 2690 C C . SER B 1 24 ? -8.414 29.672 27.609 1 97.75 24 SER B C 1
ATOM 2692 O O . SER B 1 24 ? -9.086 30.25 28.453 1 97.75 24 SER B O 1
ATOM 2694 N N . ARG B 1 25 ? -7.223 29.359 27.781 1 97.31 25 ARG B N 1
ATOM 2695 C CA . ARG B 1 25 ? -6.559 29.594 29.062 1 97.31 25 ARG B CA 1
ATOM 2696 C C . ARG B 1 25 ? -6.18 31.062 29.203 1 97.31 25 ARG B C 1
ATOM 2698 O O . ARG B 1 25 ? -5.871 31.531 30.312 1 97.31 25 ARG B O 1
ATOM 2705 N N . SER B 1 26 ? -6.133 31.75 28.125 1 97.25 26 SER B N 1
ATOM 2706 C CA . SER B 1 26 ? -5.887 33.188 28.188 1 97.25 26 SER B CA 1
ATOM 2707 C C . SER B 1 26 ? -7.172 33.969 28.453 1 97.25 26 SER B C 1
ATOM 2709 O O . SER B 1 26 ? -8.172 33.781 27.766 1 97.25 26 SER B O 1
ATOM 2711 N N . GLN B 1 27 ? -7.133 34.906 29.359 1 95.25 27 GLN B N 1
ATOM 2712 C CA . GLN B 1 27 ? -8.297 35.719 29.703 1 95.25 27 GLN B CA 1
ATOM 2713 C C . GLN B 1 27 ? -8.594 36.75 28.641 1 95.25 27 GLN B C 1
ATOM 2715 O O . GLN B 1 27 ? -9.68 37.344 28.609 1 95.25 27 GLN B O 1
ATOM 2720 N N . ARG B 1 28 ? -7.691 36.875 27.75 1 96.44 28 ARG B N 1
ATOM 2721 C CA . ARG B 1 28 ? -7.859 37.875 26.688 1 96.44 28 ARG B CA 1
ATOM 2722 C C . ARG B 1 28 ? -8.672 37.281 25.531 1 96.44 28 ARG B C 1
ATOM 2724 O O . ARG B 1 28 ? -9.172 38.031 24.688 1 96.44 28 ARG B O 1
ATOM 2731 N N . VAL B 1 29 ? -8.797 36 25.547 1 98.31 29 VAL B N 1
ATOM 2732 C CA . VAL B 1 29 ? -9.312 35.375 24.344 1 98.31 29 VAL B CA 1
ATOM 2733 C C . VAL B 1 29 ? -10.82 35.125 24.484 1 98.31 29 VAL B C 1
ATOM 2735 O O . VAL B 1 29 ? -11.273 34.5 25.422 1 98.31 29 VAL B O 1
ATOM 2738 N N . ARG B 1 30 ? -11.57 35.719 23.656 1 98.44 30 ARG B N 1
ATOM 2739 C CA . ARG B 1 30 ? -12.938 35.281 23.375 1 98.44 30 ARG B CA 1
ATOM 2740 C C . ARG B 1 30 ? -12.977 34.281 22.234 1 98.44 30 ARG B C 1
ATOM 2742 O O . ARG B 1 30 ? -12.828 34.625 21.078 1 98.44 30 ARG B O 1
ATOM 2749 N N . LEU B 1 31 ? -13.234 33.031 22.594 1 98.62 31 LEU B N 1
ATOM 2750 C CA . LEU B 1 31 ? -13.023 31.922 21.672 1 98.62 31 LEU B CA 1
ATOM 2751 C C . LEU B 1 31 ? -14.328 31.516 21 1 98.62 31 LEU B C 1
ATOM 2753 O O . LEU B 1 31 ? -15.32 31.234 21.688 1 98.62 31 LEU B O 1
ATOM 2757 N N . THR B 1 32 ? -14.359 31.547 19.703 1 98.56 32 THR B N 1
ATOM 2758 C CA . THR B 1 32 ? -15.391 30.922 18.875 1 98.56 32 THR B CA 1
ATOM 2759 C C . THR B 1 32 ? -14.852 29.672 18.188 1 98.56 32 THR B C 1
ATOM 2761 O O . THR B 1 32 ? -13.781 29.703 17.578 1 98.56 32 THR B O 1
ATOM 2764 N N . VAL B 1 33 ? -15.578 28.562 18.281 1 98.62 33 VAL B N 1
ATOM 2765 C CA . VAL B 1 33 ? -15.125 27.344 17.625 1 98.62 33 VAL B CA 1
ATOM 2766 C C . VAL B 1 33 ? -16.141 26.938 16.547 1 98.62 33 VAL B C 1
ATOM 2768 O O . VAL B 1 33 ? -17.344 27.094 16.734 1 98.62 33 VAL B O 1
ATOM 2771 N N . VAL B 1 34 ? -15.586 26.562 15.414 1 98 34 VAL B N 1
ATOM 2772 C CA . VAL B 1 34 ? -16.406 25.984 14.352 1 98 34 VAL B CA 1
ATOM 2773 C C . VAL B 1 34 ? -16.391 24.469 14.445 1 98 34 VAL B C 1
ATOM 2775 O O . VAL B 1 34 ? -15.336 23.844 14.266 1 98 34 VAL B O 1
ATOM 2778 N N . ALA B 1 35 ? -17.453 23.906 14.797 1 94.38 35 ALA B N 1
ATOM 2779 C CA . ALA B 1 35 ? -17.594 22.469 14.992 1 94.38 35 ALA B CA 1
ATOM 2780 C C . ALA B 1 35 ? -18.562 21.859 13.984 1 94.38 35 ALA B C 1
ATOM 2782 O O . ALA B 1 35 ? -19.562 22.5 13.609 1 94.38 35 ALA B O 1
ATOM 2783 N N . ARG B 1 36 ? -18.219 20.719 13.492 1 89.38 36 ARG B N 1
ATOM 2784 C CA . ARG B 1 36 ? -19.109 20 12.602 1 89.38 36 ARG B CA 1
ATOM 2785 C C . ARG B 1 36 ? -19.672 18.75 13.273 1 89.38 36 ARG B C 1
ATOM 2787 O O . ARG B 1 36 ? -20.656 18.828 14.008 1 89.38 36 ARG B O 1
ATOM 2794 N N . SER B 1 37 ? -18.938 17.641 13.273 1 87.12 37 SER B N 1
ATOM 2795 C CA . SER B 1 37 ? -19.453 16.359 13.781 1 87.12 37 SER B CA 1
ATOM 2796 C C . SER B 1 37 ? -19.641 16.406 15.289 1 87.12 37 SER B C 1
ATOM 2798 O O . SER B 1 37 ? -20.5 15.703 15.836 1 87.12 37 SER B O 1
ATOM 2800 N N . ASN B 1 38 ? -18.938 17.281 15.914 1 91.62 38 ASN B N 1
ATOM 2801 C CA . ASN B 1 38 ? -19.031 17.297 17.375 1 91.62 38 ASN B CA 1
ATOM 2802 C C . ASN B 1 38 ? -19.734 18.562 17.859 1 91.62 38 ASN B C 1
ATOM 2804 O O . ASN B 1 38 ? -19.625 18.906 19.047 1 91.62 38 ASN B O 1
ATOM 2808 N N . TYR B 1 39 ? -20.5 19.188 17.031 1 95.62 39 TYR B N 1
ATOM 2809 C CA . TYR B 1 39 ? -21.188 20.438 17.344 1 95.62 39 TYR B CA 1
ATOM 2810 C C . TYR B 1 39 ? -22.078 20.281 18.562 1 95.62 39 TYR B C 1
ATOM 2812 O O . TYR B 1 39 ? -21.953 21.031 19.531 1 95.62 39 TYR B O 1
ATOM 2820 N N . GLU B 1 40 ? -22.938 19.312 18.562 1 96.12 40 GLU B N 1
ATOM 2821 C CA . GLU B 1 40 ? -23.922 19.141 19.641 1 96.12 40 GLU B CA 1
ATOM 2822 C C . GLU B 1 40 ? -23.234 18.844 20.969 1 96.12 40 GLU B C 1
ATOM 2824 O O . GLU B 1 40 ? -23.594 19.406 22 1 96.12 40 GLU B O 1
ATOM 2829 N N . ALA B 1 41 ? -22.234 18.031 20.844 1 96.25 41 ALA B N 1
ATOM 2830 C CA . ALA B 1 41 ? -21.516 17.641 22.062 1 96.25 41 ALA B CA 1
ATOM 2831 C C . ALA B 1 41 ? -20.828 18.828 22.703 1 96.25 41 ALA B C 1
ATOM 2833 O O . ALA B 1 41 ? -20.953 19.047 23.906 1 96.25 41 ALA B O 1
ATOM 2834 N N . VAL B 1 42 ? -20.219 19.625 21.922 1 97.62 42 VAL B N 1
ATOM 2835 C CA . VAL B 1 42 ? -19.438 20.75 22.422 1 97.62 42 VAL B CA 1
ATOM 2836 C C . VAL B 1 42 ? -20.375 21.859 22.875 1 97.62 42 VAL B C 1
ATOM 2838 O O . VAL B 1 42 ? -20.125 22.531 23.891 1 97.62 42 VAL B O 1
ATOM 2841 N N . LYS B 1 43 ? -21.422 22.062 22.156 1 96.94 43 LYS B N 1
ATOM 2842 C CA . LYS B 1 43 ? -22.391 23.094 22.516 1 96.94 43 LYS B CA 1
ATOM 2843 C C . LYS B 1 43 ? -23.062 22.781 23.844 1 96.94 43 LYS B C 1
ATOM 2845 O O . LYS B 1 43 ? -23.266 23.672 24.672 1 96.94 43 LYS B O 1
ATOM 2850 N N . GLN B 1 44 ? -23.344 21.562 24.078 1 96.56 44 GLN B N 1
ATOM 2851 C CA . GLN B 1 44 ? -24.109 21.156 25.25 1 96.56 44 GLN B CA 1
ATOM 2852 C C . GLN B 1 44 ? -23.203 20.953 26.469 1 96.56 44 GLN B C 1
ATOM 2854 O O . GLN B 1 44 ? -23.578 21.328 27.578 1 96.56 44 GLN B O 1
ATOM 2859 N N . HIS B 1 45 ? -22.031 20.359 26.203 1 96.5 45 HIS B N 1
ATOM 2860 C CA . HIS B 1 45 ? -21.281 19.875 27.359 1 96.5 45 HIS B CA 1
ATOM 2861 C C . HIS B 1 45 ? -19.891 20.516 27.422 1 96.5 45 HIS B C 1
ATOM 2863 O O . HIS B 1 45 ? -19.141 20.281 28.359 1 96.5 45 HIS B O 1
ATOM 2869 N N . GLY B 1 46 ? -19.594 21.344 26.438 1 97.69 46 GLY B N 1
ATOM 2870 C CA . GLY B 1 46 ? -18.234 21.844 26.344 1 97.69 46 GLY B CA 1
ATOM 2871 C C . GLY B 1 46 ? -17.266 20.844 25.75 1 97.69 46 GLY B C 1
ATOM 2872 O O . GLY B 1 46 ? -17.656 19.734 25.406 1 97.69 46 GLY B O 1
ATOM 2873 N N . LEU B 1 47 ? -16.062 21.312 25.578 1 97.94 47 LEU B N 1
ATOM 2874 C CA . LEU B 1 47 ? -14.977 20.469 25.078 1 97.94 47 LEU B CA 1
ATOM 2875 C C . LEU B 1 47 ? -14.18 19.859 26.219 1 97.94 47 LEU B C 1
ATOM 2877 O O . LEU B 1 47 ? -13.578 20.578 27.016 1 97.94 47 LEU B O 1
ATOM 2881 N N . HIS B 1 48 ? -14.211 18.562 26.328 1 98.19 48 HIS B N 1
ATOM 2882 C CA . HIS B 1 48 ? -13.516 17.844 27.375 1 98.19 48 HIS B CA 1
ATOM 2883 C C . HIS B 1 48 ? -12.117 17.406 26.938 1 98.19 48 HIS B C 1
ATOM 2885 O O . HIS B 1 48 ? -11.977 16.641 25.984 1 98.19 48 HIS B O 1
ATOM 2891 N N . ILE B 1 49 ? -11.07 17.906 27.594 1 97.69 49 ILE B N 1
ATOM 2892 C CA . ILE B 1 49 ? -9.688 17.562 27.266 1 97.69 49 ILE B CA 1
ATOM 2893 C C . ILE B 1 49 ? -9.078 16.766 28.422 1 97.69 49 ILE B C 1
ATOM 2895 O O . ILE B 1 49 ? -9.008 17.266 29.562 1 97.69 49 ILE B O 1
ATOM 2899 N N . LYS B 1 50 ? -8.703 15.594 28.156 1 98.25 50 LYS B N 1
ATOM 2900 C CA . LYS B 1 50 ? -7.918 14.781 29.078 1 98.25 50 LYS B CA 1
ATOM 2901 C C . LYS B 1 50 ? -6.453 14.742 28.656 1 98.25 50 LYS B C 1
ATOM 2903 O O . LYS B 1 50 ? -6.055 13.906 27.844 1 98.25 50 LYS B O 1
ATOM 2908 N N . SER B 1 51 ? -5.672 15.594 29.328 1 98.12 51 SER B N 1
ATOM 2909 C CA . SER B 1 51 ? -4.289 15.781 28.906 1 98.12 51 SER B CA 1
ATOM 2910 C C . SER B 1 51 ? -3.32 15.141 29.891 1 98.12 51 SER B C 1
ATOM 2912 O O . SER B 1 51 ? -3.439 15.328 31.094 1 98.12 51 SER B O 1
ATOM 2914 N N . GLU B 1 52 ? -2.369 14.438 29.359 1 97.62 52 GLU B N 1
ATOM 2915 C CA . GLU B 1 52 ? -1.323 13.875 30.203 1 97.62 52 GLU B CA 1
ATOM 2916 C C . GLU B 1 52 ? -0.395 14.969 30.734 1 97.62 52 GLU B C 1
ATOM 2918 O O . GLU B 1 52 ? 0.294 14.781 31.734 1 97.62 52 GLU B O 1
ATOM 2923 N N . ASN B 1 53 ? -0.408 16.094 30.078 1 98.06 53 ASN B N 1
ATOM 2924 C CA . ASN B 1 53 ? 0.483 17.188 30.469 1 98.06 53 ASN B CA 1
ATOM 2925 C C . ASN B 1 53 ? -0.247 18.25 31.297 1 98.06 53 ASN B C 1
ATOM 2927 O O . ASN B 1 53 ? 0.356 18.891 32.156 1 98.06 53 ASN B O 1
ATOM 2931 N N . HIS B 1 54 ? -1.578 18.438 31.047 1 98.19 54 HIS B N 1
ATOM 2932 C CA . HIS B 1 54 ? -2.258 19.609 31.578 1 98.19 54 HIS B CA 1
ATOM 2933 C C . HIS B 1 54 ? -3.387 19.219 32.531 1 98.19 54 HIS B C 1
ATOM 2935 O O . HIS B 1 54 ? -3.998 20.094 33.156 1 98.19 54 HIS B O 1
ATOM 2941 N N . GLY B 1 55 ? -3.703 17.906 32.625 1 97.94 55 GLY B N 1
ATOM 2942 C CA . GLY B 1 55 ? -4.781 17.438 33.469 1 97.94 55 GLY B CA 1
ATOM 2943 C C . GLY B 1 55 ? -6.129 17.406 32.781 1 97.94 55 GLY B C 1
ATOM 2944 O O . GLY B 1 55 ? -6.199 17.422 31.547 1 97.94 55 GLY B O 1
ATOM 2945 N N . ASP B 1 56 ? -7.195 17.312 33.531 1 98.06 56 ASP B N 1
ATOM 2946 C CA . ASP B 1 56 ? -8.562 17.141 33.062 1 98.06 56 ASP B CA 1
ATOM 2947 C C . ASP B 1 56 ? -9.312 18.484 33.094 1 98.06 56 ASP B C 1
ATOM 2949 O O . ASP B 1 56 ? -9.438 19.109 34.125 1 98.06 56 ASP B O 1
ATOM 2953 N N . HIS B 1 57 ? -9.773 18.953 31.906 1 98.12 57 HIS B N 1
ATOM 2954 C CA . HIS B 1 57 ? -10.398 20.266 31.797 1 98.12 57 HIS B CA 1
ATOM 2955 C C . HIS B 1 57 ? -11.641 20.203 30.906 1 98.12 57 HIS B C 1
ATOM 2957 O O . HIS B 1 57 ? -11.734 19.359 30.016 1 98.12 57 HIS B O 1
ATOM 2963 N N . ILE B 1 58 ? -12.555 21.047 31.141 1 98.19 58 ILE B N 1
ATOM 2964 C CA . ILE B 1 58 ? -13.68 21.297 30.25 1 98.19 58 ILE B CA 1
ATOM 2965 C C . ILE B 1 58 ? -13.648 22.75 29.781 1 98.19 58 ILE B C 1
ATOM 2967 O O . ILE B 1 58 ? -13.617 23.672 30.594 1 98.19 58 ILE B O 1
ATOM 2971 N N . VAL B 1 59 ? -13.625 22.922 28.516 1 97.75 59 VAL B N 1
ATOM 2972 C CA . VAL B 1 59 ? -13.594 24.25 27.906 1 97.75 59 VAL B CA 1
ATOM 2973 C C . VAL B 1 59 ? -14.984 24.625 27.406 1 97.75 59 VAL B C 1
ATOM 2975 O O . VAL B 1 59 ? -15.633 23.844 26.703 1 97.75 59 VAL B O 1
ATOM 2978 N N . HIS B 1 60 ? -15.422 25.781 27.797 1 97.38 60 HIS B N 1
ATOM 2979 C CA . HIS B 1 60 ? -16.656 26.328 27.25 1 97.38 60 HIS B CA 1
ATOM 2980 C C . HIS B 1 60 ? -16.375 27.547 26.359 1 97.38 60 HIS B C 1
ATOM 2982 O O . HIS B 1 60 ? -16.25 28.656 26.844 1 97.38 60 HIS B O 1
ATOM 2988 N N . PRO B 1 61 ? -16.344 27.344 25.047 1 98 61 PRO B N 1
ATOM 2989 C CA . PRO B 1 61 ? -16.141 28.484 24.141 1 98 61 PRO B CA 1
ATOM 2990 C C . PRO B 1 61 ? -17.234 29.531 24.25 1 98 61 PRO B C 1
ATOM 2992 O O . PRO B 1 61 ? -18.375 29.219 24.594 1 98 61 PRO B O 1
ATOM 2995 N N . ALA B 1 62 ? -16.875 30.766 23.969 1 97.44 62 ALA B N 1
ATOM 2996 C CA . ALA B 1 62 ? -17.844 31.859 23.984 1 97.44 62 ALA B CA 1
ATOM 2997 C C . ALA B 1 62 ? -18.953 31.625 22.969 1 97.44 62 ALA B C 1
ATOM 2999 O O . ALA B 1 62 ? -20.109 31.984 23.203 1 97.44 62 ALA B O 1
ATOM 3000 N N . LYS B 1 63 ? -18.547 31.031 21.828 1 97.81 63 LYS B N 1
ATOM 3001 C CA . LYS B 1 63 ? -19.484 30.688 20.766 1 97.81 63 LYS B CA 1
ATOM 3002 C C . LYS B 1 63 ? -19.125 29.359 20.109 1 97.81 63 LYS B C 1
ATOM 3004 O O . LYS B 1 63 ? -17.953 29.078 19.875 1 97.81 63 LYS B O 1
ATOM 3009 N N . VAL B 1 64 ? -20.141 28.562 19.906 1 98.38 64 VAL B N 1
ATOM 3010 C CA . VAL B 1 64 ? -20.031 27.344 19.109 1 98.38 64 VAL B CA 1
ATOM 3011 C C . VAL B 1 64 ? -20.922 27.422 17.891 1 98.38 64 VAL B C 1
ATOM 3013 O O . VAL B 1 64 ? -22.141 27.625 18 1 98.38 64 VAL B O 1
ATOM 3016 N N . VAL B 1 65 ? -20.297 27.344 16.703 1 98.31 65 VAL B N 1
ATOM 3017 C CA . VAL B 1 65 ? -21.078 27.5 15.477 1 98.31 65 VAL B CA 1
ATOM 3018 C C . VAL B 1 65 ? -20.781 26.344 14.531 1 98.31 65 VAL B C 1
ATOM 3020 O O . VAL B 1 65 ? -19.797 25.625 14.695 1 98.31 65 VAL B O 1
ATOM 3023 N N . ARG B 1 66 ? -21.609 26.172 13.492 1 97 66 ARG B N 1
ATOM 3024 C CA . ARG B 1 66 ? -21.406 25.109 12.508 1 97 66 ARG B CA 1
ATOM 3025 C C . ARG B 1 66 ? -20.578 25.625 11.328 1 97 66 ARG B C 1
ATOM 3027 O O . ARG B 1 66 ? -19.844 24.844 10.703 1 97 66 ARG B O 1
ATOM 3034 N N . THR B 1 67 ? -20.734 26.922 11.031 1 97.25 67 THR B N 1
ATOM 3035 C CA . THR B 1 67 ? -19.984 27.547 9.945 1 97.25 67 THR B CA 1
ATOM 3036 C C . THR B 1 67 ? -19.453 28.906 10.367 1 97.25 67 THR B C 1
ATOM 3038 O O . THR B 1 67 ? -20.031 29.547 11.25 1 97.25 67 THR B O 1
ATOM 3041 N N . PRO B 1 68 ? -18.375 29.344 9.727 1 98.12 68 PRO B N 1
ATOM 3042 C CA . PRO B 1 68 ? -17.859 30.688 10.039 1 98.12 68 PRO B CA 1
ATOM 3043 C C . PRO B 1 68 ? -18.906 31.781 9.805 1 98.12 68 PRO B C 1
ATOM 3045 O O . PRO B 1 68 ? -18.984 32.75 10.578 1 98.12 68 PRO B O 1
ATOM 3048 N N . ALA B 1 69 ? -19.719 31.625 8.836 1 97.62 69 ALA B N 1
ATOM 3049 C CA . ALA B 1 69 ? -20.734 32.594 8.5 1 97.62 69 ALA B CA 1
ATOM 3050 C C . ALA B 1 69 ? -21.75 32.75 9.641 1 97.62 69 ALA B C 1
ATOM 3052 O O . ALA B 1 69 ? -22.234 33.875 9.891 1 97.62 69 ALA B O 1
ATOM 3053 N N . GLU B 1 70 ? -22 31.688 10.273 1 97.56 70 GLU B N 1
ATOM 3054 C CA . GLU B 1 70 ? -22.984 31.688 11.359 1 97.56 70 GLU B CA 1
ATOM 3055 C C . GLU B 1 70 ? -22.516 32.531 12.531 1 97.56 70 GLU B C 1
ATOM 3057 O O . GLU B 1 70 ? -23.328 33 13.344 1 97.56 70 GLU B O 1
ATOM 3062 N N . ALA B 1 71 ? -21.234 32.781 12.625 1 97.06 71 ALA B N 1
ATOM 3063 C CA . ALA B 1 71 ? -20.688 33.531 13.742 1 97.06 71 ALA B CA 1
ATOM 3064 C C . ALA B 1 71 ? -21.078 35 13.633 1 97.06 71 ALA B C 1
ATOM 3066 O O . ALA B 1 71 ? -21.188 35.688 14.648 1 97.06 71 ALA B O 1
ATOM 3067 N N . GLY B 1 72 ? -21.141 35.562 12.406 1 96.69 72 GLY B N 1
ATOM 3068 C CA . GLY B 1 72 ? -21.688 36.875 12.164 1 96.69 72 GLY B CA 1
ATOM 3069 C C . GLY B 1 72 ? -20.703 38 12.508 1 96.69 72 GLY B C 1
ATOM 3070 O O . GLY B 1 72 ? -21.109 39.125 12.789 1 96.69 72 GLY B O 1
ATOM 3071 N N . GLU B 1 73 ? -19.484 37.688 12.625 1 97.56 73 GLU B N 1
ATOM 3072 C CA . GLU B 1 73 ? -18.453 38.688 12.938 1 97.56 73 GLU B CA 1
ATOM 3073 C C . GLU B 1 73 ? -17.109 38.281 12.359 1 97.56 73 GLU B C 1
ATOM 3075 O O . GLU B 1 73 ? -16.938 37.156 11.875 1 97.56 73 GLU B O 1
ATOM 3080 N N . THR B 1 74 ? -16.172 39.25 12.328 1 98.31 74 THR B N 1
ATOM 3081 C CA . THR B 1 74 ? -14.805 38.969 11.922 1 98.31 74 THR B CA 1
ATOM 3082 C C . THR B 1 74 ? -13.891 38.875 13.141 1 98.31 74 THR B C 1
ATOM 3084 O O . THR B 1 74 ? -14.305 39.156 14.258 1 98.31 74 THR B O 1
ATOM 3087 N N . TYR B 1 75 ? -12.695 38.406 12.891 1 98.75 75 TYR B N 1
ATOM 3088 C CA . TYR B 1 75 ? -11.883 38 14.031 1 98.75 75 TYR B CA 1
ATOM 3089 C C . TYR B 1 75 ? -10.477 38.594 13.938 1 98.75 75 TYR B C 1
ATOM 3091 O O . TYR B 1 75 ? -10.016 38.938 12.852 1 98.75 75 TYR B O 1
ATOM 3099 N N . ASP B 1 76 ? -9.898 38.688 15.164 1 98.62 76 ASP B N 1
ATOM 3100 C CA . ASP B 1 76 ? -8.484 39.094 15.203 1 98.62 76 ASP B CA 1
ATOM 3101 C C . ASP B 1 76 ? -7.598 37.938 14.688 1 98.62 76 ASP B C 1
ATOM 3103 O O . ASP B 1 76 ? -6.613 38.188 13.984 1 98.62 76 ASP B O 1
ATOM 3107 N N . TYR B 1 77 ? -7.93 36.75 15.062 1 98.81 77 TYR B N 1
ATOM 3108 C CA . TYR B 1 77 ? -7.23 35.562 14.609 1 98.81 77 TYR B CA 1
ATOM 3109 C C . TYR B 1 77 ? -8.211 34.5 14.117 1 98.81 77 TYR B C 1
ATOM 3111 O O . TYR B 1 77 ? -9.266 34.281 14.734 1 98.81 77 TYR B O 1
ATOM 3119 N N . VAL B 1 78 ? -7.914 33.938 13.008 1 98.81 78 VAL B N 1
ATOM 3120 C CA . VAL B 1 78 ? -8.539 32.719 12.539 1 98.81 78 VAL B CA 1
ATOM 3121 C C . VAL B 1 78 ? -7.516 31.594 12.531 1 98.81 78 VAL B C 1
ATOM 3123 O O . VAL B 1 78 ? -6.578 31.594 11.734 1 98.81 78 VAL B O 1
ATOM 3126 N N . VAL B 1 79 ? -7.699 30.641 13.453 1 98.81 79 VAL B N 1
ATOM 3127 C CA . VAL B 1 79 ? -6.789 29.5 13.625 1 98.81 79 VAL B CA 1
ATOM 3128 C C . VAL B 1 79 ? -7.332 28.297 12.875 1 98.81 79 VAL B C 1
ATOM 3130 O O . VAL B 1 79 ? -8.398 27.781 13.211 1 98.81 79 VAL B O 1
ATOM 3133 N N . CYS B 1 80 ? -6.574 27.906 11.898 1 98.25 80 CYS B N 1
ATOM 3134 C CA . CYS B 1 80 ? -6.969 26.766 11.062 1 98.25 80 CYS B CA 1
ATOM 3135 C C . CYS B 1 80 ? -6.273 25.484 11.508 1 98.25 80 CYS B C 1
ATOM 3137 O O . CYS B 1 80 ? -5.09 25.297 11.227 1 98.25 80 CYS B O 1
ATOM 3139 N N . ALA B 1 81 ? -7.035 24.625 12.141 1 97.25 81 ALA B N 1
ATOM 3140 C CA . ALA B 1 81 ? -6.492 23.359 12.633 1 97.25 81 ALA B CA 1
ATOM 3141 C C . ALA B 1 81 ? -7.23 22.172 12.023 1 97.25 81 ALA B C 1
ATOM 3143 O O . ALA B 1 81 ? -7.105 21.047 12.5 1 97.25 81 ALA B O 1
ATOM 3144 N N . HIS B 1 82 ? -8.039 22.438 10.992 1 95.06 82 HIS B N 1
ATOM 3145 C CA . HIS B 1 82 ? -8.727 21.391 10.258 1 95.06 82 HIS B CA 1
ATOM 3146 C C . HIS B 1 82 ? -7.758 20.578 9.406 1 95.06 82 HIS B C 1
ATOM 3148 O O . HIS B 1 82 ? -6.68 21.078 9.055 1 95.06 82 HIS B O 1
ATOM 3154 N N . LYS B 1 83 ? -8.094 19.359 9.07 1 93.06 83 LYS B N 1
ATOM 3155 C CA . LYS B 1 83 ? -7.281 18.578 8.148 1 93.06 83 LYS B CA 1
ATOM 3156 C C . LYS B 1 83 ? -7.156 19.266 6.793 1 93.06 83 LYS B C 1
ATOM 3158 O O . LYS B 1 83 ? -8.133 19.812 6.273 1 93.06 83 LYS B O 1
ATOM 3163 N N . ALA B 1 84 ? -5.949 19.172 6.281 1 93.5 84 ALA B N 1
ATOM 3164 C CA . ALA B 1 84 ? -5.652 19.859 5.027 1 93.5 84 ALA B CA 1
ATOM 3165 C C . ALA B 1 84 ? -6.004 18.984 3.828 1 93.5 84 ALA B C 1
ATOM 3167 O O . ALA B 1 84 ? -5.117 18.484 3.133 1 93.5 84 ALA B O 1
ATOM 3168 N N . ILE B 1 85 ? -7.203 18.812 3.395 1 91.12 85 ILE B N 1
ATOM 3169 C CA . ILE B 1 85 ? -7.66 17.953 2.309 1 91.12 85 ILE B CA 1
ATOM 3170 C C . ILE B 1 85 ? -8.289 18.812 1.207 1 91.12 85 ILE B C 1
ATOM 3172 O O . ILE B 1 85 ? -8.172 18.484 0.022 1 91.12 85 ILE B O 1
ATOM 3176 N N . ASN B 1 86 ? -8.93 19.859 1.403 1 84.12 86 ASN B N 1
ATOM 3177 C CA . ASN B 1 86 ? -9.531 20.797 0.452 1 84.12 86 ASN B CA 1
ATOM 3178 C C . ASN B 1 86 ? -9.398 22.234 0.917 1 84.12 86 ASN B C 1
ATOM 3180 O O . ASN B 1 86 ? -10.383 22.859 1.335 1 84.12 86 ASN B O 1
ATOM 3184 N N . GLN B 1 87 ? -8.234 22.703 0.616 1 85.69 87 GLN B N 1
ATOM 3185 C CA . GLN B 1 87 ? -7.91 24 1.201 1 85.69 87 GLN B CA 1
ATOM 3186 C C . GLN B 1 87 ? -8.656 25.125 0.49 1 85.69 87 GLN B C 1
ATOM 3188 O O . GLN B 1 87 ? -8.969 26.156 1.099 1 85.69 87 GLN B O 1
ATOM 3193 N N . ALA B 1 88 ? -8.969 24.922 -0.726 1 86 88 ALA B N 1
ATOM 3194 C CA . ALA B 1 88 ? -9.727 25.938 -1.46 1 86 88 ALA B CA 1
ATOM 3195 C C . ALA B 1 88 ? -11.125 26.109 -0.871 1 86 88 ALA B C 1
ATOM 3197 O O . ALA B 1 88 ? -11.609 27.234 -0.737 1 86 88 ALA B O 1
ATOM 3198 N N . SER B 1 89 ? -11.656 25.047 -0.528 1 91.31 89 SER B N 1
ATOM 3199 C CA . SER B 1 89 ? -12.977 25.094 0.082 1 91.31 89 SER B CA 1
ATOM 3200 C C . SER B 1 89 ? -12.93 25.75 1.46 1 91.31 89 SER B C 1
ATOM 3202 O O . SER B 1 89 ? -13.828 26.516 1.826 1 91.31 89 SER B O 1
ATOM 3204 N N . ALA B 1 90 ? -11.875 25.516 2.166 1 94.12 90 ALA B N 1
ATOM 3205 C CA . ALA B 1 90 ? -11.734 26.062 3.516 1 94.12 90 ALA B CA 1
ATOM 3206 C C . ALA B 1 90 ? -11.633 27.578 3.486 1 94.12 90 ALA B C 1
ATOM 3208 O O . ALA B 1 90 ? -12.266 28.266 4.297 1 94.12 90 ALA B O 1
ATOM 3209 N N . THR B 1 91 ? -10.898 28.109 2.545 1 97.06 91 THR B N 1
ATOM 3210 C CA . THR B 1 91 ? -10.711 29.547 2.477 1 97.06 91 THR B CA 1
ATOM 3211 C C . THR B 1 91 ? -12.016 30.25 2.115 1 97.06 91 THR B C 1
ATOM 3213 O O . THR B 1 91 ? -12.297 31.344 2.623 1 97.06 91 THR B O 1
ATOM 3216 N N . LYS B 1 92 ? -12.797 29.594 1.289 1 97.25 92 LYS B N 1
ATOM 3217 C CA . LYS B 1 92 ? -14.102 30.156 0.942 1 97.25 92 LYS B CA 1
ATOM 3218 C C . LYS B 1 92 ? -15.023 30.188 2.158 1 97.25 92 LYS B C 1
ATOM 3220 O O . LYS B 1 92 ? -15.734 31.188 2.371 1 97.25 92 LYS B O 1
ATOM 3225 N N . GLN B 1 93 ? -14.977 29.188 2.908 1 97.12 93 GLN B N 1
ATOM 3226 C CA . GLN B 1 93 ? -15.82 29.094 4.09 1 97.12 93 GLN B CA 1
ATOM 3227 C C . GLN B 1 93 ? -15.398 30.109 5.156 1 97.12 93 GLN B C 1
ATOM 3229 O O . GLN B 1 93 ? -16.234 30.609 5.918 1 97.12 93 GLN B O 1
ATOM 3234 N N . LEU B 1 94 ? -14.188 30.453 5.156 1 98.19 94 LEU B N 1
ATOM 3235 C CA . LEU B 1 94 ? -13.625 31.297 6.199 1 98.19 94 LEU B CA 1
ATOM 3236 C C . LEU B 1 94 ? -13.797 32.781 5.855 1 98.19 94 LEU B C 1
ATOM 3238 O O . LEU B 1 94 ? -13.641 33.625 6.719 1 98.19 94 LEU B O 1
ATOM 3242 N N . ALA B 1 95 ? -14.117 33.031 4.637 1 98.06 95 ALA B N 1
ATOM 3243 C CA . ALA B 1 95 ? -14.125 34.406 4.109 1 98.06 95 ALA B CA 1
ATOM 3244 C C . ALA B 1 95 ? -14.969 35.344 4.977 1 98.06 95 ALA B C 1
ATOM 3246 O O . ALA B 1 95 ? -14.562 36.438 5.297 1 98.06 95 ALA B O 1
ATOM 3247 N N . PRO B 1 96 ? -16.156 34.875 5.445 1 98.19 96 PRO B N 1
ATOM 3248 C CA . PRO B 1 96 ? -17 35.781 6.25 1 98.19 96 PRO B CA 1
ATOM 3249 C C . PRO B 1 96 ? -16.375 36.125 7.594 1 98.19 96 PRO B C 1
ATOM 3251 O O . PRO B 1 96 ? -16.797 37.094 8.242 1 98.19 96 PRO B O 1
ATOM 3254 N N . ALA B 1 97 ? -15.367 35.406 8.008 1 98.44 97 ALA B N 1
ATOM 3255 C CA . ALA B 1 97 ? -14.758 35.594 9.32 1 98.44 97 ALA B CA 1
ATOM 3256 C C . ALA B 1 97 ? -13.484 36.438 9.227 1 98.44 97 ALA B C 1
ATOM 3258 O O . ALA B 1 97 ? -12.898 36.812 10.242 1 98.44 97 ALA B O 1
ATOM 3259 N N . VAL B 1 98 ? -13.047 36.75 8.023 1 98.5 98 VAL B N 1
ATOM 3260 C CA . VAL B 1 98 ? -11.758 37.375 7.812 1 98.5 98 VAL B CA 1
ATOM 3261 C C . VAL B 1 98 ? -11.961 38.812 7.352 1 98.5 98 VAL B C 1
ATOM 3263 O O . VAL B 1 98 ? -12.688 39.062 6.391 1 98.5 98 VAL B O 1
ATOM 3266 N N . ASP B 1 99 ? -11.43 39.688 8.125 1 97.5 99 ASP B N 1
ATOM 3267 C CA . ASP B 1 99 ? -11.25 41.094 7.727 1 97.5 99 ASP B CA 1
ATOM 3268 C C . ASP B 1 99 ? -9.82 41.344 7.277 1 97.5 99 ASP B C 1
ATOM 3270 O O . ASP B 1 99 ? -8.891 41.344 8.094 1 97.5 99 ASP B O 1
ATOM 3274 N N . GLY B 1 100 ? -9.562 41.625 6.039 1 92.75 100 GLY B N 1
ATOM 3275 C CA . GLY B 1 100 ? -8.234 41.781 5.457 1 92.75 100 GLY B CA 1
ATOM 3276 C C . GLY B 1 100 ? -7.41 42.875 6.145 1 92.75 100 GLY B C 1
ATOM 3277 O O . GLY B 1 100 ? -6.176 42.844 6.082 1 92.75 100 GLY B O 1
ATOM 3278 N N . SER B 1 101 ? -7.996 43.75 6.809 1 92.62 101 SER B N 1
ATOM 3279 C CA . SER B 1 101 ? -7.301 44.875 7.449 1 92.62 101 SER B CA 1
ATOM 3280 C C . SER B 1 101 ? -6.957 44.531 8.898 1 92.62 101 SER B C 1
ATOM 3282 O O . SER B 1 101 ? -6.195 45.281 9.539 1 92.62 101 SER B O 1
ATOM 3284 N N . LYS B 1 102 ? -7.449 43.375 9.359 1 94.62 102 LYS B N 1
ATOM 3285 C CA . LYS B 1 102 ? -7.34 43.156 10.797 1 94.62 102 LYS B CA 1
ATOM 3286 C C . LYS B 1 102 ? -6.961 41.719 11.102 1 94.62 102 LYS B C 1
ATOM 3288 O O . LYS B 1 102 ? -6.148 41.438 11.992 1 94.62 102 LYS B O 1
ATOM 3293 N N . THR B 1 103 ? -7.48 40.75 10.391 1 98.44 103 THR B N 1
ATOM 3294 C CA . THR B 1 103 ? -7.449 39.344 10.766 1 98.44 103 THR B CA 1
ATOM 3295 C C . THR B 1 103 ? -6.102 38.719 10.414 1 98.44 103 THR B C 1
ATOM 3297 O O . THR B 1 103 ? -5.602 38.906 9.305 1 98.44 103 THR B O 1
ATOM 3300 N N . CYS B 1 104 ? -5.488 38.062 11.367 1 98.75 104 CYS B N 1
ATOM 3301 C CA . CYS B 1 104 ? -4.328 37.188 11.156 1 98.75 104 CYS B CA 1
ATOM 3302 C C . CYS B 1 104 ? -4.746 35.75 11.055 1 98.75 104 CYS B C 1
ATOM 3304 O O . CYS B 1 104 ? -5.516 35.25 11.883 1 98.75 104 CYS B O 1
ATOM 3306 N N . VAL B 1 105 ? -4.258 35.062 9.992 1 98.75 105 VAL B N 1
ATOM 3307 C CA . VAL B 1 105 ? -4.562 33.656 9.82 1 98.75 105 VAL B CA 1
ATOM 3308 C C . VAL B 1 105 ? -3.432 32.812 10.398 1 98.75 105 VAL B C 1
ATOM 3310 O O . VAL B 1 105 ? -2.256 33.062 10.125 1 98.75 105 VAL B O 1
ATOM 3313 N N . VAL B 1 106 ? -3.775 31.875 11.258 1 98.88 106 VAL B N 1
ATOM 3314 C CA . VAL B 1 106 ? -2.82 30.953 11.852 1 98.88 106 VAL B CA 1
ATOM 3315 C C . VAL B 1 106 ? -3.082 29.547 11.344 1 98.88 106 VAL B C 1
ATOM 3317 O O . VAL B 1 106 ? -4.18 29 11.508 1 98.88 106 VAL B O 1
ATOM 3320 N N . ILE B 1 107 ? -2.066 28.938 10.742 1 98.56 107 ILE B N 1
ATOM 3321 C CA . ILE B 1 107 ? -2.232 27.641 10.102 1 98.56 107 ILE B CA 1
ATOM 3322 C C . ILE B 1 107 ? -1.514 26.562 10.922 1 98.56 107 ILE B C 1
ATOM 3324 O O . ILE B 1 107 ? -0.282 26.547 10.984 1 98.56 107 ILE B O 1
ATOM 3328 N N . ILE B 1 108 ? -2.279 25.672 11.57 1 98.31 108 ILE B N 1
ATOM 3329 C CA . ILE B 1 108 ? -1.767 24.531 12.312 1 98.31 108 ILE B CA 1
ATOM 3330 C C . ILE B 1 108 ? -2.152 23.234 11.609 1 98.31 108 ILE B C 1
ATOM 3332 O O . ILE B 1 108 ? -3.125 22.578 11.984 1 98.31 108 ILE B O 1
ATOM 3336 N N . GLN B 1 109 ? -1.422 22.906 10.578 1 97.31 109 GLN B N 1
ATOM 3337 C CA . GLN B 1 109 ? -1.727 21.766 9.719 1 97.31 109 GLN B CA 1
ATOM 3338 C C . GLN B 1 109 ? -0.452 21.047 9.297 1 97.31 109 GLN B C 1
ATOM 3340 O O . GLN B 1 109 ? 0.631 21.625 9.289 1 97.31 109 GLN B O 1
ATOM 3345 N N . ASN B 1 110 ? -0.579 19.797 9.008 1 96.5 110 ASN B N 1
ATOM 3346 C CA . ASN B 1 110 ? 0.534 19.047 8.438 1 96.5 110 ASN B CA 1
ATOM 3347 C C . ASN B 1 110 ? 0.781 19.422 6.98 1 96.5 110 ASN B C 1
ATOM 3349 O O . ASN B 1 110 ? -0.087 20 6.332 1 96.5 110 ASN B O 1
ATOM 3353 N N . GLY B 1 111 ? 1.99 19.109 6.582 1 97.56 111 GLY B N 1
ATOM 3354 C CA . GLY B 1 111 ? 2.283 19.219 5.16 1 97.56 111 GLY B CA 1
ATOM 3355 C C . GLY B 1 111 ? 2.99 20.5 4.785 1 97.56 111 GLY B C 1
ATOM 3356 O O . GLY B 1 111 ? 3.408 21.266 5.66 1 97.56 111 GLY B O 1
ATOM 3357 N N . VAL B 1 112 ? 3.168 20.703 3.537 1 98.06 112 VAL B N 1
ATOM 3358 C CA . VAL B 1 112 ? 3.793 21.891 2.973 1 98.06 112 VAL B CA 1
ATOM 3359 C C . VAL B 1 112 ? 2.908 22.469 1.869 1 98.06 112 VAL B C 1
ATOM 3361 O O . VAL B 1 112 ? 2.08 21.75 1.295 1 98.06 112 VAL B O 1
ATOM 3364 N N . GLY B 1 113 ? 2.99 23.734 1.688 1 95.81 113 GLY B N 1
ATOM 3365 C CA . GLY B 1 113 ? 2.176 24.422 0.697 1 95.81 113 GLY B CA 1
ATOM 3366 C C . GLY B 1 113 ? 0.8 24.797 1.213 1 95.81 113 GLY B C 1
ATOM 3367 O O . GLY B 1 113 ? -0.025 25.328 0.465 1 95.81 113 GLY B O 1
ATOM 3368 N N . ASN B 1 114 ? 0.58 24.656 2.469 1 95.94 114 ASN B N 1
ATOM 3369 C CA . ASN B 1 114 ? -0.724 24.891 3.078 1 95.94 114 ASN B CA 1
ATOM 3370 C C . ASN B 1 114 ? -1.09 26.375 3.045 1 95.94 114 ASN B C 1
ATOM 3372 O O . ASN B 1 114 ? -2.27 26.734 3.004 1 95.94 114 ASN B O 1
ATOM 3376 N N . GLU B 1 115 ? -0.088 27.234 3.045 1 96.81 115 GLU B N 1
ATOM 3377 C CA . GLU B 1 115 ? -0.28 28.672 3.213 1 96.81 115 GLU B CA 1
ATOM 3378 C C . GLU B 1 115 ? -0.774 29.312 1.922 1 96.81 115 GLU B C 1
ATOM 3380 O O . GLU B 1 115 ? -1.492 30.312 1.959 1 96.81 115 GLU B O 1
ATOM 3385 N N . ASP B 1 116 ? -0.461 28.656 0.83 1 96.06 116 ASP B N 1
ATOM 3386 C CA . ASP B 1 116 ? -0.638 29.281 -0.48 1 96.06 116 ASP B CA 1
ATOM 3387 C C . ASP B 1 116 ? -2.105 29.609 -0.738 1 96.06 116 ASP B C 1
ATOM 3389 O O . ASP B 1 116 ? -2.436 30.734 -1.123 1 96.06 116 ASP B O 1
ATOM 3393 N N . PRO B 1 117 ? -2.986 28.672 -0.494 1 96.75 117 PRO B N 1
ATOM 3394 C CA . PRO B 1 117 ? -4.391 29.016 -0.735 1 96.75 117 PRO B CA 1
ATOM 3395 C C . PRO B 1 117 ? -4.887 30.141 0.158 1 96.75 117 PRO B C 1
ATOM 3397 O O . PRO B 1 117 ? -5.719 30.953 -0.268 1 96.75 117 PRO B O 1
ATOM 3400 N N . PHE B 1 118 ? -4.43 30.234 1.359 1 97.44 118 PHE B N 1
ATOM 3401 C CA . PHE B 1 118 ? -4.832 31.281 2.279 1 97.44 118 PHE B CA 1
ATOM 3402 C C . PHE B 1 118 ? -4.277 32.625 1.83 1 97.44 118 PHE B C 1
ATOM 3404 O O . PHE B 1 118 ? -4.965 33.656 1.918 1 97.44 118 PHE B O 1
ATOM 3411 N N . ARG B 1 119 ? -3.002 32.594 1.389 1 97.5 119 ARG B N 1
ATOM 3412 C CA . ARG B 1 119 ? -2.404 33.844 0.859 1 97.5 119 ARG B CA 1
ATOM 3413 C C . ARG B 1 119 ? -3.184 34.344 -0.347 1 97.5 119 ARG B C 1
ATOM 3415 O O . ARG B 1 119 ? -3.41 35.531 -0.48 1 97.5 119 ARG B O 1
ATOM 3422 N N . GLU B 1 120 ? -3.592 33.438 -1.203 1 96.88 120 GLU B N 1
ATOM 3423 C CA . GLU B 1 120 ? -4.363 33.812 -2.389 1 96.88 120 GLU B CA 1
ATOM 3424 C C . GLU B 1 120 ? -5.727 34.375 -2.006 1 96.88 120 GLU B C 1
ATOM 3426 O O . GLU B 1 120 ? -6.16 35.375 -2.566 1 96.88 120 GLU B O 1
ATOM 3431 N N . ALA B 1 121 ? -6.371 33.812 -1.082 1 97.25 121 ALA B N 1
ATOM 3432 C CA . ALA B 1 121 ? -7.723 34.188 -0.691 1 97.25 121 ALA B CA 1
ATOM 3433 C C . ALA B 1 121 ? -7.715 35.469 0.149 1 97.25 121 ALA B C 1
ATOM 3435 O O . ALA B 1 121 ? -8.648 36.281 0.082 1 97.25 121 ALA B O 1
ATOM 3436 N N . PHE B 1 122 ? -6.668 35.656 0.958 1 97.44 122 PHE B N 1
ATOM 3437 C CA . PHE B 1 122 ? -6.562 36.781 1.89 1 97.44 122 PHE B CA 1
ATOM 3438 C C . PHE B 1 122 ? -5.215 37.469 1.742 1 97.44 122 PHE B C 1
ATOM 3440 O O . PHE B 1 122 ? -4.41 37.5 2.676 1 97.44 122 PHE B O 1
ATOM 3447 N N . PRO B 1 123 ? -4.988 38.219 0.729 1 97.06 123 PRO B N 1
ATOM 3448 C CA . PRO B 1 123 ? -3.666 38.75 0.355 1 97.06 123 PRO B CA 1
ATOM 3449 C C . PRO B 1 123 ? -3.135 39.781 1.336 1 97.06 123 PRO B C 1
ATOM 3451 O O . PRO B 1 123 ? -1.928 40.031 1.382 1 97.06 123 PRO B O 1
ATOM 3454 N N . LYS B 1 124 ? -3.975 40.344 2.158 1 95.88 124 LYS B N 1
ATOM 3455 C CA . LYS B 1 124 ? -3.529 41.406 3.047 1 95.88 124 LYS B CA 1
ATOM 3456 C C . LYS B 1 124 ? -3.404 40.906 4.484 1 95.88 124 LYS B C 1
ATOM 3458 O O . LYS B 1 124 ? -2.916 41.625 5.355 1 95.88 124 LYS B O 1
ATOM 3463 N N . SER B 1 125 ? -3.797 39.688 4.707 1 97.88 125 SER B N 1
ATOM 3464 C CA . SER B 1 125 ? -3.76 39.125 6.062 1 97.88 125 SER B CA 1
ATOM 3465 C C . SER B 1 125 ? -2.377 38.594 6.398 1 97.88 125 SER B C 1
ATOM 3467 O O . SER B 1 125 ? -1.785 37.844 5.605 1 97.88 125 SER B O 1
ATOM 3469 N N . PRO B 1 126 ? -1.832 39 7.613 1 98.5 126 PRO B N 1
ATOM 3470 C CA . PRO B 1 126 ? -0.674 38.25 8.07 1 98.5 126 PRO B CA 1
ATOM 3471 C C . PRO B 1 126 ? -0.981 36.75 8.242 1 98.5 126 PRO B C 1
ATOM 3473 O O . PRO B 1 126 ? -2.1 36.375 8.617 1 98.5 126 PRO B O 1
ATOM 3476 N N . ILE B 1 127 ? -0.024 35.938 7.91 1 98.75 127 ILE B N 1
ATOM 3477 C CA . ILE B 1 127 ? -0.171 34.5 8.07 1 98.75 127 ILE B CA 1
ATOM 3478 C C . ILE B 1 127 ? 0.928 33.969 8.992 1 98.75 127 ILE B C 1
ATOM 3480 O O . ILE B 1 127 ? 2.115 34.188 8.75 1 98.75 127 ILE B O 1
ATOM 3484 N N . LEU B 1 128 ? 0.529 33.375 10.109 1 98.88 128 LEU B N 1
ATOM 3485 C CA . LEU B 1 128 ? 1.428 32.594 10.938 1 98.88 128 LEU B CA 1
ATOM 3486 C C . LEU B 1 128 ? 1.306 31.109 10.609 1 98.88 128 LEU B C 1
ATOM 3488 O O . LEU B 1 128 ? 0.196 30.578 10.516 1 98.88 128 LEU B O 1
ATOM 3492 N N . SER B 1 129 ? 2.441 30.516 10.32 1 98.75 129 SER B N 1
ATOM 3493 C CA . SER B 1 129 ? 2.516 29.094 9.992 1 98.75 129 SER B CA 1
ATOM 3494 C C . SER B 1 129 ? 3.051 28.281 11.172 1 98.75 129 SER B C 1
ATOM 3496 O O . SER B 1 129 ? 4.008 28.688 11.828 1 98.75 129 SER B O 1
ATOM 3498 N N . CYS B 1 130 ? 2.361 27.156 11.469 1 98.81 130 CYS B N 1
ATOM 3499 C CA . CYS B 1 130 ? 2.736 26.375 12.641 1 98.81 130 CYS B CA 1
ATOM 3500 C C . CYS B 1 130 ? 2.963 24.906 12.258 1 98.81 130 CYS B C 1
ATOM 3502 O O . CYS B 1 130 ? 2.24 24.359 11.422 1 98.81 130 CYS B O 1
ATOM 3504 N N . VAL B 1 131 ? 3.986 24.312 12.805 1 98.5 131 VAL B N 1
ATOM 3505 C CA . VAL B 1 131 ? 4.254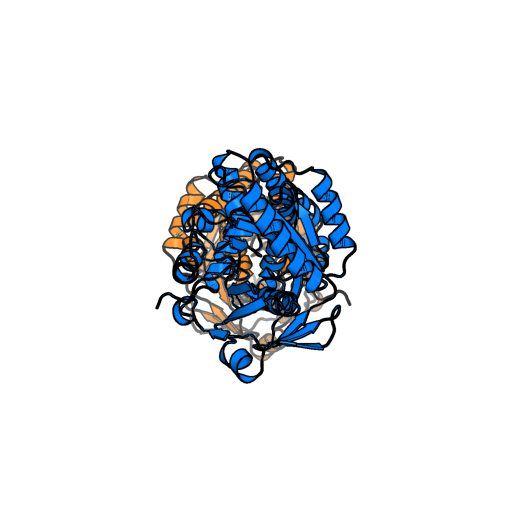 22.875 12.789 1 98.5 131 VAL B CA 1
ATOM 3506 C C . VAL B 1 131 ? 4.031 22.297 14.188 1 98.5 131 VAL B C 1
ATOM 3508 O O . VAL B 1 131 ? 4.711 22.688 15.141 1 98.5 131 VAL B O 1
ATOM 3511 N N . THR B 1 132 ? 3.072 21.438 14.297 1 97.69 132 THR B N 1
ATOM 3512 C CA . THR B 1 132 ? 2.736 20.969 15.633 1 97.69 132 THR B CA 1
ATOM 3513 C C . THR B 1 132 ? 3.141 19.516 15.812 1 97.69 132 THR B C 1
ATOM 3515 O O . THR B 1 132 ? 3.031 18.719 14.875 1 97.69 132 THR B O 1
ATOM 3518 N N . TRP B 1 133 ? 3.777 19.172 16.891 1 96.62 133 TRP B N 1
ATOM 3519 C CA . TRP B 1 133 ? 4.09 17.844 17.359 1 96.62 133 TRP B CA 1
ATOM 3520 C C . TRP B 1 133 ? 3.266 17.5 18.594 1 96.62 133 TRP B C 1
ATOM 3522 O O . TRP B 1 133 ? 3.791 17.453 19.719 1 96.62 133 TRP B O 1
ATOM 3532 N N . VAL B 1 134 ? 2.002 17.344 18.391 1 95.94 134 VAL B N 1
ATOM 3533 C CA . VAL B 1 134 ? 1.042 17.062 19.453 1 95.94 134 VAL B CA 1
ATOM 3534 C C . VAL B 1 134 ? 0.366 15.719 19.188 1 95.94 134 VAL B C 1
ATOM 3536 O O . VAL B 1 134 ? -0.1 15.453 18.078 1 95.94 134 VAL B O 1
ATOM 3539 N N . GLY B 1 135 ? 0.448 14.812 20.188 1 93.75 135 GLY B N 1
ATOM 3540 C CA . GLY B 1 135 ? -0.259 13.547 20.125 1 93.75 135 GLY B CA 1
ATOM 3541 C C . GLY B 1 135 ? -1.605 13.578 20.812 1 93.75 135 GLY B C 1
ATOM 3542 O O . GLY B 1 135 ? -1.676 13.758 22.031 1 93.75 135 GLY B O 1
ATOM 3543 N N . ALA B 1 136 ? -2.658 13.484 20.016 1 94.88 136 ALA B N 1
ATOM 3544 C CA . ALA B 1 136 ? -4.004 13.516 20.594 1 94.88 136 ALA B CA 1
ATOM 3545 C C . ALA B 1 136 ? -4.984 12.734 19.734 1 94.88 136 ALA B C 1
ATOM 3547 O O . ALA B 1 136 ? -4.719 12.484 18.547 1 94.88 136 ALA B O 1
ATOM 3548 N N . SER B 1 137 ? -6.02 12.297 20.328 1 93.56 137 SER B N 1
ATOM 3549 C CA . SER B 1 137 ? -7.086 11.602 19.625 1 93.56 137 SER B CA 1
ATOM 3550 C C . SER B 1 137 ? -8.461 12.008 20.141 1 93.56 137 SER B C 1
ATOM 3552 O O . SER B 1 137 ? -8.594 12.438 21.281 1 93.56 137 SER B O 1
ATOM 3554 N N . GLN B 1 138 ? -9.383 11.984 19.297 1 92.5 138 GLN B N 1
ATOM 3555 C CA . GLN B 1 138 ? -10.789 12.18 19.641 1 92.5 138 GLN B CA 1
ATOM 3556 C C . GLN B 1 138 ? -11.633 10.984 19.203 1 92.5 138 GLN B C 1
ATOM 3558 O O . GLN B 1 138 ? -12.125 10.945 18.078 1 92.5 138 GLN B O 1
ATOM 3563 N N . ASN B 1 139 ? -11.898 10.086 20.094 1 87.19 139 ASN B N 1
ATOM 3564 C CA . ASN B 1 139 ? -12.664 8.883 19.797 1 87.19 139 ASN B CA 1
ATOM 3565 C C . ASN B 1 139 ? -14.148 9.078 20.094 1 87.19 139 ASN B C 1
ATOM 3567 O O . ASN B 1 139 ? -14.992 8.328 19.609 1 87.19 139 ASN B O 1
ATOM 3571 N N . THR B 1 140 ? -14.445 10.047 20.969 1 91.12 140 THR B N 1
ATOM 3572 C CA . THR B 1 140 ? -15.789 10.477 21.328 1 91.12 140 THR B CA 1
ATOM 3573 C C . THR B 1 140 ? -15.984 11.961 21.016 1 91.12 140 THR B C 1
ATOM 3575 O O . THR B 1 140 ? -15.156 12.789 21.406 1 91.12 140 THR B O 1
ATOM 3578 N N . PRO B 1 141 ? -17.078 12.203 20.297 1 93.06 141 PRO B N 1
ATOM 3579 C CA . PRO B 1 141 ? -17.297 13.617 19.984 1 93.06 141 PRO B CA 1
ATOM 3580 C C . PRO B 1 141 ? -17.172 14.516 21.203 1 93.06 141 PRO B C 1
ATOM 3582 O O . PRO B 1 141 ? -17.828 14.281 22.219 1 93.06 141 PRO B O 1
ATOM 3585 N N . GLY B 1 142 ? -16.281 15.484 21.094 1 95.56 142 GLY B N 1
ATOM 3586 C CA . GLY B 1 142 ? -16.156 16.484 22.156 1 95.56 142 GLY B CA 1
ATOM 3587 C C . GLY B 1 142 ? -15.195 16.078 23.25 1 95.56 142 GLY B C 1
ATOM 3588 O O . GLY B 1 142 ? -14.945 16.844 24.188 1 95.56 142 GLY B O 1
ATOM 3589 N N . THR B 1 143 ? -14.703 14.891 23.156 1 96.88 143 THR B N 1
ATOM 3590 C CA . THR B 1 143 ? -13.742 14.422 24.156 1 96.88 143 THR B CA 1
ATOM 3591 C C . THR B 1 143 ? -12.414 14.078 23.5 1 96.88 143 THR B C 1
ATOM 3593 O O . THR B 1 143 ? -12.352 13.219 22.609 1 96.88 143 THR B O 1
ATOM 3596 N N . VAL B 1 144 ? -11.336 14.711 23.984 1 97.25 144 VAL B N 1
ATOM 3597 C CA . VAL B 1 144 ? -10.016 14.539 23.391 1 97.25 144 VAL B CA 1
ATOM 3598 C C . VAL B 1 144 ? -9.039 14 24.438 1 97.25 144 VAL B C 1
ATOM 3600 O O . VAL B 1 144 ? -9.039 14.445 25.578 1 97.25 144 VAL B O 1
ATOM 3603 N N . HIS B 1 145 ? -8.312 13.008 24.047 1 97.25 145 HIS B N 1
ATOM 3604 C CA . HIS B 1 145 ? -7.184 12.508 24.844 1 97.25 145 HIS B CA 1
ATOM 3605 C C . HIS B 1 145 ? -5.859 13.023 24.281 1 97.25 145 HIS B C 1
ATOM 3607 O O . HIS B 1 145 ? -5.531 12.781 23.125 1 97.25 145 HIS B O 1
ATOM 3613 N N . HIS B 1 146 ? -5.152 13.797 25.078 1 97.25 146 HIS B N 1
ATOM 3614 C CA . HIS B 1 146 ? -3.844 14.336 24.719 1 97.25 146 HIS B CA 1
ATOM 3615 C C . HIS B 1 146 ? -2.73 13.594 25.453 1 97.25 146 HIS B C 1
ATOM 3617 O O . HIS B 1 146 ? -2.723 13.539 26.688 1 97.25 146 HIS B O 1
ATOM 3623 N N . TRP B 1 147 ? -1.754 13.117 24.719 1 93.38 147 TRP B N 1
ATOM 3624 C CA . TRP B 1 147 ? -0.627 12.383 25.281 1 93.38 147 TRP B CA 1
ATOM 3625 C C . TRP B 1 147 ? 0.512 13.328 25.656 1 93.38 147 TRP B C 1
ATOM 3627 O O . TRP B 1 147 ? 0.327 14.547 25.688 1 93.38 147 TRP B O 1
ATOM 3637 N N . LYS B 1 148 ? 1.667 12.734 25.859 1 92.75 148 LYS B N 1
ATOM 3638 C CA . LYS B 1 148 ? 2.809 13.477 26.375 1 92.75 148 LYS B CA 1
ATOM 3639 C C . LYS B 1 148 ? 3.424 14.367 25.297 1 92.75 148 LYS B C 1
ATOM 3641 O O . LYS B 1 148 ? 3.951 15.438 25.594 1 92.75 148 LYS B O 1
ATOM 3646 N N . SER B 1 149 ? 3.35 13.969 24.062 1 93.62 149 SER B N 1
ATOM 3647 C CA . SER B 1 149 ? 3.947 14.727 22.969 1 93.62 149 SER B CA 1
ATOM 3648 C C . SER B 1 149 ? 3.268 16.078 22.797 1 93.62 149 SER B C 1
ATOM 3650 O O . SER B 1 149 ? 2.053 16.156 22.594 1 93.62 149 SER B O 1
ATOM 3652 N N . GLU B 1 150 ? 4.109 17.172 22.922 1 96.62 150 GLU B N 1
ATOM 3653 C CA . GLU B 1 150 ? 3.582 18.531 22.875 1 96.62 150 GLU B CA 1
ATOM 3654 C C . GLU B 1 150 ? 4.668 19.531 22.5 1 96.62 150 GLU B C 1
ATOM 3656 O O . GLU B 1 150 ? 5.645 19.703 23.219 1 96.62 150 GLU B O 1
ATOM 3661 N N . ASN B 1 151 ? 4.5 20.094 21.359 1 97.44 151 ASN B N 1
ATOM 3662 C CA . ASN B 1 151 ? 5.371 21.172 20.891 1 97.44 151 ASN B CA 1
ATOM 3663 C C . ASN B 1 151 ? 4.82 21.828 19.625 1 97.44 151 ASN B C 1
ATOM 3665 O O . ASN B 1 151 ? 4.176 21.172 18.812 1 97.44 151 ASN B O 1
ATOM 3669 N N . THR B 1 152 ? 4.98 23.078 19.531 1 98.38 152 THR B N 1
ATOM 3670 C CA . THR B 1 152 ? 4.605 23.844 18.344 1 98.38 152 THR B CA 1
ATOM 3671 C C . THR B 1 152 ? 5.766 24.703 17.859 1 98.38 152 THR B C 1
ATOM 3673 O O . THR B 1 152 ? 6.359 25.453 18.641 1 98.38 152 THR B O 1
ATOM 3676 N N . GLN B 1 153 ? 6.176 24.594 16.609 1 98.88 153 GLN B N 1
ATOM 3677 C CA . GLN B 1 153 ? 7.086 25.516 15.938 1 98.88 153 GLN B CA 1
ATOM 3678 C C . GLN B 1 153 ? 6.32 26.516 15.086 1 98.88 153 GLN B C 1
ATOM 3680 O O . GLN B 1 153 ? 5.473 26.141 14.281 1 98.88 153 GLN B O 1
ATOM 3685 N N . ILE B 1 154 ? 6.527 27.844 15.367 1 98.88 154 ILE B N 1
ATOM 3686 C CA . ILE B 1 154 ? 5.699 28.859 14.734 1 98.88 154 ILE B CA 1
ATOM 3687 C C . ILE B 1 154 ? 6.594 29.906 14.07 1 98.88 154 ILE B C 1
ATOM 3689 O O . ILE B 1 154 ? 7.676 30.219 14.578 1 98.88 154 ILE B O 1
ATOM 3693 N N . GLY B 1 155 ? 6.219 30.375 12.953 1 98.81 155 GLY B N 1
ATOM 3694 C CA . GLY B 1 155 ? 6.898 31.453 12.25 1 98.81 155 GLY B CA 1
ATOM 3695 C C . GLY B 1 155 ? 5.988 32.219 11.312 1 98.81 155 GLY B C 1
ATOM 3696 O O . GLY B 1 155 ? 4.832 31.844 11.109 1 98.81 155 GLY B O 1
ATOM 3697 N N . ILE B 1 156 ? 6.508 33.344 10.797 1 98.75 156 ILE B N 1
ATOM 3698 C CA . ILE B 1 156 ? 5.773 34.219 9.875 1 98.75 156 ILE B CA 1
ATOM 3699 C C . ILE B 1 156 ? 5.891 33.688 8.453 1 98.75 156 ILE B C 1
ATOM 3701 O O . ILE B 1 156 ? 6.988 33.344 8 1 98.75 156 ILE B O 1
ATOM 3705 N N . PHE B 1 157 ? 4.797 33.406 7.773 1 98.38 157 PHE B N 1
ATOM 3706 C CA . PHE B 1 157 ? 4.809 33.281 6.324 1 98.38 157 PHE B CA 1
ATOM 3707 C C . PHE B 1 157 ? 4.816 34.625 5.641 1 98.38 157 PHE B C 1
ATOM 3709 O O . PHE B 1 157 ? 3.762 35.219 5.391 1 98.38 157 PHE B O 1
ATOM 3716 N N . ARG B 1 158 ? 5.926 35.062 5.27 1 97.12 158 ARG B N 1
ATOM 3717 C CA . ARG B 1 158 ? 6.195 36.469 4.949 1 97.12 158 ARG B CA 1
ATOM 3718 C C . ARG B 1 158 ? 5.3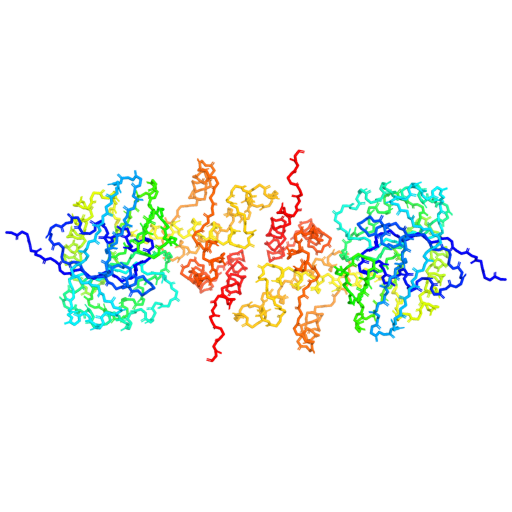95 36.906 3.732 1 97.12 158 ARG B C 1
ATOM 3720 O O . ARG B 1 158 ? 5.285 36.156 2.75 1 97.12 158 ARG B O 1
ATOM 3727 N N . ASN B 1 159 ? 4.793 37.938 3.906 1 96.06 159 ASN B N 1
ATOM 3728 C CA . ASN B 1 159 ? 4.168 38.688 2.814 1 96.06 159 ASN B CA 1
ATOM 3729 C C . ASN B 1 159 ? 4.953 39.938 2.469 1 96.06 159 ASN B C 1
ATOM 3731 O O . ASN B 1 159 ? 4.977 40.906 3.248 1 96.06 159 ASN B O 1
ATOM 3735 N N . PRO B 1 160 ? 5.578 40 1.312 1 94.44 160 PRO B N 1
ATOM 3736 C CA . PRO B 1 160 ? 6.406 41.156 0.963 1 94.44 160 PRO B CA 1
ATOM 3737 C C . PRO B 1 160 ? 5.613 42.469 0.929 1 94.44 160 PRO B C 1
ATOM 3739 O O . PRO B 1 160 ? 6.195 43.531 1.035 1 94.44 160 PRO B O 1
ATOM 3742 N N . GLU B 1 161 ? 4.34 42.375 0.876 1 94.75 161 GLU B N 1
ATOM 3743 C CA . GLU B 1 161 ? 3.504 43.562 0.75 1 94.75 161 GLU B CA 1
ATOM 3744 C C . GLU B 1 161 ? 3.109 44.094 2.119 1 94.75 161 GLU B C 1
ATOM 3746 O O . GLU B 1 161 ? 2.562 45.188 2.223 1 94.75 161 GLU B O 1
ATOM 3751 N N . LEU B 1 162 ? 3.379 43.375 3.139 1 95.75 162 LEU B N 1
ATOM 3752 C CA . LEU B 1 162 ? 3.023 43.781 4.488 1 95.75 162 LEU B CA 1
ATOM 3753 C C . LEU B 1 162 ? 4.242 44.344 5.223 1 95.75 162 LEU B C 1
ATOM 3755 O O . LEU B 1 162 ? 5.363 43.875 4.996 1 95.75 162 LEU B O 1
ATOM 3759 N N . ASP B 1 163 ? 3.99 45.281 6.117 1 96.19 163 ASP B N 1
ATOM 3760 C CA . ASP B 1 163 ? 5.031 45.781 7.012 1 96.19 163 ASP B CA 1
ATOM 3761 C C . ASP B 1 163 ? 5.527 44.656 7.945 1 96.19 163 ASP B C 1
ATOM 3763 O O . ASP B 1 163 ? 4.746 44.094 8.695 1 96.19 163 ASP B O 1
ATOM 3767 N N . PRO B 1 164 ? 6.812 44.406 7.898 1 97.12 164 PRO B N 1
ATOM 3768 C CA . PRO B 1 164 ? 7.359 43.375 8.781 1 97.12 164 PRO B CA 1
ATOM 3769 C C . PRO B 1 164 ? 7.004 43.594 10.25 1 97.12 164 PRO B C 1
ATOM 3771 O O . PRO B 1 164 ? 6.844 42.656 11 1 97.12 164 PRO B O 1
ATOM 3774 N N . ALA B 1 165 ? 6.867 44.781 10.578 1 97.5 165 ALA B N 1
ATOM 3775 C CA . ALA B 1 165 ? 6.547 45.094 11.969 1 97.5 165 ALA B CA 1
ATOM 3776 C C . ALA B 1 165 ? 5.148 44.625 12.336 1 97.5 165 ALA B C 1
ATOM 3778 O O . ALA B 1 165 ? 4.91 44.219 13.469 1 97.5 165 ALA B O 1
ATOM 3779 N N . VAL B 1 166 ? 4.309 44.719 11.391 1 96.94 166 VAL B N 1
ATOM 3780 C CA . VAL B 1 166 ? 2.939 44.25 11.602 1 96.94 166 VAL B CA 1
ATOM 3781 C C . VAL B 1 166 ? 2.92 42.75 11.773 1 96.94 166 VAL B C 1
ATOM 3783 O O . VAL B 1 166 ? 2.279 42.219 12.688 1 96.94 166 VAL B O 1
ATOM 3786 N N . GLU B 1 167 ? 3.611 42.062 10.93 1 98.12 167 GLU B N 1
ATOM 3787 C CA . GLU B 1 167 ? 3.686 40.594 11.016 1 98.12 167 GLU B CA 1
ATOM 3788 C C . GLU B 1 167 ? 4.328 40.156 12.328 1 98.12 167 GLU B C 1
ATOM 3790 O O . GLU B 1 167 ? 3.844 39.25 12.984 1 98.12 167 GLU B O 1
ATOM 3795 N N . GLN B 1 168 ? 5.41 40.875 12.664 1 98.38 168 GLN B N 1
ATOM 3796 C CA . GLN B 1 168 ? 6.098 40.562 13.914 1 98.38 168 GLN B CA 1
ATOM 3797 C C . GLN B 1 168 ? 5.188 40.781 15.117 1 98.38 168 GLN B C 1
ATOM 3799 O O . GLN B 1 168 ? 5.199 40 16.062 1 98.38 168 GLN B O 1
ATOM 3804 N N . ALA B 1 169 ? 4.441 41.812 15.086 1 98.25 169 ALA B N 1
ATOM 3805 C CA . ALA B 1 169 ? 3.521 42.125 16.188 1 98.25 169 ALA B CA 1
ATOM 3806 C C . ALA B 1 169 ? 2.486 41 16.344 1 98.25 169 ALA B C 1
ATOM 3808 O O . ALA B 1 169 ? 2.123 40.656 17.469 1 98.25 169 ALA B O 1
ATOM 3809 N N . ARG B 1 170 ? 1.979 40.5 15.258 1 98.5 170 ARG B N 1
ATOM 3810 C CA . ARG B 1 170 ? 1.015 39.406 15.312 1 98.5 170 ARG B CA 1
ATOM 3811 C C . ARG B 1 170 ? 1.655 38.125 15.875 1 98.5 170 ARG B C 1
ATOM 3813 O O . ARG B 1 170 ? 1.04 37.406 16.672 1 98.5 170 ARG B O 1
ATOM 3820 N N . LEU B 1 171 ? 2.867 37.875 15.406 1 98.81 171 LEU B N 1
ATOM 3821 C CA . LEU B 1 171 ? 3.598 36.719 15.93 1 98.81 171 LEU B CA 1
ATOM 3822 C C . LEU B 1 171 ? 3.787 36.844 17.438 1 98.81 171 LEU B C 1
ATOM 3824 O O . LEU B 1 171 ? 3.543 35.875 18.172 1 98.81 171 LEU B O 1
ATOM 3828 N N . ASP B 1 172 ? 4.203 38 17.875 1 98.69 172 ASP B N 1
ATOM 3829 C CA . ASP B 1 172 ? 4.441 38.25 19.297 1 98.69 172 ASP B CA 1
ATOM 3830 C C . ASP B 1 172 ? 3.156 38.094 20.109 1 98.69 172 ASP B C 1
ATOM 3832 O O . ASP B 1 172 ? 3.158 37.5 21.188 1 98.69 172 ASP B O 1
ATOM 3836 N N . GLU B 1 173 ? 2.135 38.688 19.578 1 98.44 173 GLU B N 1
ATOM 3837 C CA . GLU B 1 173 ? 0.85 38.594 20.266 1 98.44 173 GLU B CA 1
ATOM 3838 C C . GLU B 1 173 ? 0.356 37.156 20.344 1 98.44 173 GLU B C 1
ATOM 3840 O O . GLU B 1 173 ? -0.045 36.688 21.406 1 98.44 173 GLU B O 1
ATOM 3845 N N . PHE B 1 174 ? 0.417 36.406 19.297 1 98.69 174 PHE B N 1
ATOM 3846 C CA . PHE B 1 174 ? -0.091 35.062 19.297 1 98.69 174 PHE B CA 1
ATOM 3847 C C . PHE B 1 174 ? 0.759 34.156 20.172 1 98.69 174 PHE B C 1
ATOM 3849 O O . PHE B 1 174 ? 0.232 33.281 20.875 1 98.69 174 PHE B O 1
ATOM 3856 N N . THR B 1 175 ? 2.082 34.281 20.125 1 98.69 175 THR B N 1
ATOM 3857 C CA . THR B 1 175 ? 2.949 33.469 20.953 1 98.69 175 THR B CA 1
ATOM 3858 C C . THR B 1 175 ? 2.736 33.781 22.438 1 98.69 175 THR B C 1
ATOM 3860 O O . THR B 1 175 ? 2.922 32.906 23.297 1 98.69 175 THR B O 1
ATOM 3863 N N . SER B 1 176 ? 2.367 35.062 22.766 1 98.38 176 SER B N 1
ATOM 3864 C CA . SER B 1 176 ? 2.012 35.344 24.156 1 98.38 176 SER B CA 1
ATOM 3865 C C . SER B 1 176 ? 0.8 34.531 24.609 1 98.38 176 SER B C 1
ATOM 3867 O O . SER B 1 176 ? 0.701 34.156 25.766 1 98.38 176 SER B O 1
ATOM 3869 N N . LEU B 1 177 ? -0.139 34.281 23.688 1 98.38 177 LEU B N 1
ATOM 3870 C CA . LEU B 1 177 ? -1.285 33.406 24 1 98.38 177 LEU B CA 1
ATOM 3871 C C . LEU B 1 177 ? -0.847 31.984 24.266 1 98.38 177 LEU B C 1
ATOM 3873 O O . LEU B 1 177 ? -1.375 31.328 25.156 1 98.38 177 LEU B O 1
ATOM 3877 N N . LEU B 1 178 ? 0.116 31.453 23.453 1 98.62 178 LEU B N 1
ATOM 3878 C CA . LEU B 1 178 ? 0.646 30.109 23.672 1 98.62 178 LEU B CA 1
ATOM 3879 C C . LEU B 1 178 ? 1.33 30.016 25.031 1 98.62 178 LEU B C 1
ATOM 3881 O O . LEU B 1 178 ? 1.195 29 25.734 1 98.62 178 LEU B O 1
ATOM 3885 N N . ARG B 1 179 ? 2.057 31.062 25.359 1 98.38 179 ARG B N 1
ATOM 3886 C CA . ARG B 1 179 ? 2.719 31.109 26.656 1 98.38 179 ARG B CA 1
ATOM 3887 C C . ARG B 1 179 ? 1.699 31.109 27.797 1 98.38 179 ARG B C 1
ATOM 3889 O O . ARG B 1 179 ? 1.854 30.359 28.766 1 98.38 179 ARG B O 1
ATOM 3896 N N . GLU B 1 180 ? 0.666 31.906 27.672 1 97.88 180 GLU B N 1
ATOM 3897 C CA . GLU B 1 180 ? -0.399 31.953 28.672 1 97.88 180 GLU B CA 1
ATOM 3898 C C . GLU B 1 180 ? -1.129 30.609 28.766 1 97.88 180 GLU B C 1
ATOM 3900 O O . GLU B 1 180 ? -1.614 30.234 29.828 1 97.88 180 GLU B O 1
ATOM 3905 N N . GLY B 1 181 ? -1.18 29.922 27.656 1 97.81 181 GLY B N 1
ATOM 3906 C CA . GLY B 1 181 ? -1.788 28.609 27.594 1 97.81 181 GLY B CA 1
ATOM 3907 C C . GLY B 1 181 ? -0.89 27.516 28.141 1 97.81 181 GLY B C 1
ATOM 3908 O O . GLY B 1 181 ? -1.312 26.359 28.266 1 97.81 181 GLY B O 1
ATOM 3909 N N . HIS B 1 182 ? 0.36 27.812 28.422 1 98 182 HIS B N 1
ATOM 3910 C CA . HIS B 1 182 ? 1.345 26.938 29.047 1 98 182 HIS B CA 1
ATOM 3911 C C . HIS B 1 182 ? 1.715 25.781 28.125 1 98 182 HIS B C 1
ATOM 3913 O O . HIS B 1 182 ? 1.817 24.625 28.578 1 98 182 HIS B O 1
ATOM 3919 N N . THR B 1 183 ? 1.769 25.953 26.859 1 98 183 THR B N 1
ATOM 3920 C CA . THR B 1 183 ? 2.242 24.953 25.906 1 98 183 THR B CA 1
ATOM 3921 C C . THR B 1 183 ? 3.623 25.328 25.375 1 98 183 THR B C 1
ATOM 3923 O O . THR B 1 183 ? 3.914 26.5 25.156 1 98 183 THR B O 1
ATOM 3926 N N . PRO B 1 184 ? 4.531 24.391 25.328 1 98.44 184 PRO B N 1
ATOM 3927 C CA . PRO B 1 184 ? 5.852 24.703 24.766 1 98.44 184 PRO B CA 1
ATOM 3928 C C . PRO B 1 184 ? 5.797 25.062 23.281 1 98.44 184 PRO B C 1
ATOM 3930 O O . PRO B 1 184 ? 5.02 24.484 22.531 1 98.44 184 PRO B O 1
ATOM 3933 N N . PHE B 1 185 ? 6.602 26.016 22.875 1 98.62 185 PHE B N 1
ATOM 3934 C CA . PHE B 1 185 ? 6.707 26.406 21.469 1 98.62 185 PHE B CA 1
ATOM 3935 C C . PHE B 1 185 ? 8.062 27.031 21.188 1 98.62 185 PHE B C 1
ATOM 3937 O O . PHE B 1 185 ? 8.805 27.391 22.109 1 98.62 185 PHE B O 1
ATOM 3944 N N . SER B 1 186 ? 8.453 27.109 19.984 1 98.75 186 SER B N 1
ATOM 3945 C CA . SER B 1 186 ? 9.617 27.859 19.516 1 98.75 186 SER B CA 1
ATOM 3946 C C . SER B 1 186 ? 9.258 28.75 18.328 1 98.75 186 SER B C 1
ATOM 3948 O O . SER B 1 186 ? 8.359 28.422 17.547 1 98.75 186 SER B O 1
ATOM 3950 N N . VAL B 1 187 ? 9.859 29.891 18.25 1 98.81 187 VAL B N 1
ATOM 3951 C CA . VAL B 1 187 ? 9.695 30.812 17.125 1 98.81 187 VAL B CA 1
ATOM 3952 C C . VAL B 1 187 ? 10.797 30.578 16.094 1 98.81 187 VAL B C 1
ATOM 3954 O O . VAL B 1 187 ? 11.984 30.578 16.438 1 98.81 187 VAL B O 1
ATOM 3957 N N . GLU B 1 188 ? 10.367 30.328 14.883 1 98.62 188 GLU B N 1
ATOM 3958 C CA . GLU B 1 188 ? 11.297 29.984 13.805 1 98.62 188 GLU B CA 1
ATOM 3959 C C . GLU B 1 188 ? 11.461 31.141 12.828 1 98.62 188 GLU B C 1
ATOM 3961 O O . GLU B 1 188 ? 10.469 31.719 12.375 1 98.62 188 GLU B O 1
ATOM 3966 N N . ASP B 1 189 ? 12.664 31.516 12.531 1 97.44 189 ASP B N 1
ATOM 3967 C CA . ASP B 1 189 ? 12.914 32.562 11.547 1 97.44 189 ASP B CA 1
ATOM 3968 C C . ASP B 1 189 ? 12.398 32.125 10.164 1 97.44 189 ASP B C 1
ATOM 3970 O O . ASP B 1 189 ? 11.812 32.938 9.445 1 97.44 189 ASP B O 1
ATOM 3974 N N . ASN B 1 190 ? 12.68 30.891 9.828 1 97.31 190 ASN B N 1
ATOM 3975 C CA . ASN B 1 190 ? 12.18 30.266 8.609 1 97.31 190 ASN B CA 1
ATOM 3976 C C . ASN B 1 190 ? 11.414 28.984 8.906 1 97.31 190 ASN B C 1
ATOM 3978 O O . ASN B 1 190 ? 11.977 27.891 8.859 1 97.31 190 ASN B O 1
ATOM 3982 N N . VAL B 1 191 ? 10.117 29.109 9.086 1 98.12 191 VAL B N 1
ATOM 3983 C CA . VAL B 1 191 ? 9.281 28.016 9.547 1 98.12 191 VAL B CA 1
ATOM 3984 C C . VAL B 1 191 ? 9.172 26.953 8.453 1 98.12 191 VAL B C 1
ATOM 3986 O O . VAL B 1 191 ? 8.836 25.797 8.734 1 98.12 191 VAL B O 1
ATOM 3989 N N . GLN B 1 192 ? 9.539 27.297 7.191 1 98.25 192 GLN B N 1
ATOM 3990 C CA . GLN B 1 192 ? 9.492 26.328 6.102 1 98.25 192 GLN B CA 1
ATOM 3991 C C . GLN B 1 192 ? 10.461 25.172 6.34 1 98.25 192 GLN B C 1
ATOM 3993 O O . GLN B 1 192 ? 10.219 24.047 5.91 1 98.25 192 GLN B O 1
ATOM 3998 N N . ILE B 1 193 ? 11.586 25.469 7.066 1 98.62 193 ILE B N 1
ATOM 3999 C CA . ILE B 1 193 ? 12.531 24.406 7.402 1 98.62 193 ILE B CA 1
ATOM 4000 C C . ILE B 1 193 ? 11.844 23.359 8.273 1 98.62 193 ILE B C 1
ATOM 4002 O O . ILE B 1 193 ? 11.906 22.156 7.98 1 98.62 193 ILE B O 1
ATOM 4006 N N . GLN B 1 194 ? 11.148 23.812 9.281 1 98.5 194 GLN B N 1
ATOM 4007 C CA . GLN B 1 194 ? 10.461 22.906 10.188 1 98.5 194 GLN B CA 1
ATOM 4008 C C . GLN B 1 194 ? 9.305 22.188 9.492 1 98.5 194 GLN B C 1
ATOM 4010 O O . GLN B 1 194 ? 9.039 21.016 9.75 1 98.5 194 GLN B O 1
ATOM 4015 N N . ARG B 1 195 ? 8.562 22.875 8.609 1 98.56 195 ARG B N 1
ATOM 4016 C CA . ARG B 1 195 ? 7.484 22.25 7.855 1 98.56 195 ARG B CA 1
ATOM 4017 C C . ARG B 1 195 ? 8.008 21.078 7.016 1 98.56 195 ARG B C 1
ATOM 4019 O O . ARG B 1 195 ? 7.473 19.969 7.078 1 98.56 195 ARG B O 1
ATOM 4026 N N . TRP B 1 196 ? 9.086 21.328 6.309 1 98.88 196 TRP B N 1
ATOM 4027 C CA . TRP B 1 196 ? 9.633 20.312 5.426 1 98.88 196 TRP B CA 1
ATOM 4028 C C . TRP B 1 196 ? 10.281 19.188 6.23 1 98.88 196 TRP B C 1
ATOM 4030 O O . TRP B 1 196 ? 10.242 18.016 5.82 1 98.88 196 TRP B O 1
ATOM 4040 N N . GLU B 1 197 ? 10.922 19.547 7.359 1 98.81 197 GLU B N 1
ATOM 4041 C CA . GLU B 1 197 ? 11.453 18.516 8.234 1 98.81 197 GLU B CA 1
ATOM 4042 C C . GLU B 1 197 ? 10.352 17.547 8.688 1 98.81 197 GLU B C 1
ATOM 4044 O O . GLU B 1 197 ? 10.539 16.328 8.664 1 98.81 197 GLU B O 1
ATOM 4049 N N . LYS B 1 198 ? 9.266 18.031 9.039 1 98.62 198 LYS B N 1
ATOM 4050 C CA . LYS B 1 198 ? 8.156 17.172 9.461 1 98.62 198 LYS B CA 1
ATOM 4051 C C . LYS B 1 198 ? 7.59 16.391 8.281 1 98.62 198 LYS B C 1
ATOM 4053 O O . LYS B 1 198 ? 7.152 15.242 8.445 1 98.62 198 LYS B O 1
ATOM 4058 N N . VAL B 1 199 ? 7.566 16.984 7.121 1 98.81 199 VAL B N 1
ATOM 4059 C CA . VAL B 1 199 ? 7.117 16.25 5.938 1 98.81 199 VAL B CA 1
ATOM 4060 C C . VAL B 1 199 ? 8.031 15.062 5.684 1 98.81 199 VAL B C 1
ATOM 4062 O O . VAL B 1 199 ? 7.574 13.984 5.293 1 98.81 199 VAL B O 1
ATOM 4065 N N . VAL B 1 200 ? 9.367 15.258 5.867 1 98.94 200 VAL B N 1
ATOM 4066 C CA . VAL B 1 200 ? 10.281 14.133 5.73 1 98.94 200 VAL B CA 1
ATOM 4067 C C . VAL B 1 200 ? 9.875 13.016 6.684 1 98.94 200 VAL B C 1
ATOM 4069 O O . VAL B 1 200 ? 9.867 11.836 6.301 1 98.94 200 VAL B O 1
ATOM 4072 N N . TRP B 1 201 ? 9.484 13.367 7.895 1 98.69 201 TRP B N 1
ATOM 4073 C CA . TRP B 1 201 ? 9 12.422 8.891 1 98.69 201 TRP B CA 1
ATOM 4074 C C . TRP B 1 201 ? 7.684 11.789 8.445 1 98.69 201 TRP B C 1
ATOM 4076 O O . TRP B 1 201 ? 7.547 10.562 8.445 1 98.69 201 TRP B O 1
ATOM 4086 N N . ASN B 1 202 ? 6.73 12.578 8.039 1 98.5 202 ASN B N 1
ATOM 4087 C CA . ASN B 1 202 ? 5.371 12.141 7.746 1 98.5 202 ASN B CA 1
ATOM 4088 C C . ASN B 1 202 ? 5.316 11.305 6.469 1 98.5 202 ASN B C 1
ATOM 4090 O O . ASN B 1 202 ? 4.52 10.367 6.367 1 98.5 202 ASN B O 1
ATOM 4094 N N . VAL B 1 203 ? 6.109 11.672 5.477 1 98.69 203 VAL B N 1
ATOM 4095 C CA . VAL B 1 203 ? 6.082 10.93 4.223 1 98.69 203 VAL B CA 1
ATOM 4096 C C . VAL B 1 203 ? 6.496 9.484 4.465 1 98.69 203 VAL B C 1
ATOM 4098 O O . VAL B 1 203 ? 5.949 8.562 3.855 1 98.69 203 VAL B O 1
ATOM 4101 N N . ALA B 1 204 ? 7.48 9.328 5.316 1 98.75 204 ALA B N 1
ATOM 4102 C CA . ALA B 1 204 ? 7.934 7.973 5.625 1 98.75 204 ALA B CA 1
ATOM 4103 C C . ALA B 1 204 ? 6.879 7.211 6.422 1 98.75 204 ALA B C 1
ATOM 4105 O O . ALA B 1 204 ? 6.371 6.18 5.969 1 98.75 204 ALA B O 1
ATOM 4106 N N . TRP B 1 205 ? 6.469 7.77 7.559 1 98.69 205 TRP B N 1
ATOM 4107 C CA . TRP B 1 205 ? 5.691 6.969 8.5 1 98.69 205 TRP B CA 1
ATOM 4108 C C . TRP B 1 205 ? 4.215 6.965 8.125 1 98.69 205 TRP B C 1
ATOM 4110 O O . TRP B 1 205 ? 3.549 5.93 8.203 1 98.69 205 TRP B O 1
ATOM 4120 N N . ASN B 1 206 ? 3.629 8.125 7.715 1 98.62 206 ASN B N 1
ATOM 4121 C CA . ASN B 1 206 ? 2.23 8.148 7.301 1 98.62 206 ASN B CA 1
ATOM 4122 C C . ASN B 1 206 ? 1.985 7.219 6.109 1 98.62 206 ASN B C 1
ATOM 4124 O O . ASN B 1 206 ? 1.002 6.477 6.09 1 98.62 206 ASN B O 1
ATOM 4128 N N . SER B 1 207 ? 2.893 7.223 5.102 1 98.81 207 SER B N 1
ATOM 4129 C CA . SER B 1 207 ? 2.693 6.422 3.896 1 98.81 207 SER B CA 1
ATOM 4130 C C . SER B 1 207 ? 2.885 4.934 4.184 1 98.81 207 SER B C 1
ATOM 4132 O O . SER B 1 207 ? 2.006 4.121 3.891 1 98.81 207 SER B O 1
ATOM 4134 N N . LEU B 1 208 ? 4.012 4.594 4.844 1 98.94 208 LEU B N 1
ATOM 4135 C CA . LEU B 1 208 ? 4.418 3.199 4.969 1 98.94 208 LEU B CA 1
ATOM 4136 C C . LEU B 1 208 ? 3.523 2.461 5.961 1 98.94 208 LEU B C 1
ATOM 4138 O O . LEU B 1 208 ? 3.137 1.314 5.719 1 98.94 208 LEU B O 1
ATOM 4142 N N . THR B 1 209 ? 3.131 3.105 7.074 1 98.81 209 THR B N 1
ATOM 4143 C CA . THR B 1 209 ? 2.246 2.451 8.031 1 98.81 209 THR B CA 1
ATOM 4144 C C . THR B 1 209 ? 0.838 2.314 7.461 1 98.81 209 THR B C 1
ATOM 4146 O O . THR B 1 209 ? 0.141 1.337 7.742 1 98.81 209 THR B O 1
ATOM 4149 N N . THR B 1 210 ? 0.432 3.287 6.648 1 98.75 210 THR B N 1
ATOM 4150 C CA . THR B 1 210 ? -0.913 3.264 6.086 1 98.75 210 THR B CA 1
ATOM 4151 C C . THR B 1 210 ? -1.039 2.162 5.035 1 98.75 210 THR B C 1
ATOM 4153 O O . THR B 1 210 ? -1.992 1.381 5.059 1 98.75 210 THR B O 1
ATOM 4156 N N . LEU B 1 211 ? -0.07 2.043 4.191 1 98.88 211 LEU B N 1
ATOM 4157 C CA . LEU B 1 211 ? -0.132 1.068 3.105 1 98.88 211 LEU B CA 1
ATOM 4158 C C . LEU B 1 211 ? 0.049 -0.349 3.637 1 98.88 211 LEU B C 1
ATOM 4160 O O . LEU B 1 211 ? -0.491 -1.303 3.07 1 98.88 211 LEU B O 1
ATOM 4164 N N . THR B 1 212 ? 0.755 -0.515 4.75 1 98.75 212 THR B N 1
ATOM 4165 C CA . THR B 1 212 ? 1.087 -1.855 5.219 1 98.75 212 THR B CA 1
ATOM 4166 C C . THR B 1 212 ? 0.23 -2.234 6.422 1 98.75 212 THR B C 1
ATOM 4168 O O . THR B 1 212 ? 0.163 -3.406 6.801 1 98.75 212 THR B O 1
ATOM 4171 N N . MET B 1 213 ? -0.354 -1.253 7.113 1 98.25 213 MET B N 1
ATOM 4172 C CA . MET B 1 213 ? -1.131 -1.412 8.344 1 98.25 213 MET B CA 1
ATOM 4173 C C . MET B 1 213 ? -0.269 -1.981 9.461 1 98.25 213 MET B C 1
ATOM 4175 O O . MET B 1 213 ? -0.772 -2.68 10.344 1 98.25 213 MET B O 1
ATOM 4179 N N . LEU B 1 214 ? 1.062 -1.749 9.367 1 98.62 214 LEU B N 1
ATOM 4180 C CA . LEU B 1 214 ? 2.021 -2.08 10.414 1 98.62 214 LEU B CA 1
ATOM 4181 C C . LEU B 1 214 ? 2.424 -0.834 11.195 1 98.62 214 LEU B C 1
ATOM 4183 O O . LEU B 1 214 ? 2.293 0.286 10.695 1 98.62 214 LEU B O 1
ATOM 4187 N N . ASP B 1 215 ? 2.82 -1.035 12.461 1 98.38 215 ASP B N 1
ATOM 4188 C CA . ASP B 1 215 ? 3.447 0.084 13.156 1 98.38 215 ASP B CA 1
ATOM 4189 C C . ASP B 1 215 ? 4.863 0.328 12.641 1 98.38 215 ASP B C 1
ATOM 4191 O O . ASP B 1 215 ? 5.355 -0.419 11.797 1 98.38 215 ASP B O 1
ATOM 4195 N N . THR B 1 216 ? 5.516 1.329 13.062 1 98.62 216 THR B N 1
ATOM 4196 C CA . THR B 1 216 ? 6.797 1.798 12.555 1 98.62 216 THR B CA 1
ATOM 4197 C C . THR B 1 216 ? 7.871 0.725 12.719 1 98.62 216 THR B C 1
ATOM 4199 O O . THR B 1 216 ? 8.648 0.469 11.797 1 98.62 216 THR B O 1
ATOM 4202 N N . HIS B 1 217 ? 7.91 0.071 13.852 1 98.69 217 HIS B N 1
ATOM 4203 C CA . HIS B 1 217 ? 8.945 -0.914 14.125 1 98.69 217 HIS B CA 1
ATOM 4204 C C . HIS B 1 217 ? 8.703 -2.205 13.352 1 98.69 217 HIS B C 1
ATOM 4206 O O . HIS B 1 217 ? 9.648 -2.807 12.828 1 98.69 217 HIS B O 1
ATOM 4212 N N . ALA B 1 218 ? 7.453 -2.637 13.305 1 98.56 218 ALA B N 1
ATOM 4213 C CA . ALA B 1 218 ? 7.121 -3.818 12.516 1 98.56 218 ALA B CA 1
ATOM 4214 C C . ALA B 1 218 ? 7.457 -3.607 11.039 1 98.56 218 ALA B C 1
ATOM 4216 O O . ALA B 1 218 ? 7.961 -4.516 10.375 1 98.56 218 ALA B O 1
ATOM 4217 N N . TRP B 1 219 ? 7.23 -2.41 10.469 1 98.75 219 TRP B N 1
ATOM 4218 C CA . TRP B 1 219 ? 7.621 -2.074 9.102 1 98.75 219 TRP B CA 1
ATOM 4219 C C . TRP B 1 219 ? 9.125 -2.223 8.914 1 98.75 219 TRP B C 1
ATOM 4221 O O . TRP B 1 219 ? 9.586 -2.9 7.992 1 98.75 219 TRP B O 1
ATOM 4231 N N . LEU B 1 220 ? 9.867 -1.587 9.82 1 98.69 220 LEU B N 1
ATOM 4232 C CA . LEU B 1 220 ? 11.32 -1.539 9.664 1 98.69 220 LEU B CA 1
ATOM 4233 C C . LEU B 1 220 ? 11.922 -2.934 9.773 1 98.69 220 LEU B C 1
ATOM 4235 O O . LEU B 1 220 ? 12.984 -3.199 9.211 1 98.69 220 LEU B O 1
ATOM 4239 N N . ARG B 1 221 ? 11.211 -3.859 10.406 1 97.94 221 ARG B N 1
ATOM 4240 C CA . ARG B 1 221 ? 11.727 -5.211 10.617 1 97.94 221 ARG B CA 1
ATOM 4241 C C . ARG B 1 221 ? 11.133 -6.18 9.594 1 97.94 221 ARG B C 1
ATOM 4243 O O . ARG B 1 221 ? 11.461 -7.367 9.602 1 97.94 221 ARG B O 1
ATOM 4250 N N . SER B 1 222 ? 10.273 -5.727 8.742 1 98 222 SER B N 1
ATOM 4251 C CA . SER B 1 222 ? 9.492 -6.602 7.871 1 98 222 SER B CA 1
ATOM 4252 C C . SER B 1 222 ? 10.375 -7.281 6.828 1 98 222 SER B C 1
ATOM 4254 O O . SER B 1 222 ? 10.055 -8.367 6.348 1 98 222 SER B O 1
ATOM 4256 N N . SER B 1 223 ? 11.414 -6.641 6.41 1 98.12 223 SER B N 1
ATOM 4257 C CA . SER B 1 223 ? 12.359 -7.184 5.441 1 98.12 223 SER B CA 1
ATOM 4258 C C . SER B 1 223 ? 13.664 -6.402 5.438 1 98.12 223 SER B C 1
ATOM 4260 O O . SER B 1 223 ? 13.734 -5.289 5.969 1 98.12 223 SER B O 1
ATOM 4262 N N . PRO B 1 224 ? 14.703 -6.898 4.82 1 98.19 224 PRO B N 1
ATOM 4263 C CA . PRO B 1 224 ? 15.969 -6.176 4.738 1 98.19 224 PRO B CA 1
ATOM 4264 C C . PRO B 1 224 ? 15.875 -4.91 3.889 1 98.19 224 PRO B C 1
ATOM 4266 O O . PRO B 1 224 ? 16.734 -4.027 3.988 1 98.19 224 PRO B O 1
ATOM 4269 N N . ASP B 1 225 ? 14.797 -4.797 3.154 1 98.5 225 ASP B N 1
ATOM 4270 C CA . ASP B 1 225 ? 14.68 -3.68 2.221 1 98.5 225 ASP B CA 1
ATOM 4271 C C . ASP B 1 225 ? 13.922 -2.514 2.855 1 98.5 225 ASP B C 1
ATOM 4273 O O . ASP B 1 225 ? 13.938 -1.398 2.334 1 98.5 225 ASP B O 1
ATOM 4277 N N . ALA B 1 226 ? 13.273 -2.766 3.988 1 98.81 226 ALA B N 1
ATOM 4278 C CA . ALA B 1 226 ? 12.398 -1.758 4.582 1 98.81 226 ALA B CA 1
ATOM 4279 C C . ALA B 1 226 ? 13.188 -0.515 4.984 1 98.81 226 ALA B C 1
ATOM 4281 O O . ALA B 1 226 ? 12.805 0.608 4.652 1 98.81 226 ALA B O 1
ATOM 4282 N N . MET B 1 227 ? 14.328 -0.689 5.652 1 98.75 227 MET B N 1
ATOM 4283 C CA . MET B 1 227 ? 15.141 0.424 6.141 1 98.75 227 MET B CA 1
ATOM 4284 C C . MET B 1 227 ? 15.734 1.211 4.977 1 98.75 227 MET B C 1
ATOM 4286 O O . MET B 1 227 ? 15.547 2.426 4.887 1 98.75 227 MET B O 1
ATOM 4290 N N . PRO B 1 228 ? 16.359 0.518 4.012 1 98.81 228 PRO B N 1
ATOM 4291 C CA . PRO B 1 228 ? 16.891 1.27 2.873 1 98.81 228 PRO B CA 1
ATOM 4292 C C . PRO B 1 228 ? 15.812 2.027 2.109 1 98.81 228 PRO B C 1
ATOM 4294 O O . PRO B 1 228 ? 16.031 3.164 1.685 1 98.81 228 PRO B O 1
ATOM 4297 N N . LEU B 1 229 ? 14.695 1.442 1.905 1 98.88 229 LEU B N 1
ATOM 4298 C CA . LEU B 1 229 ? 13.602 2.113 1.205 1 98.88 229 LEU B CA 1
ATOM 4299 C C . LEU B 1 229 ? 13.164 3.369 1.953 1 98.88 229 LEU B C 1
ATOM 4301 O O . LEU B 1 229 ? 12.945 4.414 1.341 1 98.88 229 LEU B O 1
ATOM 4305 N N . THR B 1 230 ? 13.055 3.266 3.289 1 98.94 230 THR B N 1
ATOM 4306 C CA . THR B 1 230 ? 12.641 4.387 4.121 1 98.94 230 THR B CA 1
ATOM 4307 C C . THR B 1 230 ? 13.641 5.535 4.023 1 98.94 230 THR B C 1
ATOM 4309 O O . THR B 1 230 ? 13.25 6.691 3.832 1 98.94 230 THR B O 1
ATOM 4312 N N . ARG B 1 231 ? 14.914 5.223 4.141 1 98.94 231 ARG B N 1
ATOM 4313 C CA . ARG B 1 231 ? 15.969 6.23 4.074 1 98.94 231 ARG B CA 1
ATOM 4314 C C . ARG B 1 231 ? 15.977 6.926 2.717 1 98.94 231 ARG B C 1
ATOM 4316 O O . ARG B 1 231 ? 16.125 8.148 2.641 1 98.94 231 ARG B O 1
ATOM 4323 N N . ASN B 1 232 ? 15.82 6.121 1.675 1 98.94 232 ASN B N 1
ATOM 4324 C CA . ASN B 1 232 ? 15.812 6.691 0.332 1 98.94 232 ASN B CA 1
ATOM 4325 C C . ASN B 1 232 ? 14.594 7.582 0.109 1 98.94 232 ASN B C 1
ATOM 4327 O O . ASN B 1 232 ? 14.68 8.602 -0.578 1 98.94 232 ASN B O 1
ATOM 4331 N N . LEU B 1 233 ? 13.445 7.152 0.647 1 98.94 233 LEU B N 1
ATOM 4332 C CA . LEU B 1 233 ? 12.242 7.973 0.584 1 98.94 233 LEU B CA 1
ATOM 4333 C C . LEU B 1 233 ? 12.477 9.328 1.238 1 98.94 233 LEU B C 1
ATOM 4335 O O . LEU B 1 233 ? 12.148 10.367 0.654 1 98.94 233 LEU B O 1
ATOM 4339 N N . MET B 1 234 ? 13.039 9.312 2.457 1 98.94 234 MET B N 1
ATOM 4340 C CA . MET B 1 234 ? 13.352 10.547 3.164 1 98.94 234 MET B CA 1
ATOM 4341 C C . MET B 1 234 ? 14.305 11.414 2.354 1 98.94 234 MET B C 1
ATOM 4343 O O . MET B 1 234 ? 14.125 12.633 2.258 1 98.94 234 MET B O 1
ATOM 4347 N N . ARG B 1 235 ? 15.281 10.836 1.753 1 98.94 235 ARG B N 1
ATOM 4348 C CA . ARG B 1 235 ? 16.266 11.555 0.959 1 98.94 235 ARG B CA 1
ATOM 4349 C C . ARG B 1 235 ? 15.617 12.219 -0.252 1 98.94 235 ARG B C 1
ATOM 4351 O O . ARG B 1 235 ? 15.969 13.344 -0.613 1 98.94 235 ARG B O 1
ATOM 4358 N N . GLU B 1 236 ? 14.703 11.453 -0.956 1 98.94 236 GLU B N 1
ATOM 4359 C CA . GLU B 1 236 ? 13.984 12.031 -2.088 1 98.94 236 GLU B CA 1
ATOM 4360 C C . GLU B 1 236 ? 13.281 13.328 -1.688 1 98.94 236 GLU B C 1
ATOM 4362 O O . GLU B 1 236 ? 13.305 14.312 -2.43 1 98.94 236 GLU B O 1
ATOM 4367 N N . VAL B 1 237 ? 12.664 13.32 -0.524 1 98.94 237 VAL B N 1
ATOM 4368 C CA . VAL B 1 237 ? 11.93 14.492 -0.064 1 98.94 237 VAL B CA 1
ATOM 4369 C C . VAL B 1 237 ? 12.906 15.617 0.264 1 98.94 237 VAL B C 1
ATOM 4371 O O . VAL B 1 237 ? 12.641 16.781 -0.027 1 98.94 237 VAL B O 1
ATOM 4374 N N . ILE B 1 238 ? 14.031 15.305 0.896 1 98.94 238 ILE B N 1
ATOM 4375 C CA . ILE B 1 238 ? 15.062 16.297 1.196 1 98.94 238 ILE B CA 1
ATOM 4376 C C . ILE B 1 238 ? 15.578 16.906 -0.102 1 98.94 238 ILE B C 1
ATOM 4378 O O . ILE B 1 238 ? 15.781 18.125 -0.185 1 98.94 238 ILE B O 1
ATOM 4382 N N . ASP B 1 239 ? 15.789 16.062 -1.144 1 98.94 239 ASP B N 1
ATOM 4383 C CA . ASP B 1 239 ? 16.219 16.562 -2.445 1 98.94 239 ASP B CA 1
ATOM 4384 C C . ASP B 1 239 ? 15.234 17.609 -2.973 1 98.94 239 ASP B C 1
ATOM 4386 O O . ASP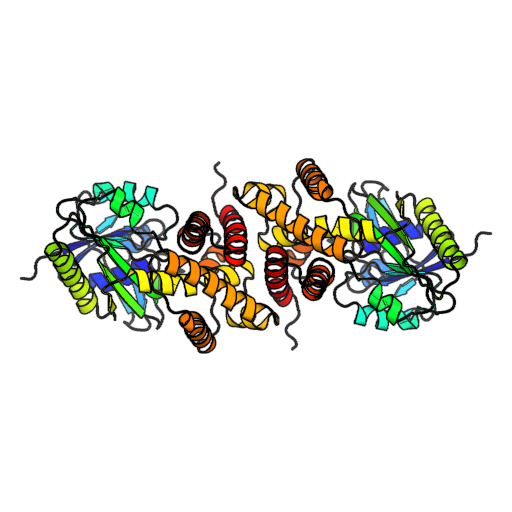 B 1 239 ? 15.648 18.672 -3.467 1 98.94 239 ASP B O 1
ATOM 4390 N N . VAL B 1 240 ? 13.961 17.297 -2.871 1 98.94 240 VAL B N 1
ATOM 4391 C CA . VAL B 1 240 ? 12.938 18.234 -3.348 1 98.94 240 VAL B CA 1
ATOM 4392 C C . VAL B 1 240 ? 12.992 19.516 -2.535 1 98.94 240 VAL B C 1
ATOM 4394 O O . VAL B 1 240 ? 12.984 20.609 -3.1 1 98.94 240 VAL B O 1
ATOM 4397 N N . ALA B 1 241 ? 13.023 19.406 -1.178 1 98.88 241 ALA B N 1
ATOM 4398 C CA . ALA B 1 241 ? 13.047 20.578 -0.296 1 98.88 241 ALA B CA 1
ATOM 4399 C C . ALA B 1 241 ? 14.219 21.484 -0.628 1 98.88 241 ALA B C 1
ATOM 4401 O O . ALA B 1 241 ? 14.055 22.703 -0.743 1 98.88 241 ALA B O 1
ATOM 4402 N N . ARG B 1 242 ? 15.383 20.906 -0.811 1 98.81 242 ARG B N 1
ATOM 4403 C CA . ARG B 1 242 ? 16.594 21.672 -1.1 1 98.81 242 ARG B CA 1
ATOM 4404 C C . ARG B 1 242 ? 16.453 22.438 -2.416 1 98.81 242 ARG B C 1
ATOM 4406 O O . ARG B 1 242 ? 16.875 23.578 -2.521 1 98.81 242 ARG B O 1
ATOM 4413 N N . ARG B 1 243 ? 15.828 21.828 -3.369 1 98.5 243 ARG B N 1
ATOM 4414 C CA . ARG B 1 243 ? 15.641 22.469 -4.664 1 98.5 243 ARG B CA 1
ATOM 4415 C C . ARG B 1 243 ? 14.539 23.531 -4.602 1 98.5 243 ARG B C 1
ATOM 4417 O O . ARG B 1 243 ? 14.438 24.375 -5.484 1 98.5 243 ARG B O 1
ATOM 4424 N N . CYS B 1 244 ? 13.727 23.469 -3.566 1 97.5 244 CYS B N 1
ATOM 4425 C CA . CYS B 1 244 ? 12.75 24.516 -3.281 1 97.5 244 CYS B CA 1
ATOM 4426 C C . CYS B 1 244 ? 13.336 25.578 -2.359 1 97.5 244 CYS B C 1
ATOM 4428 O O . CYS B 1 244 ? 12.594 26.312 -1.716 1 97.5 244 CYS B O 1
ATOM 4430 N N . ASP B 1 245 ? 14.641 25.578 -2.186 1 97.19 245 ASP B N 1
ATOM 4431 C CA . ASP B 1 245 ? 15.398 26.562 -1.423 1 97.19 245 ASP B CA 1
ATOM 4432 C C . ASP B 1 245 ? 15.133 26.422 0.074 1 97.19 245 ASP B C 1
ATOM 4434 O O . ASP B 1 245 ? 15.086 27.422 0.796 1 97.19 245 ASP B O 1
ATOM 4438 N N . VAL B 1 246 ? 14.727 25.297 0.507 1 98.38 246 VAL B N 1
ATOM 4439 C CA . VAL B 1 246 ? 14.68 24.953 1.925 1 98.38 246 VAL B CA 1
ATOM 4440 C C . VAL B 1 246 ? 15.891 24.109 2.297 1 98.38 246 VAL B C 1
ATOM 4442 O O . VAL B 1 246 ? 15.992 22.953 1.891 1 98.38 246 VAL B O 1
ATOM 4445 N N . PRO B 1 247 ? 16.766 24.688 3.074 1 98.19 247 PRO B N 1
ATOM 4446 C CA . PRO B 1 247 ? 18.078 24.078 3.242 1 98.19 247 PRO B CA 1
ATOM 4447 C C . PRO B 1 247 ? 18.078 22.953 4.277 1 98.19 247 PRO B C 1
ATOM 4449 O O . PRO B 1 247 ? 18.75 23.062 5.309 1 98.19 247 PRO B O 1
ATOM 4452 N N . LEU B 1 248 ? 17.484 21.859 4.008 1 98.75 248 LEU B N 1
ATOM 4453 C CA . LEU B 1 248 ? 17.531 20.688 4.875 1 98.75 248 LEU B CA 1
ATOM 4454 C C . LEU B 1 248 ? 18.875 19.969 4.754 1 98.75 248 LEU B C 1
ATOM 4456 O O . LEU B 1 248 ? 19.469 19.953 3.678 1 98.75 248 LEU B O 1
ATOM 4460 N N . ARG B 1 249 ? 19.328 19.469 5.855 1 98.19 249 ARG B N 1
ATOM 4461 C CA . ARG B 1 249 ? 20.562 18.672 5.871 1 98.19 249 ARG B CA 1
ATOM 4462 C C . ARG B 1 249 ? 20.25 17.203 5.648 1 98.19 249 ARG B C 1
ATOM 4464 O O . ARG B 1 249 ? 19.266 16.688 6.156 1 98.19 249 ARG B O 1
ATOM 4471 N N . TYR B 1 250 ? 21.141 16.516 4.883 1 98.56 250 TYR B N 1
ATOM 4472 C CA . TYR B 1 250 ? 20.922 15.109 4.609 1 98.56 250 TYR B CA 1
ATOM 4473 C C . TYR B 1 250 ? 21.047 14.281 5.887 1 98.56 250 TYR B C 1
ATOM 4475 O O . TYR B 1 250 ? 20.469 13.195 5.98 1 98.56 250 TYR B O 1
ATOM 4483 N N . GLU B 1 251 ? 21.75 14.734 6.922 1 98.69 251 GLU B N 1
ATOM 4484 C CA . GLU B 1 251 ? 21.891 14.07 8.219 1 98.69 251 GLU B CA 1
ATOM 4485 C C . GLU B 1 251 ? 20.547 13.914 8.914 1 98.69 251 GLU B C 1
ATOM 4487 O O . GLU B 1 251 ? 20.406 13.117 9.844 1 98.69 251 GLU B O 1
ATOM 4492 N N . LEU B 1 252 ? 19.578 14.695 8.438 1 98.81 252 LEU B N 1
ATOM 4493 C CA . LEU B 1 252 ? 18.219 14.625 8.984 1 98.81 252 LEU B CA 1
ATOM 4494 C C . LEU B 1 252 ? 17.688 13.203 8.891 1 98.81 252 LEU B C 1
ATOM 4496 O O . LEU B 1 252 ? 16.938 12.758 9.773 1 98.81 252 LEU B O 1
ATOM 4500 N N . VAL B 1 253 ? 18.047 12.477 7.828 1 98.88 253 VAL B N 1
ATOM 4501 C CA . VAL B 1 253 ? 17.594 11.102 7.648 1 98.88 253 VAL B CA 1
ATOM 4502 C C . VAL B 1 253 ? 18 10.258 8.859 1 98.88 253 VAL B C 1
ATOM 4504 O O . VAL B 1 253 ? 17.156 9.602 9.477 1 98.88 253 VAL B O 1
ATOM 4507 N N . ASP B 1 254 ? 19.281 10.297 9.211 1 98.81 254 ASP B N 1
ATOM 4508 C CA . ASP B 1 254 ? 19.797 9.531 10.344 1 98.81 254 ASP B CA 1
ATOM 4509 C C . ASP B 1 254 ? 19.141 9.984 11.648 1 98.81 254 ASP B C 1
ATOM 4511 O O . ASP B 1 254 ? 18.828 9.156 12.516 1 98.81 254 ASP B O 1
ATOM 4515 N N . GLU B 1 255 ? 18.984 11.242 11.781 1 98.69 255 GLU B N 1
ATOM 4516 C CA . GLU B 1 255 ? 18.375 11.805 12.984 1 98.69 255 GLU B CA 1
ATOM 4517 C C . GLU B 1 255 ? 16.953 11.297 13.172 1 98.69 255 GLU B C 1
ATOM 4519 O O . GLU B 1 255 ? 16.562 10.898 14.273 1 98.69 255 GLU B O 1
ATOM 4524 N N . LEU B 1 256 ? 16.203 11.32 12.148 1 98.62 256 LEU B N 1
ATOM 4525 C CA . LEU B 1 256 ? 14.797 10.93 12.227 1 98.62 256 LEU B CA 1
ATOM 4526 C C . LEU B 1 256 ? 14.664 9.422 12.414 1 98.62 256 LEU B C 1
ATOM 4528 O O . LEU B 1 256 ? 13.75 8.953 1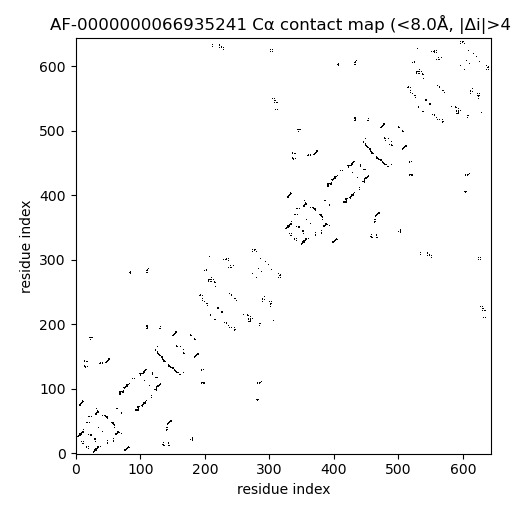3.102 1 98.62 256 LEU B O 1
ATOM 4532 N N . ILE B 1 257 ? 15.57 8.641 11.727 1 98.75 257 ILE B N 1
ATOM 4533 C CA . ILE B 1 257 ? 15.57 7.195 11.914 1 98.75 257 ILE B CA 1
ATOM 4534 C C . ILE B 1 257 ? 15.898 6.863 13.367 1 98.75 257 ILE B C 1
ATOM 4536 O O . ILE B 1 257 ? 15.25 6.016 13.984 1 98.75 257 ILE B O 1
ATOM 4540 N N . THR B 1 258 ? 16.891 7.516 13.953 1 98.56 258 THR B N 1
ATOM 4541 C CA . THR B 1 258 ? 17.234 7.324 15.352 1 98.56 258 THR B CA 1
ATOM 4542 C C . THR B 1 258 ? 16.047 7.672 16.25 1 98.56 258 THR B C 1
ATOM 4544 O O . THR B 1 258 ? 15.75 6.941 17.203 1 98.56 258 THR B O 1
ATOM 4547 N N . LYS B 1 259 ? 15.391 8.789 15.984 1 97.31 259 LYS B N 1
ATOM 4548 C CA . LYS B 1 259 ? 14.25 9.242 16.766 1 97.31 259 LYS B CA 1
ATOM 4549 C C . LYS B 1 259 ? 13.164 8.172 16.828 1 97.31 259 LYS B C 1
ATOM 4551 O O . LYS B 1 259 ? 12.664 7.84 17.906 1 97.31 259 LYS B O 1
ATOM 4556 N N . ILE B 1 260 ? 12.789 7.586 15.68 1 97.88 260 ILE B N 1
ATOM 4557 C CA . ILE B 1 260 ? 11.703 6.609 15.656 1 97.88 260 ILE B CA 1
ATOM 4558 C C . ILE B 1 260 ? 12.133 5.34 16.391 1 97.88 260 ILE B C 1
ATOM 4560 O O . ILE B 1 260 ? 11.312 4.68 17.031 1 97.88 260 ILE B O 1
ATOM 4564 N N . GLN B 1 261 ? 13.383 4.953 16.188 1 97.5 261 GLN B N 1
ATOM 4565 C CA . GLN B 1 261 ? 13.883 3.738 16.828 1 97.5 261 GLN B CA 1
ATOM 4566 C C . GLN B 1 261 ? 13.883 3.873 18.344 1 97.5 261 GLN B C 1
ATOM 4568 O O . GLN B 1 261 ? 13.758 2.879 19.062 1 97.5 261 GLN B O 1
ATOM 4573 N N . GLU B 1 262 ? 13.969 5.062 18.828 1 96.75 262 GLU B N 1
ATOM 4574 C CA . GLU B 1 262 ? 14.016 5.324 20.25 1 96.75 262 GLU B CA 1
ATOM 4575 C C . GLU B 1 262 ? 12.609 5.445 20.844 1 96.75 262 GLU B C 1
ATOM 4577 O O . GLU B 1 262 ? 12.422 5.387 22.062 1 96.75 262 GLU B O 1
ATOM 4582 N N . MET B 1 263 ? 11.664 5.574 20.047 1 94.12 263 MET B N 1
ATOM 4583 C CA . MET B 1 263 ? 10.273 5.656 20.469 1 94.12 263 MET B CA 1
ATOM 4584 C C . MET B 1 263 ? 9.648 4.266 20.562 1 94.12 263 MET B C 1
ATOM 4586 O O . MET B 1 263 ? 10.211 3.293 20.062 1 94.12 263 MET B O 1
ATOM 4590 N N . GLN B 1 264 ? 8.539 4.207 21.281 1 95.25 264 GLN B N 1
ATOM 4591 C CA . GLN B 1 264 ? 7.719 3.002 21.172 1 95.25 264 GLN B CA 1
ATOM 4592 C C . GLN B 1 264 ? 7.125 2.861 19.781 1 95.25 264 GLN B C 1
ATOM 4594 O O . GLN B 1 264 ? 6.984 3.85 19.047 1 95.25 264 GLN B O 1
ATOM 4599 N N . PRO B 1 265 ? 6.793 1.597 19.391 1 97.12 265 PRO B N 1
ATOM 4600 C CA . PRO B 1 265 ? 6.121 1.442 18.094 1 97.12 265 PRO B CA 1
ATOM 4601 C C . PRO B 1 265 ? 4.816 2.234 18.016 1 97.12 265 PRO B C 1
ATOM 4603 O O . PRO B 1 265 ? 4.031 2.238 18.969 1 97.12 265 PRO B O 1
ATOM 4606 N N . ILE B 1 266 ? 4.609 2.9 16.969 1 94.88 266 ILE B N 1
ATOM 4607 C CA . ILE B 1 266 ? 3.404 3.707 16.812 1 94.88 266 ILE B CA 1
ATOM 4608 C C . ILE B 1 266 ? 2.875 3.57 15.383 1 94.88 266 ILE B C 1
ATOM 4610 O O . ILE B 1 266 ? 3.615 3.188 14.477 1 94.88 266 ILE B O 1
ATOM 4614 N N . GLY B 1 267 ? 1.543 3.799 15.227 1 96.06 267 GLY B N 1
ATOM 4615 C CA . GLY B 1 267 ? 0.996 4.105 13.914 1 96.06 267 GLY B CA 1
ATOM 4616 C C . GLY B 1 267 ? 1.062 5.582 13.57 1 96.06 267 GLY B C 1
ATOM 4617 O O . GLY B 1 267 ? 1.715 6.359 14.266 1 96.06 267 GLY B O 1
ATOM 4618 N N . SER B 1 268 ? 0.488 5.914 12.484 1 96.56 268 SER B N 1
ATOM 4619 C CA . SER B 1 268 ? 0.443 7.312 12.07 1 96.56 268 SER B CA 1
ATOM 4620 C C . SER B 1 268 ? -0.99 7.832 12.031 1 96.56 268 SER B C 1
ATOM 4622 O O . SER B 1 268 ? -1.941 7.055 12.117 1 96.56 268 SER B O 1
ATOM 4624 N N . SER B 1 269 ? -1.143 9.125 12.055 1 94.75 269 SER B N 1
ATOM 4625 C CA . SER B 1 269 ? -2.467 9.727 11.969 1 94.75 269 SER B CA 1
ATOM 4626 C C . SER B 1 269 ? -3.168 9.344 10.664 1 94.75 269 SER B C 1
ATOM 4628 O O . SER B 1 269 ? -4.383 9.141 10.648 1 94.75 269 SER B O 1
ATOM 4630 N N . MET B 1 270 ? -2.414 9.195 9.586 1 97.12 270 MET B N 1
ATOM 4631 C CA . MET B 1 270 ? -2.992 8.789 8.305 1 97.12 270 MET B CA 1
ATOM 4632 C C . MET B 1 270 ? -3.477 7.344 8.359 1 97.12 270 MET B C 1
ATOM 4634 O O . MET B 1 270 ? -4.52 7.012 7.793 1 97.12 270 MET B O 1
ATOM 4638 N N . GLN B 1 271 ? -2.699 6.457 8.984 1 97.56 271 GLN B N 1
ATOM 4639 C CA . GLN B 1 271 ? -3.129 5.078 9.188 1 97.56 271 GLN B CA 1
ATOM 4640 C C . GLN B 1 271 ? -4.453 5.02 9.945 1 97.56 271 GLN B C 1
ATOM 4642 O O . GLN B 1 271 ? -5.34 4.238 9.594 1 97.56 271 GLN B O 1
ATOM 4647 N N . THR B 1 272 ? -4.613 5.879 11.008 1 94.38 272 THR B N 1
ATOM 4648 C CA . THR B 1 272 ? -5.844 5.961 11.789 1 94.38 272 THR B CA 1
ATOM 4649 C C . THR B 1 272 ? -7.016 6.391 10.906 1 94.38 272 THR B C 1
ATOM 4651 O O . THR B 1 272 ? -8.102 5.812 10.984 1 94.38 272 THR B O 1
ATOM 4654 N N . ASP B 1 273 ? -6.758 7.41 10.086 1 94.56 273 ASP B N 1
ATOM 4655 C CA . ASP B 1 273 ? -7.797 7.867 9.172 1 94.56 273 ASP B CA 1
ATOM 4656 C C . ASP B 1 273 ? -8.234 6.75 8.227 1 94.56 273 ASP B C 1
ATOM 4658 O O . ASP B 1 273 ? -9.43 6.555 7.996 1 94.56 273 ASP B O 1
ATOM 4662 N N . ALA B 1 274 ? -7.285 6.031 7.691 1 96.81 274 ALA B N 1
ATOM 4663 C CA . ALA B 1 274 ? -7.586 4.922 6.785 1 96.81 274 ALA B CA 1
ATOM 4664 C C . ALA B 1 274 ? -8.422 3.854 7.484 1 96.81 274 ALA B C 1
ATOM 4666 O O . ALA B 1 274 ? -9.406 3.363 6.922 1 96.81 274 ALA B O 1
ATOM 4667 N N . LYS B 1 275 ? -8.055 3.504 8.695 1 94.94 275 LYS B N 1
ATOM 4668 C CA . LYS B 1 275 ? -8.781 2.508 9.477 1 94.94 275 LYS B CA 1
ATOM 4669 C C . LYS B 1 275 ? -10.211 2.953 9.742 1 94.94 275 LYS B C 1
ATOM 4671 O O . LYS B 1 275 ? -11.133 2.129 9.773 1 94.94 275 LYS B O 1
ATOM 4676 N N . MET B 1 276 ? -10.383 4.227 9.867 1 92.31 276 MET B N 1
ATOM 4677 C CA . MET B 1 276 ? -11.688 4.777 10.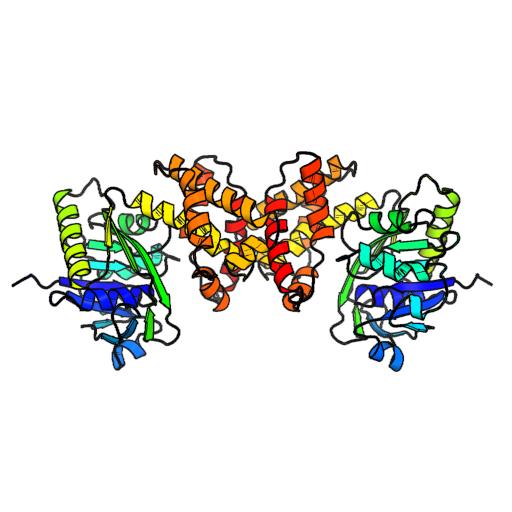242 1 92.31 276 MET B CA 1
ATOM 4678 C C . MET B 1 276 ? -12.492 5.145 9.008 1 92.31 276 MET B C 1
ATOM 4680 O O . MET B 1 276 ? -13.617 5.645 9.117 1 92.31 276 MET B O 1
ATOM 4684 N N . GLY B 1 277 ? -11.891 4.953 7.879 1 93.94 277 GLY B N 1
ATOM 4685 C CA . GLY B 1 277 ? -12.586 5.281 6.645 1 93.94 277 GLY B CA 1
ATOM 4686 C C . GLY B 1 277 ? -12.742 6.773 6.426 1 93.94 277 GLY B C 1
ATOM 4687 O O . GLY B 1 277 ? -13.773 7.23 5.926 1 93.94 277 GLY B O 1
ATOM 4688 N N . ARG B 1 278 ? -11.742 7.617 6.816 1 92.25 278 ARG B N 1
ATOM 4689 C CA . ARG B 1 278 ? -11.758 9.07 6.691 1 92.25 278 ARG B CA 1
ATOM 4690 C C . ARG B 1 278 ? -10.781 9.539 5.621 1 92.25 278 ARG B C 1
ATOM 4692 O O . ARG B 1 278 ? -9.766 8.875 5.367 1 92.25 278 ARG B O 1
ATOM 4699 N N . PRO B 1 279 ? -11.078 10.703 4.984 1 94.56 279 PRO B N 1
ATOM 4700 C CA . PRO B 1 279 ? -10.117 11.266 4.031 1 94.56 279 PRO B CA 1
ATOM 4701 C C . PRO B 1 279 ? -8.742 11.508 4.652 1 94.56 279 PRO B C 1
ATOM 4703 O O . PRO B 1 279 ? -8.648 11.852 5.836 1 94.56 279 PRO B O 1
ATOM 4706 N N . MET B 1 280 ? -7.785 11.391 3.828 1 96.69 280 MET B N 1
ATOM 4707 C CA . MET B 1 280 ? -6.406 11.477 4.305 1 96.69 280 MET B CA 1
ATOM 4708 C C . MET B 1 280 ? -5.707 12.703 3.732 1 96.69 280 MET B C 1
ATOM 4710 O O . MET B 1 280 ? -6.098 13.211 2.678 1 96.69 280 MET B O 1
ATOM 4714 N N . GLU B 1 281 ? -4.703 13.164 4.406 1 97.06 281 GLU B N 1
ATOM 4715 C CA . GLU B 1 281 ? -3.918 14.328 3.994 1 97.06 281 GLU B CA 1
ATOM 4716 C C . GLU B 1 281 ? -2.812 13.93 3.02 1 97.06 281 GLU B C 1
ATOM 4718 O O . GLU B 1 281 ? -1.652 14.297 3.207 1 97.06 281 GLU B O 1
ATOM 4723 N N . VAL B 1 282 ? -3.152 13.32 1.94 1 97.94 282 VAL B N 1
ATOM 4724 C CA . VAL B 1 282 ? -2.197 12.773 0.985 1 97.94 282 VAL B CA 1
ATOM 4725 C C . VAL B 1 282 ? -1.537 13.906 0.201 1 97.94 282 VAL B C 1
ATOM 4727 O O . VAL B 1 282 ? -0.315 13.922 0.036 1 97.94 282 VAL B O 1
ATOM 4730 N N . ASP B 1 283 ? -2.254 14.898 -0.173 1 96.44 283 ASP B N 1
ATOM 4731 C CA . ASP B 1 283 ? -1.759 15.93 -1.08 1 96.44 283 ASP B CA 1
ATOM 4732 C C . ASP B 1 283 ? -0.717 16.812 -0.395 1 96.44 283 ASP B C 1
ATOM 4734 O O . ASP B 1 283 ? 0.376 17.016 -0.927 1 96.44 283 ASP B O 1
ATOM 4738 N N . VAL B 1 284 ? -1.001 17.234 0.827 1 97.06 284 VAL B N 1
ATOM 4739 C CA . VAL B 1 284 ? -0.122 18.203 1.482 1 97.06 284 VAL B CA 1
ATOM 4740 C C . VAL B 1 284 ? 1.129 17.5 1.998 1 97.06 284 VAL B C 1
ATOM 4742 O O . VAL B 1 284 ? 2.182 18.125 2.156 1 97.06 284 VAL B O 1
ATOM 4745 N N . ILE B 1 285 ? 1.022 16.188 2.211 1 98.44 285 ILE B N 1
ATOM 4746 C CA . ILE B 1 285 ? 2.16 15.453 2.754 1 98.44 285 ILE B CA 1
ATOM 4747 C C . ILE B 1 285 ? 2.994 14.875 1.611 1 98.44 285 ILE B C 1
ATOM 4749 O O . ILE B 1 285 ? 4.227 14.922 1.65 1 98.44 285 ILE B O 1
ATOM 4753 N N . LEU B 1 286 ? 2.324 14.367 0.571 1 98.75 286 LEU B N 1
ATOM 4754 C CA . LEU B 1 286 ? 3.047 13.711 -0.516 1 98.75 286 LEU B CA 1
ATOM 4755 C C . LEU B 1 286 ? 2.857 14.469 -1.826 1 98.75 286 LEU B C 1
ATOM 4757 O O . LEU B 1 286 ? 3.801 14.609 -2.607 1 98.75 286 LEU B O 1
ATOM 4761 N N . GLY B 1 287 ? 1.671 14.938 -2.084 1 98.31 287 GLY B N 1
ATOM 4762 C CA . GLY B 1 287 ? 1.33 15.547 -3.361 1 98.31 287 GLY B CA 1
ATOM 4763 C C . GLY B 1 287 ? 2.168 16.766 -3.686 1 98.31 287 GLY B C 1
ATOM 4764 O O . GLY B 1 287 ? 2.66 16.906 -4.805 1 98.31 287 GLY B O 1
ATOM 4765 N N . THR B 1 288 ? 2.273 17.656 -2.727 1 98.06 288 THR B N 1
ATOM 4766 C CA . THR B 1 288 ? 3.047 18.859 -2.947 1 98.06 288 THR B CA 1
ATOM 4767 C C . THR B 1 288 ? 4.504 18.531 -3.246 1 98.06 288 THR B C 1
ATOM 4769 O O . THR B 1 288 ? 5.062 19 -4.242 1 98.06 288 THR B O 1
ATOM 4772 N N . PRO B 1 289 ? 5.191 17.656 -2.434 1 98.81 289 PRO B N 1
ATOM 4773 C CA . PRO B 1 289 ? 6.555 17.266 -2.787 1 98.81 289 PRO B CA 1
ATOM 4774 C C . PRO B 1 289 ? 6.645 16.625 -4.176 1 98.81 289 PRO B C 1
ATOM 4776 O O . PRO B 1 289 ? 7.598 16.891 -4.918 1 98.81 289 PRO B O 1
ATOM 4779 N N . VAL B 1 290 ? 5.695 15.812 -4.582 1 98.88 290 VAL B N 1
ATOM 4780 C CA . VAL B 1 290 ? 5.703 15.148 -5.879 1 98.88 290 VAL B CA 1
ATOM 4781 C C . VAL B 1 290 ? 5.605 16.188 -6.992 1 98.88 290 VAL B C 1
ATOM 4783 O O . VAL B 1 290 ? 6.387 16.156 -7.945 1 98.88 290 VAL B O 1
ATOM 4786 N N . ARG B 1 291 ? 4.625 17.094 -6.863 1 98.44 291 ARG B N 1
ATOM 4787 C CA . ARG B 1 291 ? 4.441 18.125 -7.879 1 98.44 291 ARG B CA 1
ATOM 4788 C C . ARG B 1 291 ? 5.695 18.969 -8.023 1 98.44 291 ARG B C 1
ATOM 4790 O O . ARG B 1 291 ? 6.145 19.25 -9.141 1 98.44 291 ARG B O 1
ATOM 4797 N N . LYS B 1 292 ? 6.254 19.406 -6.898 1 98.62 292 LYS B N 1
ATOM 4798 C CA . LYS B 1 292 ? 7.473 20.219 -6.926 1 98.62 292 LYS B CA 1
ATOM 4799 C C . LYS B 1 292 ? 8.641 19.438 -7.52 1 98.62 292 LYS B C 1
ATOM 4801 O O . LYS B 1 292 ? 9.406 19.953 -8.328 1 98.62 292 LYS B O 1
ATOM 4806 N N . GLY B 1 293 ? 8.82 18.188 -7.07 1 98.81 293 GLY B N 1
ATOM 4807 C CA . GLY B 1 293 ? 9.867 17.344 -7.629 1 98.81 293 GLY B CA 1
ATOM 4808 C C . GLY B 1 293 ? 9.766 17.188 -9.133 1 98.81 293 GLY B C 1
ATOM 4809 O O . GLY B 1 293 ? 10.773 17.312 -9.836 1 98.81 293 GLY B O 1
ATOM 4810 N N . ARG B 1 294 ? 8.57 16.984 -9.625 1 98.62 294 ARG B N 1
ATOM 4811 C CA . ARG B 1 294 ? 8.336 16.844 -11.062 1 98.62 294 ARG B CA 1
ATOM 4812 C C . ARG B 1 294 ? 8.68 18.141 -11.797 1 98.62 294 ARG B C 1
ATOM 4814 O O . ARG B 1 294 ? 9.359 18.109 -12.828 1 98.62 294 ARG B O 1
ATOM 4821 N N . GLU B 1 295 ? 8.195 19.219 -11.289 1 98.44 295 GLU B N 1
ATOM 4822 C CA . GLU B 1 295 ? 8.469 20.531 -11.883 1 98.44 295 GLU B CA 1
ATOM 4823 C C . GLU B 1 295 ? 9.969 20.797 -11.984 1 98.44 295 GLU B C 1
ATOM 4825 O O . GLU B 1 295 ? 10.422 21.422 -12.938 1 98.44 295 GLU B O 1
ATOM 4830 N N . LEU B 1 296 ? 10.664 20.312 -11.055 1 98.44 296 LEU B N 1
ATOM 4831 C CA . LEU B 1 296 ? 12.094 20.594 -10.969 1 98.44 296 LEU B CA 1
ATOM 4832 C C . LEU B 1 296 ? 12.906 19.516 -11.656 1 98.44 296 LEU B C 1
ATOM 4834 O O . LEU B 1 296 ? 14.141 19.562 -11.656 1 98.44 296 LEU B O 1
ATOM 4838 N N . GLY B 1 297 ? 12.266 18.484 -12.195 1 98.44 297 GLY B N 1
ATOM 4839 C CA . GLY B 1 297 ? 12.922 17.422 -12.953 1 98.44 297 GLY B CA 1
ATOM 4840 C C . GLY B 1 297 ? 13.703 16.469 -12.078 1 98.44 297 GLY B C 1
ATOM 4841 O O . GLY B 1 297 ? 14.695 15.875 -12.523 1 98.44 297 GLY B O 1
ATOM 4842 N N . LEU B 1 298 ? 13.344 16.312 -10.859 1 98.62 298 LEU B N 1
ATOM 4843 C CA . LEU B 1 298 ? 14.047 15.43 -9.93 1 98.62 298 LEU B CA 1
ATOM 4844 C C . LEU B 1 298 ? 13.539 14 -10.062 1 98.62 298 LEU B C 1
ATOM 4846 O O . LEU B 1 298 ? 12.359 13.773 -10.344 1 98.62 298 LEU B O 1
ATOM 4850 N N . SER B 1 299 ? 14.469 13.016 -9.898 1 98.5 299 SER B N 1
ATOM 4851 C CA . SER B 1 299 ? 14.078 11.609 -9.812 1 98.5 299 SER B CA 1
ATOM 4852 C C . SER B 1 299 ? 13.609 11.25 -8.406 1 98.5 299 SER B C 1
ATOM 4854 O O . SER B 1 299 ? 14.422 11.148 -7.484 1 98.5 299 SER B O 1
ATOM 4856 N N . ILE B 1 300 ? 12.328 11.055 -8.211 1 98.75 300 ILE B N 1
ATOM 4857 C CA . ILE B 1 300 ? 11.75 10.734 -6.906 1 98.75 300 ILE B CA 1
ATOM 4858 C C . ILE B 1 300 ? 10.828 9.523 -7.035 1 98.75 300 ILE B C 1
ATOM 4860 O O . ILE B 1 300 ? 9.672 9.578 -6.609 1 98.75 300 ILE B O 1
ATOM 4864 N N . PRO B 1 301 ? 11.312 8.398 -7.52 1 98.81 301 PRO B N 1
ATOM 4865 C CA . PRO B 1 301 ? 10.453 7.266 -7.875 1 98.81 301 PRO B CA 1
ATOM 4866 C C . PRO B 1 301 ? 9.695 6.695 -6.676 1 98.81 301 PRO B C 1
ATOM 4868 O O . PRO B 1 301 ? 8.539 6.301 -6.797 1 98.81 301 PRO B O 1
ATOM 4871 N N . ILE B 1 302 ? 10.359 6.578 -5.508 1 98.94 302 ILE B N 1
ATOM 4872 C CA . ILE B 1 302 ? 9.688 6.008 -4.34 1 98.94 302 ILE B CA 1
ATOM 4873 C C . ILE B 1 302 ? 8.516 6.895 -3.934 1 98.94 302 ILE B C 1
ATOM 4875 O O . ILE B 1 302 ? 7.406 6.402 -3.719 1 98.94 302 ILE B O 1
ATOM 4879 N N . LEU B 1 303 ? 8.781 8.203 -3.883 1 98.94 303 LEU B N 1
ATOM 4880 C CA . LEU B 1 303 ? 7.766 9.188 -3.516 1 98.94 303 LEU B CA 1
ATOM 4881 C C . LEU B 1 303 ? 6.582 9.133 -4.477 1 98.94 303 LEU B C 1
ATOM 4883 O O . LEU B 1 303 ? 5.426 9.18 -4.051 1 98.94 303 LEU B O 1
ATOM 4887 N N . GLU B 1 304 ? 6.828 8.992 -5.754 1 98.88 304 GLU B N 1
ATOM 4888 C CA . GLU B 1 304 ? 5.777 8.953 -6.766 1 98.88 304 GLU B CA 1
ATOM 4889 C C . GLU B 1 304 ? 4.926 7.695 -6.633 1 98.88 304 GLU B C 1
ATOM 4891 O O . GLU B 1 304 ? 3.703 7.746 -6.773 1 98.88 304 GLU B O 1
ATOM 4896 N N . VAL B 1 305 ? 5.555 6.555 -6.402 1 98.94 305 VAL B N 1
ATOM 4897 C CA . VAL B 1 305 ? 4.824 5.301 -6.25 1 98.94 305 VAL B CA 1
ATOM 4898 C C . VAL B 1 305 ? 3.916 5.375 -5.027 1 98.94 305 VAL B C 1
ATOM 4900 O O . VAL B 1 305 ? 2.727 5.059 -5.105 1 98.94 305 VAL B O 1
ATOM 4903 N N . LEU B 1 306 ? 4.465 5.848 -3.887 1 98.94 306 LEU B N 1
ATOM 4904 C CA . LEU B 1 306 ? 3.691 5.934 -2.652 1 98.94 306 LEU B CA 1
ATOM 4905 C C . LEU B 1 306 ? 2.535 6.918 -2.805 1 98.94 306 LEU B C 1
ATOM 4907 O O . LEU B 1 306 ? 1.426 6.656 -2.336 1 98.94 306 LEU B O 1
ATOM 4911 N N . TYR B 1 307 ? 2.842 8.047 -3.455 1 98.94 307 TYR B N 1
ATOM 4912 C CA . TYR B 1 307 ? 1.803 9.047 -3.691 1 98.94 307 TYR B CA 1
ATOM 4913 C C . TYR B 1 307 ? 0.648 8.445 -4.488 1 98.94 307 TYR B C 1
ATOM 4915 O O . TYR B 1 307 ? -0.516 8.586 -4.102 1 98.94 307 TYR B O 1
ATOM 4923 N N . THR B 1 308 ? 0.945 7.727 -5.562 1 98.94 308 THR B N 1
ATOM 4924 C CA . THR B 1 308 ? -0.066 7.145 -6.441 1 98.94 308 THR B CA 1
ATOM 4925 C C . THR B 1 308 ? -0.889 6.098 -5.699 1 98.94 308 THR B C 1
ATOM 4927 O O . THR B 1 308 ? -2.117 6.07 -5.809 1 98.94 308 THR B O 1
ATOM 4930 N N . LEU B 1 309 ? -0.236 5.246 -4.938 1 98.94 309 LEU B N 1
ATOM 4931 C CA . LEU B 1 309 ? -0.925 4.215 -4.168 1 98.94 309 LEU B CA 1
ATOM 4932 C C . LEU B 1 309 ? -1.862 4.844 -3.141 1 98.94 309 LEU B C 1
ATOM 4934 O O . LEU B 1 309 ? -2.998 4.391 -2.975 1 98.94 309 LEU B O 1
ATOM 4938 N N . LEU B 1 310 ? -1.415 5.875 -2.463 1 98.88 310 LEU B N 1
ATOM 4939 C CA . LEU B 1 310 ? -2.195 6.457 -1.376 1 98.88 310 LEU B CA 1
ATOM 4940 C C . LEU B 1 310 ? -3.371 7.258 -1.919 1 98.88 310 LEU B C 1
ATOM 4942 O O . LEU B 1 310 ? -4.418 7.348 -1.272 1 98.88 310 LEU B O 1
ATOM 4946 N N . LEU B 1 311 ? -3.219 7.898 -3.104 1 98.56 311 LEU B N 1
ATOM 4947 C CA . LEU B 1 311 ? -4.379 8.508 -3.75 1 98.56 311 LEU B CA 1
ATOM 4948 C C . LEU B 1 311 ? -5.469 7.469 -3.99 1 98.56 311 LEU B C 1
ATOM 4950 O O . LEU B 1 311 ? -6.652 7.75 -3.795 1 98.56 311 LEU B O 1
ATOM 4954 N N . ALA B 1 312 ? -5.059 6.301 -4.398 1 98.69 312 ALA B N 1
ATOM 4955 C CA . ALA B 1 312 ? -6.008 5.219 -4.645 1 98.69 312 ALA B CA 1
ATOM 4956 C C . ALA B 1 312 ? -6.699 4.789 -3.354 1 98.69 312 ALA B C 1
ATOM 4958 O O . ALA B 1 312 ? -7.922 4.633 -3.318 1 98.69 312 ALA B O 1
ATOM 4959 N N . VAL B 1 313 ? -5.938 4.57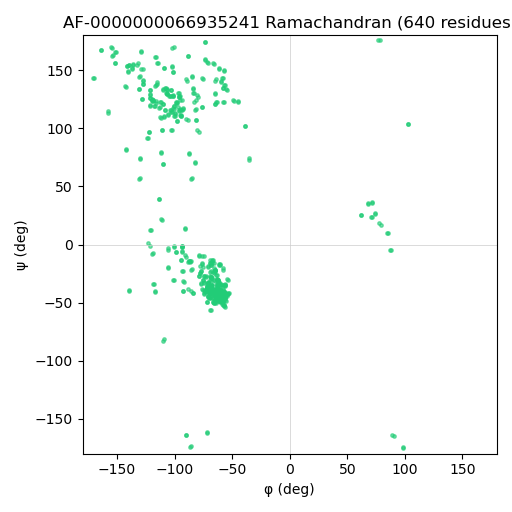4 -2.303 1 98.56 313 VAL B N 1
ATOM 4960 C CA . VAL B 1 313 ? -6.512 4.203 -1.013 1 98.56 313 VAL B CA 1
ATOM 4961 C C . VAL B 1 313 ? -7.484 5.285 -0.551 1 98.56 313 VAL B C 1
ATOM 4963 O O . VAL B 1 313 ? -8.57 4.984 -0.052 1 98.56 313 VAL B O 1
ATOM 4966 N N . ASP B 1 314 ? -7.039 6.547 -0.714 1 97.88 314 ASP B N 1
ATOM 4967 C CA . ASP B 1 314 ? -7.855 7.684 -0.299 1 97.88 314 ASP B CA 1
ATOM 4968 C C . ASP B 1 314 ? -9.164 7.73 -1.077 1 97.88 314 ASP B C 1
ATOM 4970 O O . ASP B 1 314 ? -10.18 8.211 -0.566 1 97.88 314 ASP B O 1
ATOM 4974 N N . SER B 1 315 ? -9.195 7.273 -2.285 1 96.44 315 SER B N 1
ATOM 4975 C CA . SER B 1 315 ? -10.383 7.297 -3.125 1 96.44 315 SER B CA 1
ATOM 4976 C C . SER B 1 315 ? -11.484 6.398 -2.555 1 96.44 315 SER B C 1
ATOM 4978 O O . SER B 1 315 ? -12.656 6.574 -2.871 1 96.44 315 SER B O 1
ATOM 4980 N N . ARG B 1 316 ? -11.102 5.43 -1.746 1 92.81 316 ARG B N 1
ATOM 4981 C CA . ARG B 1 316 ? -12.07 4.559 -1.098 1 92.81 316 ARG B CA 1
ATOM 4982 C C . ARG B 1 316 ? -12.891 5.324 -0.067 1 92.81 316 ARG B C 1
ATOM 4984 O O . ARG B 1 316 ? -13.984 4.891 0.316 1 92.81 316 ARG B O 1
ATOM 4991 N N . MET B 1 317 ? -12.25 6.395 0.511 1 87 317 MET B N 1
ATOM 4992 C CA . MET B 1 317 ? -12.812 7.133 1.636 1 87 317 MET B CA 1
ATOM 4993 C C . MET B 1 317 ? -13.766 8.219 1.147 1 87 317 MET B C 1
ATOM 4995 O O . MET B 1 317 ? -14.531 8.781 1.936 1 87 317 MET B O 1
ATOM 4999 N N . LYS B 1 318 ? -13.539 8.578 -0.104 1 74.12 318 LYS B N 1
ATOM 5000 C CA . LYS B 1 318 ? -14.367 9.656 -0.64 1 74.12 318 LYS B CA 1
ATOM 5001 C C . LYS B 1 318 ? -15.766 9.156 -0.982 1 74.12 318 LYS B C 1
ATOM 5003 O O . LYS B 1 318 ? -15.93 8.062 -1.521 1 74.12 318 LYS B O 1
ATOM 5008 N N . PRO B 1 319 ? -16.844 9.727 -0.299 1 61.41 319 PRO B N 1
ATOM 5009 C CA . PRO B 1 319 ? -18.203 9.312 -0.614 1 61.41 319 PRO B CA 1
ATOM 5010 C C . PRO B 1 319 ? -18.469 9.234 -2.115 1 61.41 319 PRO B C 1
ATOM 5012 O O . PRO B 1 319 ? -17.844 9.961 -2.896 1 61.41 319 PRO B O 1
ATOM 5015 N N . SER B 1 320 ? -18.938 8 -2.688 1 46.91 320 SER B N 1
ATOM 5016 C CA . SER B 1 320 ? -19.391 7.906 -4.074 1 46.91 320 SER B CA 1
ATOM 5017 C C . SER B 1 320 ? -20.188 9.141 -4.477 1 46.91 320 SER B C 1
ATOM 5019 O O . SER B 1 320 ? -21.031 9.617 -3.713 1 46.91 320 SER B O 1
ATOM 5021 N N . SER B 1 321 ? -19.625 10.086 -5.219 1 37.75 321 SER B N 1
ATOM 5022 C CA . SER B 1 321 ? -20.547 11.094 -5.742 1 37.75 321 SER B CA 1
ATOM 5023 C C . SER B 1 321 ? -21.891 10.477 -6.098 1 37.75 321 SER B C 1
ATOM 5025 O O . SER B 1 321 ? -21.984 9.648 -7.008 1 37.75 321 SER B O 1
ATOM 5027 N N . SER B 1 322 ? -22.703 10.109 -5.16 1 28.22 322 SER B N 1
ATOM 5028 C CA . SER B 1 322 ? -24.078 10.031 -5.656 1 28.22 322 SER B CA 1
ATOM 5029 C C . SER B 1 322 ? -24.5 11.328 -6.332 1 28.22 322 SER B C 1
ATOM 5031 O O . SER B 1 322 ? -24.125 12.414 -5.891 1 28.22 322 SER B O 1
#

Solvent-accessible surface area (backbone atoms only — not comparable to full-atom values): 33339 Å² total; per-residue (Å²): 124,83,72,73,37,42,34,35,38,39,26,62,50,31,66,19,42,50,49,50,50,30,43,60,56,24,90,37,44,47,38,30,38,30,23,67,96,28,32,67,42,30,66,74,69,21,37,35,39,43,29,70,76,79,42,80,48,72,40,73,61,79,37,74,33,71,42,45,59,72,65,74,48,64,26,47,29,41,34,37,31,36,83,56,69,53,57,67,58,50,47,62,51,41,47,62,27,54,38,55,90,64,16,30,39,32,39,47,44,77,29,47,72,71,60,53,55,48,44,71,74,36,75,64,30,48,36,38,40,31,38,69,51,64,42,54,41,56,92,43,72,34,35,30,44,30,45,78,49,63,36,34,42,32,17,64,53,82,51,92,88,51,60,65,66,58,47,49,50,51,51,53,54,52,52,50,38,39,53,58,29,70,50,60,66,49,82,35,89,60,36,63,51,56,28,50,52,47,27,36,50,41,47,43,45,29,48,52,19,42,60,37,73,33,34,54,54,57,41,48,66,42,43,90,52,33,51,60,51,43,50,49,42,29,47,39,46,45,54,37,37,40,76,69,73,31,87,67,61,77,65,49,48,60,51,54,52,51,52,56,69,72,44,74,74,43,74,29,74,45,26,52,24,56,76,68,54,39,71,50,52,52,48,29,38,38,41,44,55,46,54,53,21,54,76,69,70,52,88,43,62,60,55,48,50,53,41,48,47,48,45,33,39,38,53,73,35,48,75,73,85,120,125,83,72,74,38,42,33,34,37,40,28,62,49,32,68,20,43,50,49,50,50,30,44,61,56,23,90,39,45,46,38,31,36,29,22,66,95,29,33,68,42,30,68,74,70,21,36,36,39,44,28,71,76,80,43,78,47,72,40,73,59,79,37,75,33,71,42,45,58,73,66,74,47,62,25,48,29,42,36,38,30,37,84,57,70,54,59,67,60,50,47,62,50,39,46,62,26,53,36,56,90,65,16,30,38,33,39,46,43,77,30,48,73,72,58,53,54,47,45,69,74,36,75,65,31,46,36,38,40,31,39,69,50,64,42,55,41,54,91,44,72,35,35,28,43,31,47,78,49,64,36,33,41,32,18,65,54,83,51,92,89,52,59,65,66,58,47,49,49,51,51,53,53,52,51,51,38,39,53,56,29,70,51,61,66,47,82,34,89,60,36,64,50,57,29,50,53,48,24,36,52,43,47,44,45,29,48,53,18,40,62,36,73,33,33,55,54,58,41,48,66,42,42,90,54,34,51,60,51,44,50,49,41,28,47,40,46,45,52,36,38,41,75,68,74,29,86,66,60,80,65,50,50,60,52,52,53,52,54,55,69,72,44,76,74,43,75,30,74,46,26,53,25,55,75,68,53,39,72,48,53,52,49,30,38,37,41,44,56,47,55,52,22,54,76,69,68,52,88,41,60,62,54,50,51,52,42,48,49,49,45,34,40,38,54,72,33,48,75,74,84,120

InterPro domains:
  IPR003710 Ketopantoate reductase ApbA/PanE [TIGR00745] (7-315)
  IPR008927 6-phosphogluconate dehydrogenase-like, C-terminal domain superfamily [SSF48179] (190-314)
  IPR013328 6-phosphogluconate dehydrogenase, domain 2 [G3DSA:1.10.1040.10] (190-320)
  IPR013332 Ketopantoate reductase, N-terminal domain [PF02558] (9-158)
  IPR013752 Ketopantoate reductase, C-terminal domain [PF08546] (190-312)
  IPR036291 NAD(P)-binding domain superfamily [SSF51735] (6-171)
  IPR051402 Ketopantoate Reductase-Related [PTHR21708] (3-315)

Organism: NCBI:txid1442368

Nearest PDB structures (foldseek):
  3i83-assembly1_A  TM=8.986E-01  e=3.280E-30  Methylococcus capsulatus
  8ix9-assembly1_B  TM=8.988E-01  e=1.040E-26  Pseudomonas aeruginosa
  3i83-assembly1_B  TM=9.206E-01  e=1.180E-24  Methylococcus capsulatus
  3hwr-assembly1_B  TM=9.292E-01  e=1.251E-24  Cupriavidus pinatubonensis JMP134
  4yca-assembly1_A  TM=8.848E-01  e=6.483E-22  Staphylococcus aureus

Secondary structure (DSSP, 8-state):
-PPPEEEEEE--SHHHHHHHHHHHTSTTEEEEEE-STTHHHHHHH-EEEEETTTEEEEE--SEEESSHHHH-S--SEEEE-S-SS-HHHHHHHHGGG--TTTPEEEEE-SSSSTHHHHHHH-TTS-EEEEEE---EEEEETTEEEE-S---EEEEE---TTS-HHHHHHHHHHHHHHHHHTT--EEE-TTHHHHHHHHHHHHHHHHHHHHHH---HHHHHTS-TTHHHHHHHHHHHHHHHHHHTT----TTHHHHHHHHHHHSPP---HHHHHHHTT----HIIIIIHHHHHHHHTT---HHHHHHHHHHHHHHHTTS----/-PPPEEEEEE--SHHHHHHHHHHHTSTTEEEEEE-STTHHHHHHH-EEEEETTTEEEEE--SEEESSHHHH-S--SEEEE-S-SS-HHHHHHHHGGG--TTTPEEEEE-SSSSTHHHHHHH-TTS-EEEEEE---EEEEETTEEEE-S---EEEEE---TTS-HHHHHHHHHHHHHHHHHTT--EEE-TTHHHHHHHHHHHHHHHHHHHHHH---HHHHHTS-TTHHHHHHHHHHHHHHHHHHTT----TTHHHHHHHHHHHSPP---HHHHHHHTT----HIIIIIHHHHHHHHTT---HHHHHHHHHHHHHHHTTS----

Sequence (644 aa):
MAQALNVMLYGLGAIGSFYAFVLSRSQRVRLTVVARSNYEAVKQHGLHIKSENHGDHIVHPAKVVRTPAEAGETYDYVVCAHKAINQASATKQLAPAVDGSKTCVVIIQNGVGNEDPFREAFPKSPILSCVTWVGASQNTPGTVHHWKSENTQIGIFRNPELDPAVEQARLDEFTSLLREGHTPFSVEDNVQIQRWEKVVWNVAWNSLTTLTMLDTHAWLRSSPDAMPLTR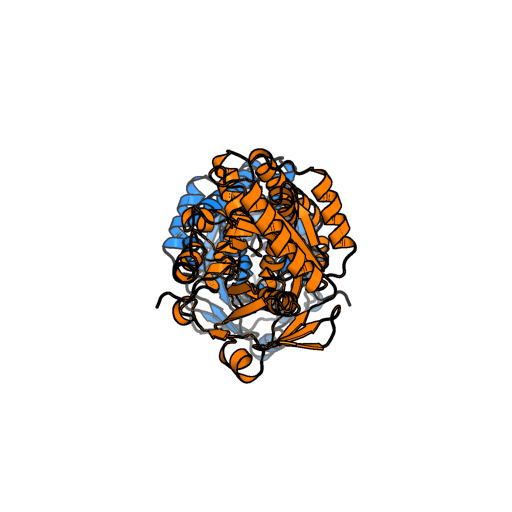NLMREVIDVARRCDVPLRYELVDELITKIQEMQPIGSSMQTDAKMGRPMEVDVILGTPVRKGRELGLSIPILEVLYTLLLAVDSRMKPSSSMAQALNVMLYGLGAIGSFYAFVLSRSQRVRLTVVARSNYEAVKQHGLHIKSENHGDHIVHPAKVVRTPAEAGETYDYVVCAHKAINQASATKQLAPAVDGSKTCVVIIQNGVGNEDPFREAFPKSPILSCVTWVGASQNTPGTVHHWKSENTQIGIFRNPELDPAVEQARLDEFTSLLREGHTPFSVEDNVQIQRWEKVVWNVAWNSLTTLTMLDTHAWLRSSPDAMPLTRNLMREVIDVARRCDVPLRYELVDELITKIQEMQPIGSSMQTDAKMGRPMEVDVILGTPVRKGRELGLSIPILEVLYTLLLAVDSRMKPSSS

Foldseek 3Di:
DPAAFEEEQEACFQQSVVVLLLLQLDPRYQYEYADAPQQVVCQVFAFWEDAPVPHTDGDNHNYYHNFLVVVVEAGQEYEYPHEDDCLLVVLVRCVSHHDLVHYAYEYEYAFPPSCVNVCVSRVRHWYKYKYWFWDKGDPDRRYMYTYDTFEMEIETPDRPVDDPVVNVVSVVVVVVSSVSSVTHYHYDHDCLLVRLLVLLLCLLQLLQCQVVVFWPVCQCVVDPCSLVLSLLLSVLSCVLCVVVVRNDDSCSSVVSVVVCVPDDTDHDPNNVCLVVLHAGNLCRSQVVSVVSCVVVVHDNVSSVVSSVVVVVSNVSSDPPPD/DPAAFEEEQEACFQQSVVVLLLLQLDPSYQYEYADAPQQVVCQVFAFWEDAPVPHTDGDNHNYYHNFLVVVVEAGQEYEYPHEQDCLLVVLVRCVSHHDLVHYAYEYEYAFPPSCVNNCVSRVSHWYKYKYWFWDKGDPDRRYMYTYDTFEMEIETPDRPVDDPVVNVVSVVVVVVSSVSSVTHYHYDHDCLLVRLLVLLVCLLQLLQCQVVVFWPVCQCVVDPCSLVLSLLLSVLSCVLCVVVVRNDDSCSSVVSVVVCVPDDTDHDPNNVCLVVLHAGNLCRSQVVSVVSCVVVVHDNVSSVVSSVVVVVSNVSSDPPPD

Radius of gyration: 30.56 Å; Cα contacts (8 Å, |Δi|>4): 1305; chains: 2; bounding box: 46×97×60 Å

pLDDT: mean 96.23, std 7.47, range [28.09, 98.94]